Protein 4DVE (pdb70)

InterPro domains:
  IPR003784 BioY protein [PF02632] (33-179)
  IPR003784 BioY protein [PIRSF016661] (5-180)
  IPR003784 BioY protein [PTHR34295] (4-179)

Radius of gyration: 30.4 Å; Cα contacts (8 Å, |Δi|>4): 876; chains: 3; bounding box: 50×69×92 Å

Organism: Lactococcus lactis subsp. cremoris (strain MG1363) (NCBI:txid416870)

Nearest PDB structures (foldseek):
  4dve-assembly1_A  TM=9.968E-01  e=3.674E-23  Lactococcus cremoris subsp. cremoris MG1363
  4dve-assembly1_A  TM=9.980E-01  e=6.502E-23  Lactococcus cremoris subsp. cremoris MG1363
  4dve-assembly1_A  TM=9.988E-01  e=1.400E-25  Lactococcus cremoris subsp. cremoris MG1363

GO terms:
  GO:0005886 plasma membrane (C, IDA)

Secondary structure (P-SEA, 3-state):
ccaaaaaaaaaaaaccaaaaaaacbbbbbbcccccccccccccccccccaaaaaaaaaaaaaaaaaccccccccccccccccccaaaaaaaaaaaaaaaaaaaaaaccccccaaaaaaaaaaacccaaaaaaaaaaaaaaacccaaaaaaaaccaaaaaaaaaaaaaaaaaaaacccccccccc/ccaaaaaaaaaaaaccaaaaaaacbbbbbccccccccccccccccccccaaaaaaaaaaaaaaaaaccccccccccccccccccaaaaaaaaaaaaaaaaaaaaaaccccccaaaaaaaaaaacccaaaaaaaaaaaaaaacccaaaaaaaaccaaaaaaaaaaaaaaaaaaaacccccccccc/caaaaaaaaaaaaccaaaaaaacbbbbbbcccccccccccccccccccaaaaaaaaaaaaaaaaaccccccccccccccccccaaaaaaaaaaaaaaaaaaaaaaccccccaaaaaaaaaaacccaaaaaaaaaaaaacccccaaaaaaaaccaaaaaaaaaaaaaaaaaaaacccccccccc

Solvent-accessible surface area: 26251 Å² total

CATH classification: 1.10.1760.20

Structure (mmCIF, N/CA/C/O backbone):
data_4DVE
#
_entry.id   4DVE
#
_cell.length_a   89.825
_cell.length_b   57.384
_cell.length_c   166.865
_cell.angle_alpha   90.00
_cell.angle_beta   91.07
_cell.angle_gamma   90.00
#
_symmetry.space_group_name_H-M   'C 1 2 1'
#
loop_
_entity.id
_entity.type
_entity.pdbx_description
1 polymer 'Biotin transporter BioY'
2 non-polymer BIOTIN
3 non-polymer 'nonyl beta-D-glucopyranoside'
4 water water
#
loop_
_atom_site.group_PDB
_atom_site.id
_atom_site.type_symbol
_atom_site.label_atom_id
_atom_site.label_alt_id
_atom_site.label_comp_id
_atom_site.label_asym_id
_atom_site.label_entity_id
_atom_site.label_seq_id
_atom_site.pdbx_PDB_ins_code
_atom_site.Cartn_x
_atom_site.Cartn_y
_atom_site.Cartn_z
_atom_site.occupancy
_atom_site.B_iso_or_equiv
_atom_site.auth_seq_id
_atom_site.auth_comp_id
_atom_site.auth_asym_id
_atom_site.auth_atom_id
_atom_site.pdbx_PDB_model_num
ATOM 1 N N . ALA A 1 10 ? 9.284 -40.227 64.277 1.00 76.61 0 ALA A N 1
ATOM 2 C CA . ALA A 1 10 ? 9.461 -39.931 62.826 1.00 71.29 0 ALA A CA 1
ATOM 3 C C . ALA A 1 10 ? 9.862 -38.463 62.646 1.00 66.72 0 ALA A C 1
ATOM 4 O O . ALA A 1 10 ? 9.083 -37.551 62.916 1.00 63.47 0 ALA A O 1
ATOM 14 N N . THR A 1 12 ? 10.923 -34.720 61.557 1.00 49.67 2 THR A N 1
ATOM 15 C CA . THR A 1 12 ? 10.585 -33.704 60.587 1.00 49.94 2 THR A CA 1
ATOM 16 C C . THR A 1 12 ? 11.783 -33.490 59.649 1.00 49.99 2 THR A C 1
ATOM 17 O O . THR A 1 12 ? 12.911 -33.916 59.937 1.00 45.76 2 THR A O 1
ATOM 21 N N . ASN A 1 13 ? 11.528 -32.782 58.556 1.00 50.75 3 ASN A N 1
ATOM 22 C CA . ASN A 1 13 ? 12.566 -32.311 57.657 1.00 52.41 3 ASN A CA 1
ATOM 23 C C . ASN A 1 13 ? 13.643 -31.498 58.348 1.00 49.80 3 ASN A C 1
ATOM 24 O O . ASN A 1 13 ? 14.834 -31.670 58.051 1.00 46.85 3 ASN A O 1
ATOM 29 N N . ASN A 1 14 ? 13.234 -30.617 59.263 1.00 48.37 4 ASN A N 1
ATOM 30 C CA . ASN A 1 14 ? 14.191 -29.812 59.996 1.00 48.78 4 ASN A CA 1
ATOM 31 C C . ASN A 1 14 ? 15.103 -30.723 60.848 1.00 46.53 4 ASN A C 1
ATOM 32 O O . ASN A 1 14 ? 16.332 -30.521 60.903 1.00 44.94 4 ASN A O 1
ATOM 37 N N . GLN A 1 15 ? 14.508 -31.735 61.490 1.00 43.50 5 GLN A N 1
ATOM 38 C CA . GLN A 1 15 ? 15.288 -32.645 62.344 1.00 42.52 5 GLN A CA 1
ATOM 39 C C . GLN A 1 15 ? 16.248 -33.498 61.520 1.00 39.58 5 GLN A C 1
ATOM 40 O O . GLN A 1 15 ? 17.359 -33.813 61.946 1.00 37.60 5 GLN A O 1
ATOM 46 N N . LYS A 1 16 ? 15.818 -33.871 60.335 1.00 42.03 6 LYS A N 1
ATOM 47 C CA . LYS A 1 16 ? 16.662 -34.692 59.513 1.00 45.62 6 LYS A CA 1
ATOM 48 C C . LYS A 1 16 ? 17.830 -33.882 58.892 1.00 42.15 6 LYS A C 1
ATOM 49 O O . LYS A 1 16 ? 18.951 -34.375 58.832 1.00 40.77 6 LYS A O 1
ATOM 55 N N . VAL A 1 17 ? 17.605 -32.614 58.583 1.00 42.65 7 VAL A N 1
ATOM 56 C CA . VAL A 1 17 ? 18.678 -31.714 58.134 1.00 43.17 7 VAL A CA 1
ATOM 57 C C . VAL A 1 17 ? 19.677 -31.469 59.264 1.00 42.12 7 VAL A C 1
ATOM 58 O O . VAL A 1 17 ? 20.900 -31.476 59.042 1.00 39.62 7 VAL A O 1
ATOM 62 N N . LYS A 1 18 ? 19.160 -31.264 60.469 1.00 42.29 8 LYS A N 1
ATOM 63 C CA . LYS A 1 18 ? 20.010 -31.166 61.668 1.00 44.41 8 LYS A CA 1
ATOM 64 C C . LYS A 1 18 ? 20.862 -32.396 61.908 1.00 39.38 8 LYS A C 1
ATOM 65 O O . LYS A 1 18 ? 22.050 -32.286 62.203 1.00 38.40 8 LYS A O 1
ATOM 71 N N . THR A 1 19 ? 20.242 -33.561 61.779 1.00 37.25 9 THR A N 1
ATOM 72 C CA . THR A 1 19 ? 20.901 -34.837 61.991 1.00 35.95 9 THR A CA 1
ATOM 73 C C . THR A 1 19 ? 22.007 -35.069 60.935 1.00 36.73 9 THR A C 1
ATOM 74 O O . THR A 1 19 ? 23.106 -35.481 61.264 1.00 35.38 9 THR A O 1
ATOM 78 N N . LEU A 1 20 ? 21.717 -34.737 59.685 1.00 38.42 10 LEU A N 1
ATOM 79 C CA . LEU A 1 20 ? 22.715 -34.765 58.630 1.00 37.96 10 LEU A CA 1
ATOM 80 C C . LEU A 1 20 ? 23.899 -33.853 58.936 1.00 37.18 10 LEU A C 1
ATOM 81 O O . LEU A 1 20 ? 25.060 -34.282 58.859 1.00 34.73 10 LEU A O 1
ATOM 86 N N . THR A 1 21 ? 23.598 -32.612 59.310 1.00 36.52 11 THR A N 1
ATOM 87 C CA . THR A 1 21 ? 24.621 -31.620 59.665 1.00 37.58 11 THR A CA 1
ATOM 88 C C . THR A 1 21 ? 25.533 -32.085 60.798 1.00 37.34 11 THR A C 1
ATOM 89 O O . THR A 1 21 ? 26.760 -32.091 60.653 1.00 34.80 11 THR A O 1
ATOM 93 N N . TYR A 1 22 ? 24.923 -32.508 61.902 1.00 36.58 12 TYR A N 1
ATOM 94 C CA . TYR A 1 22 ? 25.658 -33.020 63.067 1.00 36.94 12 TYR A CA 1
ATOM 95 C C . TYR A 1 22 ? 26.457 -34.287 62.785 1.00 33.92 12 TYR A C 1
ATOM 96 O O . TYR A 1 22 ? 27.597 -34.442 63.248 1.00 32.30 12 TYR A O 1
ATOM 105 N N A SER A 1 23 ? 25.853 -35.207 62.045 0.50 33.22 13 SER A N 1
ATOM 106 N N B SER A 1 23 ? 25.857 -35.209 62.045 0.50 32.42 13 SER A N 1
ATOM 107 C CA A SER A 1 23 ? 26.527 -36.439 61.689 0.50 33.59 13 SER A CA 1
ATOM 108 C CA B SER A 1 23 ? 26.556 -36.427 61.699 0.50 32.22 13 SER A CA 1
ATOM 109 C C A SER A 1 23 ? 27.732 -36.164 60.783 0.50 33.43 13 SER A C 1
ATOM 110 C C B SER A 1 23 ? 27.757 -36.133 60.806 0.50 32.66 13 SER A C 1
ATOM 111 O O A SER A 1 23 ? 28.800 -36.734 60.985 0.50 31.34 13 SER A O 1
ATOM 112 O O B SER A 1 23 ? 28.838 -36.672 61.027 0.50 30.67 13 SER A O 1
ATOM 117 N N . ALA A 1 24 ? 27.556 -35.270 59.802 1.00 33.83 14 ALA A N 1
ATOM 118 C CA . ALA A 1 24 ? 28.650 -34.863 58.920 1.00 33.25 14 ALA A CA 1
ATOM 119 C C . ALA A 1 24 ? 29.733 -34.164 59.722 1.00 33.18 14 ALA A C 1
ATOM 120 O O . ALA A 1 24 ? 30.906 -34.466 59.546 1.00 31.33 14 ALA A O 1
ATOM 122 N N . PHE A 1 25 ? 29.345 -33.270 60.637 1.00 34.88 15 PHE A N 1
ATOM 123 C CA . PHE A 1 25 ? 30.331 -32.618 61.508 1.00 37.00 15 PHE A CA 1
ATOM 124 C C . PHE A 1 25 ? 31.172 -33.598 62.355 1.00 34.86 15 PHE A C 1
ATOM 125 O O . PHE A 1 25 ? 32.383 -33.415 62.522 1.00 34.55 15 PHE A O 1
ATOM 141 N N . THR A 1 27 ? 31.803 -36.841 61.771 1.00 32.09 17 THR A N 1
ATOM 142 C CA . THR A 1 27 ? 32.712 -37.515 60.842 1.00 31.70 17 THR A CA 1
ATOM 143 C C . THR A 1 27 ? 33.916 -36.622 60.486 1.00 32.62 17 THR A C 1
ATOM 144 O O . THR A 1 27 ? 35.064 -37.048 60.582 1.00 31.74 17 THR A O 1
ATOM 148 N N . ALA A 1 28 ? 33.644 -35.372 60.149 1.00 33.39 18 ALA A N 1
ATOM 149 C CA . ALA A 1 28 ? 34.704 -34.409 59.837 1.00 35.48 18 ALA A CA 1
ATOM 150 C C . ALA A 1 28 ? 35.625 -34.166 61.044 1.00 36.30 18 ALA A C 1
ATOM 151 O O . ALA A 1 28 ? 36.853 -34.061 60.875 1.00 37.60 18 ALA A O 1
ATOM 153 N N . PHE A 1 29 ? 35.033 -34.091 62.245 1.00 35.95 19 PHE A N 1
ATOM 154 C CA . PHE A 1 29 ? 35.792 -33.852 63.479 1.00 36.66 19 PHE A CA 1
ATOM 155 C C . PHE A 1 29 ? 36.777 -34.985 63.781 1.00 35.35 19 PHE A C 1
ATOM 156 O O . PHE A 1 29 ? 37.947 -34.759 64.134 1.00 33.73 19 PHE A O 1
ATOM 164 N N . ILE A 1 30 ? 36.309 -36.208 63.604 1.00 34.16 20 ILE A N 1
ATOM 165 C CA . ILE A 1 30 ? 37.146 -37.373 63.781 1.00 31.51 20 ILE A CA 1
ATOM 166 C C . ILE A 1 30 ? 38.335 -37.342 62.807 1.00 32.77 20 ILE A C 1
ATOM 167 O O . ILE A 1 30 ? 39.508 -37.649 63.179 1.00 33.81 20 ILE A O 1
ATOM 172 N N . ILE A 1 31 ? 38.044 -36.964 61.563 1.00 34.64 21 ILE A N 1
ATOM 173 C CA . ILE A 1 31 ? 39.073 -36.801 60.522 1.00 34.29 21 ILE A CA 1
ATOM 174 C C . ILE A 1 31 ? 40.083 -35.712 60.903 1.00 35.83 21 ILE A C 1
ATOM 175 O O . ILE A 1 31 ? 41.291 -35.937 60.820 1.00 37.25 21 ILE A O 1
ATOM 180 N N . ILE A 1 32 ? 39.599 -34.554 61.346 1.00 36.69 22 ILE A N 1
ATOM 181 C CA . ILE A 1 32 ? 40.481 -33.442 61.769 1.00 39.72 22 ILE A CA 1
ATOM 182 C C . ILE A 1 32 ? 41.440 -33.864 62.914 1.00 39.25 22 ILE A C 1
ATOM 183 O O . ILE A 1 32 ? 42.611 -33.523 62.891 1.00 40.40 22 ILE A O 1
ATOM 188 N N . LEU A 1 33 ? 40.947 -34.627 63.888 1.00 38.10 23 LEU A N 1
ATOM 189 C CA . LEU A 1 33 ? 41.800 -35.149 64.963 1.00 38.53 23 LEU A CA 1
ATOM 190 C C . LEU A 1 33 ? 42.957 -36.010 64.446 1.00 37.82 23 LEU A C 1
ATOM 191 O O . LEU A 1 33 ? 44.036 -36.031 65.026 1.00 39.85 23 LEU A O 1
ATOM 196 N N . GLY A 1 34 ? 42.728 -36.703 63.346 1.00 38.08 24 GLY A N 1
ATOM 197 C CA . GLY A 1 34 ? 43.765 -37.460 62.672 1.00 41.15 24 GLY A CA 1
ATOM 198 C C . GLY A 1 34 ? 44.870 -36.645 62.010 1.00 43.93 24 GLY A C 1
ATOM 199 O O . GLY A 1 34 ? 45.868 -37.228 61.591 1.00 46.18 24 GLY A O 1
ATOM 200 N N . PHE A 1 35 ? 44.719 -35.318 61.926 1.00 45.61 25 PHE A N 1
ATOM 201 C CA . PHE A 1 35 ? 45.763 -34.449 61.340 1.00 49.47 25 PHE A CA 1
ATOM 202 C C . PHE A 1 35 ? 46.937 -34.248 62.304 1.00 51.66 25 PHE A C 1
ATOM 203 O O . PHE A 1 35 ? 48.007 -33.805 61.887 1.00 51.18 25 PHE A O 1
ATOM 211 N N . LEU A 1 36 ? 46.724 -34.526 63.589 1.00 50.80 26 LEU A N 1
ATOM 212 C CA . LEU A 1 36 ? 47.829 -34.628 64.547 1.00 53.68 26 LEU A CA 1
ATOM 213 C C . LEU A 1 36 ? 48.634 -35.897 64.307 1.00 49.61 26 LEU A C 1
ATOM 214 O O . LEU A 1 36 ? 48.077 -36.979 64.283 1.00 48.17 26 LEU A O 1
ATOM 219 N N . PRO A 1 37 ? 49.958 -35.782 64.178 1.00 52.73 27 PRO A N 1
ATOM 220 C CA . PRO A 1 37 ? 50.741 -37.020 64.053 1.00 50.82 27 PRO A CA 1
ATOM 221 C C . PRO A 1 37 ? 50.662 -37.866 65.336 1.00 46.00 27 PRO A C 1
ATOM 222 O O . PRO A 1 37 ? 50.444 -37.326 66.423 1.00 47.50 27 PRO A O 1
ATOM 226 N N . GLY A 1 38 ? 50.810 -39.174 65.181 1.00 43.66 28 GLY A N 1
ATOM 227 C CA . GLY A 1 38 ? 50.859 -40.106 66.282 1.00 43.41 28 GLY A CA 1
ATOM 228 C C . GLY A 1 38 ? 52.224 -40.044 66.962 1.00 45.71 28 GLY A C 1
ATOM 229 O O . GLY A 1 38 ? 53.194 -39.614 66.349 1.00 45.81 28 GLY A O 1
ATOM 230 N N . ILE A 1 39 ? 52.284 -40.452 68.228 1.00 44.20 29 ILE A N 1
ATOM 231 C CA . ILE A 1 39 ? 53.535 -40.535 68.967 1.00 44.43 29 ILE A CA 1
ATOM 232 C C . ILE A 1 39 ? 53.952 -41.994 69.097 1.00 43.53 29 ILE A C 1
ATOM 233 O O . ILE A 1 39 ? 53.308 -42.762 69.806 1.00 38.63 29 ILE A O 1
ATOM 238 N N . PRO A 1 40 ? 55.039 -42.387 68.410 1.00 45.68 30 PRO A N 1
ATOM 239 C CA . PRO A 1 40 ? 55.424 -43.778 68.542 1.00 47.31 30 PRO A CA 1
ATOM 240 C C . PRO A 1 40 ? 55.952 -44.064 69.948 1.00 47.32 30 PRO A C 1
ATOM 241 O O . PRO A 1 40 ? 56.557 -43.201 70.578 1.00 48.44 30 PRO A O 1
ATOM 245 N N . ILE A 1 41 ? 55.673 -45.253 70.439 1.00 47.62 31 ILE A N 1
ATOM 246 C CA . ILE A 1 41 ? 56.223 -45.705 71.693 1.00 54.47 31 ILE A CA 1
ATOM 247 C C . ILE A 1 41 ? 57.208 -46.823 71.302 1.00 58.85 31 ILE A C 1
ATOM 248 O O . ILE A 1 41 ? 57.314 -47.222 70.130 1.00 59.91 31 ILE A O 1
ATOM 253 N N . GLY A 1 42 ? 57.954 -47.329 72.248 1.00 62.70 32 GLY A N 1
ATOM 254 C CA . GLY A 1 42 ? 59.051 -48.220 71.852 1.00 69.03 32 GLY A CA 1
ATOM 255 C C . GLY A 1 42 ? 58.551 -49.597 71.457 1.00 66.18 32 GLY A C 1
ATOM 256 O O . GLY A 1 42 ? 58.776 -50.075 70.336 1.00 59.89 32 GLY A O 1
ATOM 257 N N . PHE A 1 43 ? 57.802 -50.174 72.384 1.00 65.91 33 PHE A N 1
ATOM 258 C CA . PHE A 1 43 ? 57.699 -51.614 72.531 1.00 70.85 33 PHE A CA 1
ATOM 259 C C . PHE A 1 43 ? 56.632 -52.304 71.695 1.00 62.87 33 PHE A C 1
ATOM 260 O O . PHE A 1 43 ? 56.683 -53.528 71.551 1.00 61.24 33 PHE A O 1
ATOM 268 N N . ILE A 1 44 ? 55.669 -51.544 71.170 1.00 54.85 34 ILE A N 1
ATOM 269 C CA . ILE A 1 44 ? 54.712 -52.106 70.211 1.00 47.91 34 ILE A CA 1
ATOM 270 C C . ILE A 1 44 ? 54.561 -51.158 69.030 1.00 44.50 34 ILE A C 1
ATOM 271 O O . ILE A 1 44 ? 54.861 -49.973 69.117 1.00 43.03 34 ILE A O 1
ATOM 276 N N . PRO A 1 45 ? 54.140 -51.683 67.887 1.00 43.03 35 PRO A N 1
ATOM 277 C CA . PRO A 1 45 ? 54.038 -50.817 66.731 1.00 41.21 35 PRO A CA 1
ATOM 278 C C . PRO A 1 45 ? 52.669 -50.101 66.631 1.00 40.33 35 PRO A C 1
ATOM 279 O O . PRO A 1 45 ? 52.068 -50.105 65.567 1.00 40.73 35 PRO A O 1
ATOM 283 N N . VAL A 1 46 ? 52.196 -49.524 67.741 1.00 37.10 36 VAL A N 1
ATOM 284 C CA . VAL A 1 46 ? 50.932 -48.785 67.811 1.00 37.37 36 VAL A CA 1
ATOM 285 C C . VAL A 1 46 ? 51.247 -47.456 68.504 1.00 35.06 36 VAL A C 1
ATOM 286 O O . VAL A 1 46 ? 51.778 -47.451 69.612 1.00 35.48 36 VAL A O 1
ATOM 290 N N . PRO A 1 47 ? 50.931 -46.334 67.849 1.00 35.20 37 PRO A N 1
ATOM 291 C CA . PRO A 1 47 ? 51.200 -45.023 68.424 1.00 36.65 37 PRO A CA 1
ATOM 292 C C . PRO A 1 47 ? 50.131 -44.501 69.398 1.00 34.02 37 PRO A C 1
ATOM 293 O O . PRO A 1 47 ? 48.955 -44.923 69.377 1.00 32.15 37 PRO A O 1
ATOM 297 N N . ILE A 1 48 ? 50.531 -43.545 70.220 1.00 33.95 38 ILE A N 1
ATOM 298 C CA . ILE A 1 48 ? 49.563 -42.738 70.942 1.00 33.81 38 ILE A CA 1
ATOM 299 C C . ILE A 1 48 ? 48.986 -41.740 69.916 1.00 35.12 38 ILE A C 1
ATOM 300 O O . ILE A 1 48 ? 49.734 -41.140 69.107 1.00 34.12 38 ILE A O 1
ATOM 305 N N . ILE A 1 49 ? 47.669 -41.577 69.957 1.00 33.59 39 ILE A N 1
ATOM 306 C CA . ILE A 1 49 ? 46.954 -40.726 69.015 1.00 33.82 39 ILE A CA 1
ATOM 307 C C . ILE A 1 49 ? 45.929 -39.879 69.763 1.00 35.67 39 ILE A C 1
ATOM 308 O O . ILE A 1 49 ? 45.698 -40.052 70.976 1.00 34.46 39 ILE A O 1
ATOM 313 N N . LEU A 1 50 ? 45.286 -38.987 69.029 1.00 36.30 40 LEU A N 1
ATOM 314 C CA . LEU A 1 50 ? 44.157 -38.240 69.556 1.00 36.33 40 LEU A CA 1
ATOM 315 C C . LEU A 1 50 ? 42.822 -38.693 68.955 1.00 35.96 40 LEU A C 1
ATOM 316 O O . LEU A 1 50 ? 41.776 -38.464 69.560 1.00 34.90 40 LEU A O 1
ATOM 321 N N . GLN A 1 51 ? 42.850 -39.357 67.799 1.00 32.93 41 GLN A N 1
ATOM 322 C CA . GLN A 1 51 ? 41.632 -39.566 67.004 1.00 34.42 41 GLN A CA 1
ATOM 323 C C . GLN A 1 51 ? 40.547 -40.428 67.687 1.00 33.23 41 GLN A C 1
ATOM 324 O O . GLN A 1 51 ? 39.344 -40.243 67.441 1.00 31.34 41 GLN A O 1
ATOM 330 N N . ASN A 1 52 ? 40.961 -41.373 68.546 1.00 32.73 42 ASN A N 1
ATOM 331 C CA . ASN A 1 52 ? 40.001 -42.169 69.274 1.00 31.43 42 ASN A CA 1
ATOM 332 C C . ASN A 1 52 ? 39.075 -41.348 70.189 1.00 31.03 42 ASN A C 1
ATOM 333 O O . ASN A 1 52 ? 37.986 -41.798 70.522 1.00 30.12 42 ASN A O 1
ATOM 346 N N . GLY A 1 54 ? 37.377 -38.711 69.276 1.00 31.65 44 GLY A N 1
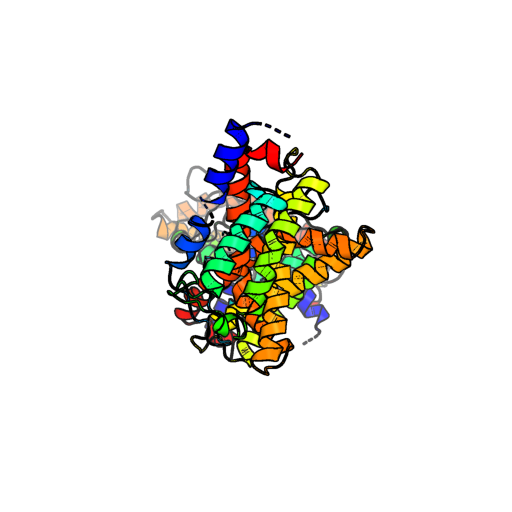ATOM 347 C CA . GLY A 1 54 ? 36.197 -38.398 68.467 1.00 32.72 44 GLY A CA 1
ATOM 348 C C . GLY A 1 54 ? 35.234 -39.584 68.398 1.00 31.77 44 GLY A C 1
ATOM 349 O O . GLY A 1 54 ? 34.012 -39.405 68.321 1.00 31.60 44 GLY A O 1
ATOM 350 N N . ILE A 1 55 ? 35.807 -40.784 68.376 1.00 30.06 45 ILE A N 1
ATOM 351 C CA . ILE A 1 55 ? 35.053 -42.010 68.398 1.00 31.36 45 ILE A CA 1
ATOM 352 C C . ILE A 1 55 ? 34.248 -42.092 69.693 1.00 30.98 45 ILE A C 1
ATOM 353 O O . ILE A 1 55 ? 33.102 -42.508 69.679 1.00 31.33 45 ILE A O 1
ATOM 374 N N . ALA A 1 58 ? 31.049 -39.530 69.720 1.00 32.90 48 ALA A N 1
ATOM 375 C CA . ALA A 1 58 ? 29.986 -39.714 68.720 1.00 32.95 48 ALA A CA 1
ATOM 376 C C . ALA A 1 58 ? 28.680 -40.268 69.300 1.00 34.32 48 ALA A C 1
ATOM 377 O O . ALA A 1 58 ? 27.592 -39.741 69.014 1.00 30.85 48 ALA A O 1
ATOM 379 N N . GLY A 1 59 ? 28.785 -41.347 70.074 1.00 31.77 49 GLY A N 1
ATOM 380 C CA . GLY A 1 59 ? 27.609 -41.968 70.724 1.00 32.11 49 GLY A CA 1
ATOM 381 C C . GLY A 1 59 ? 26.948 -41.129 71.810 1.00 33.12 49 GLY A C 1
ATOM 382 O O . GLY A 1 59 ? 25.733 -41.205 72.013 1.00 32.65 49 GLY A O 1
ATOM 383 N N . GLY A 1 60 ? 27.733 -40.314 72.516 1.00 35.68 50 GLY A N 1
ATOM 384 C CA . GLY A 1 60 ? 27.196 -39.445 73.551 1.00 35.05 50 GLY A CA 1
ATOM 385 C C . GLY A 1 60 ? 26.493 -38.217 73.001 1.00 35.43 50 GLY A C 1
ATOM 386 O O . GLY A 1 60 ? 25.713 -37.570 73.718 1.00 34.20 50 GLY A O 1
ATOM 387 N N . LEU A 1 61 ? 26.790 -37.874 71.750 1.00 35.03 51 LEU A N 1
ATOM 388 C CA . LEU A 1 61 ? 26.118 -36.752 71.082 1.00 37.03 51 LEU A CA 1
ATOM 389 C C . LEU A 1 61 ? 24.949 -37.191 70.230 1.00 35.99 51 LEU A C 1
ATOM 390 O O . LEU A 1 61 ? 23.879 -36.606 70.303 1.00 37.95 51 LEU A O 1
ATOM 395 N N . LEU A 1 62 ? 25.153 -38.226 69.424 1.00 33.66 52 LEU A N 1
ATOM 396 C CA . LEU A 1 62 ? 24.211 -38.573 68.390 1.00 32.73 52 LEU A CA 1
ATOM 397 C C . LEU A 1 62 ? 23.496 -39.865 68.668 1.00 33.67 52 LEU A C 1
ATOM 398 O O . LEU A 1 62 ? 22.702 -40.324 67.846 1.00 32.12 52 LEU A O 1
ATOM 403 N N . GLY A 1 63 ? 23.819 -40.497 69.806 1.00 33.53 53 GLY A N 1
ATOM 404 C CA . GLY A 1 63 ? 23.137 -41.724 70.212 1.00 32.90 53 GLY A CA 1
ATOM 405 C C . GLY A 1 63 ? 23.606 -42.941 69.458 1.00 32.98 53 GLY A C 1
ATOM 406 O O . GLY A 1 63 ? 24.547 -42.859 68.646 1.00 30.81 53 GLY A O 1
ATOM 407 N N . PRO A 1 64 ? 22.981 -44.100 69.750 1.00 33.93 54 PRO A N 1
ATOM 408 C CA . PRO A 1 64 ? 23.550 -45.357 69.269 1.00 34.71 54 PRO A CA 1
ATOM 409 C C . PRO A 1 64 ? 23.390 -45.590 67.770 1.00 35.96 54 PRO A C 1
ATOM 410 O O . PRO A 1 64 ? 24.144 -46.380 67.202 1.00 37.45 54 PRO A O 1
ATOM 414 N N . LYS A 1 65 ? 22.443 -44.915 67.129 1.00 36.62 55 LYS A N 1
ATOM 415 C CA . LYS A 1 65 ? 22.242 -45.076 65.674 1.00 38.61 55 LYS A CA 1
ATOM 416 C C . LYS A 1 65 ? 23.140 -44.129 64.869 1.00 34.85 55 LYS A C 1
ATOM 417 O O . LYS A 1 65 ? 24.055 -44.571 64.152 1.00 34.70 55 LYS A O 1
ATOM 423 N N . TYR A 1 66 ? 22.894 -42.837 65.026 1.00 35.53 56 TYR A N 1
ATOM 424 C CA . TYR A 1 66 ? 23.599 -41.807 64.258 1.00 34.20 56 TYR A CA 1
ATOM 425 C C . TYR A 1 66 ? 25.055 -41.643 64.664 1.00 32.53 56 TYR A C 1
ATOM 426 O O . TYR A 1 66 ? 25.895 -41.323 63.823 1.00 31.38 56 TYR A O 1
ATOM 435 N N . GLY A 1 67 ? 25.377 -41.909 65.930 1.00 32.08 57 GLY A N 1
ATOM 436 C CA . GLY A 1 67 ? 26.782 -41.976 66.334 1.00 31.80 57 GLY A CA 1
ATOM 437 C C . GLY A 1 67 ? 27.528 -43.063 65.591 1.00 29.58 57 GLY A C 1
ATOM 438 O O . GLY A 1 67 ? 28.646 -42.858 65.100 1.00 30.31 57 GLY A O 1
ATOM 439 N N . THR A 1 68 ? 26.893 -44.224 65.453 1.00 31.11 58 THR A N 1
ATOM 440 C CA . THR A 1 68 ? 27.486 -45.322 64.711 1.00 31.15 58 THR A CA 1
ATOM 441 C C . THR A 1 68 ? 27.628 -45.030 63.216 1.00 31.91 58 THR A C 1
ATOM 442 O O . THR A 1 68 ? 28.635 -45.385 62.581 1.00 31.90 58 THR A O 1
ATOM 446 N N . ILE A 1 69 ? 26.626 -44.365 62.653 1.00 33.65 59 ILE A N 1
ATOM 447 C CA . ILE A 1 69 ? 26.671 -43.993 61.252 1.00 34.01 59 ILE A CA 1
ATOM 448 C C . ILE A 1 69 ? 27.834 -43.028 61.016 1.00 34.28 59 ILE A C 1
ATOM 449 O O . ILE A 1 69 ? 28.562 -43.189 60.047 1.00 33.43 59 ILE A O 1
ATOM 454 N N . SER A 1 70 ? 27.988 -42.024 61.877 1.00 33.15 60 SER A N 1
ATOM 455 C CA . SER A 1 70 ? 29.083 -41.061 61.733 1.00 34.23 60 SER A CA 1
ATOM 456 C C . SER A 1 70 ? 30.469 -41.706 61.725 1.00 31.25 60 SER A C 1
ATOM 457 O O . SER A 1 70 ? 31.338 -41.302 60.933 1.00 32.36 60 SER A O 1
ATOM 460 N N . VAL A 1 71 ? 30.693 -42.619 62.673 1.00 30.02 61 VAL A N 1
ATOM 461 C CA . VAL A 1 71 ? 31.965 -43.376 62.786 1.00 29.01 61 VAL A CA 1
ATOM 462 C C . VAL A 1 71 ? 32.118 -44.321 61.603 1.00 30.79 61 VAL A C 1
ATOM 463 O O . VAL A 1 71 ? 33.201 -44.462 61.022 1.00 31.59 61 VAL A O 1
ATOM 467 N N . GLY A 1 72 ? 31.017 -44.947 61.225 1.00 33.11 62 GLY A N 1
ATOM 468 C CA . GLY A 1 72 ? 30.987 -45.837 60.082 1.00 33.46 62 GLY A CA 1
ATOM 469 C C . GLY A 1 72 ? 31.421 -45.142 58.822 1.00 34.70 62 GLY A C 1
ATOM 470 O O . GLY A 1 72 ? 32.190 -45.698 58.035 1.00 33.39 62 GLY A O 1
ATOM 471 N N . ALA A 1 73 ? 30.952 -43.913 58.643 1.00 33.96 63 ALA A N 1
ATOM 472 C CA . ALA A 1 73 ? 31.273 -43.166 57.454 1.00 34.66 63 ALA A CA 1
ATOM 473 C C . ALA A 1 73 ? 32.765 -42.851 57.417 1.00 33.69 63 ALA A C 1
ATOM 474 O O . ALA A 1 73 ? 33.392 -42.903 56.359 1.00 34.02 63 ALA A O 1
ATOM 476 N N . PHE A 1 74 ? 33.310 -42.475 58.572 1.00 32.74 64 PHE A N 1
ATOM 477 C CA . PHE A 1 74 ? 34.736 -42.210 58.721 1.00 33.01 64 PHE A CA 1
ATOM 478 C C . PHE A 1 74 ? 35.548 -43.470 58.341 1.00 34.27 64 PHE A C 1
ATOM 479 O O . PHE A 1 74 ? 36.496 -43.417 57.558 1.00 34.14 64 PHE A O 1
ATOM 487 N N . LEU A 1 75 ? 35.161 -44.602 58.912 1.00 32.16 65 LEU A N 1
ATOM 488 C CA . LEU A 1 75 ? 35.867 -45.854 58.676 1.00 33.67 65 LEU A CA 1
ATOM 489 C C . LEU A 1 75 ? 35.759 -46.284 57.208 1.00 35.57 65 LEU A C 1
ATOM 490 O O . LEU A 1 75 ? 36.745 -46.757 56.621 1.00 36.96 65 LEU A O 1
ATOM 495 N N . ALA A 1 76 ? 34.569 -46.114 56.628 1.00 35.00 66 ALA A N 1
ATOM 496 C CA . ALA A 1 76 ? 34.346 -46.410 55.218 1.00 37.58 66 ALA A CA 1
ATOM 497 C C . ALA A 1 76 ? 35.296 -45.585 54.322 1.00 39.80 66 ALA A C 1
ATOM 498 O O . ALA A 1 76 ? 35.880 -46.103 53.355 1.00 39.60 66 ALA A O 1
ATOM 500 N N . LEU A 1 77 ? 35.469 -44.309 54.659 1.00 38.65 67 LEU A N 1
ATOM 501 C CA . LEU A 1 77 ? 36.403 -43.459 53.930 1.00 38.28 67 LEU A CA 1
ATOM 502 C C . LEU A 1 77 ? 37.825 -44.019 53.997 1.00 39.54 67 LEU A C 1
ATOM 503 O O . LEU A 1 77 ? 38.546 -44.033 52.998 1.00 40.87 67 LEU A O 1
ATOM 508 N N . ALA A 1 78 ? 38.223 -44.497 55.171 1.00 37.57 68 ALA A N 1
ATOM 509 C CA . ALA A 1 78 ? 39.541 -45.113 55.329 1.00 39.72 68 ALA A CA 1
ATOM 510 C C . ALA A 1 78 ? 39.626 -46.399 54.506 1.00 40.73 68 ALA A C 1
ATOM 511 O O . ALA A 1 78 ? 40.623 -46.630 53.806 1.00 43.88 68 ALA A O 1
ATOM 513 N N . LEU A 1 79 ? 38.562 -47.198 54.539 1.00 41.43 69 LEU A N 1
ATOM 514 C CA . LEU A 1 79 ? 38.565 -48.489 53.847 1.00 43.87 69 LEU A CA 1
ATOM 515 C C . LEU A 1 79 ? 38.698 -48.364 52.334 1.00 47.36 69 LEU A C 1
ATOM 516 O O . LEU A 1 79 ? 39.310 -49.207 51.688 1.00 46.76 69 LEU A O 1
ATOM 521 N N . ILE A 1 80 ? 38.108 -47.321 51.758 1.00 48.26 70 ILE A N 1
ATOM 522 C CA . ILE A 1 80 ? 38.193 -47.155 50.320 1.00 49.74 70 ILE A CA 1
ATOM 523 C C . ILE A 1 80 ? 39.465 -46.428 49.908 1.00 48.83 70 ILE A C 1
ATOM 524 O O . ILE A 1 80 ? 39.739 -46.327 48.731 1.00 50.59 70 ILE A O 1
ATOM 529 N N . GLY A 1 81 ? 40.232 -45.899 50.861 1.00 46.69 71 GLY A N 1
ATOM 530 C CA . GLY A 1 81 ? 41.561 -45.394 50.532 1.00 47.07 71 GLY A CA 1
ATOM 531 C C . GLY A 1 81 ? 41.877 -43.950 50.842 1.00 46.10 71 GLY A C 1
ATOM 532 O O . GLY A 1 81 ? 42.974 -43.508 50.553 1.00 47.49 71 GLY A O 1
ATOM 533 N N . LEU A 1 82 ? 40.941 -43.185 51.402 1.00 46.10 72 LEU A N 1
ATOM 534 C CA . LEU A 1 82 ? 41.278 -41.801 51.751 1.00 45.77 72 LEU A CA 1
ATOM 535 C C . LEU A 1 82 ? 42.161 -41.803 52.990 1.00 44.21 72 LEU A C 1
ATOM 536 O O . LEU A 1 82 ? 41.956 -42.609 53.911 1.00 43.53 72 LEU A O 1
ATOM 541 N N . PRO A 1 83 ? 43.155 -40.910 53.021 1.00 45.54 73 PRO A N 1
ATOM 542 C CA . PRO A 1 83 ? 44.136 -40.941 54.108 1.00 45.25 73 PRO A CA 1
ATOM 543 C C . PRO A 1 83 ? 43.632 -40.199 55.355 1.00 41.99 73 PRO A C 1
ATOM 544 O O . PRO A 1 83 ? 44.182 -39.176 55.764 1.00 44.10 73 PRO A O 1
ATOM 548 N N . VAL A 1 84 ? 42.583 -40.733 55.945 1.00 38.32 74 VAL A N 1
ATOM 549 C CA . VAL A 1 84 ? 41.880 -40.070 57.046 1.00 38.20 74 VAL A CA 1
ATOM 550 C C . VAL A 1 84 ? 42.268 -40.595 58.432 1.00 35.97 74 VAL A C 1
ATOM 551 O O . VAL A 1 84 ? 41.838 -40.052 59.452 1.00 36.40 74 VAL A O 1
ATOM 555 N N . LEU A 1 85 ? 43.074 -41.644 58.485 1.00 35.84 75 LEU A N 1
ATOM 556 C CA . LEU A 1 85 ? 43.580 -42.140 59.768 1.00 37.48 75 LEU A CA 1
ATOM 557 C C . LEU A 1 85 ? 44.789 -41.311 60.141 1.00 39.34 75 LEU A C 1
ATOM 558 O O . LEU A 1 85 ? 45.427 -40.706 59.271 1.00 41.62 75 LEU A O 1
ATOM 563 N N . THR A 1 86 ? 45.108 -41.296 61.431 1.00 38.56 76 THR A N 1
ATOM 564 C CA . THR A 1 86 ? 46.255 -40.562 61.976 1.00 39.37 76 THR A CA 1
ATOM 565 C C . THR A 1 86 ? 47.537 -40.611 61.120 1.00 42.46 76 THR A C 1
ATOM 566 O O . THR A 1 86 ? 47.998 -41.677 60.708 1.00 43.02 76 THR A O 1
ATOM 570 N N . GLY A 1 87 ? 48.098 -39.434 60.836 1.00 48.16 77 GLY A N 1
ATOM 571 C CA . GLY A 1 87 ? 49.287 -39.325 60.001 1.00 47.72 77 GLY A CA 1
ATOM 572 C C . GLY A 1 87 ? 49.067 -39.486 58.495 1.00 50.21 77 GLY A C 1
ATOM 573 O O . GLY A 1 87 ? 50.014 -39.707 57.775 1.00 50.32 77 GLY A O 1
ATOM 574 N N . GLY A 1 88 ? 47.842 -39.356 57.997 1.00 48.39 78 GLY A N 1
ATOM 575 C CA . GLY A 1 88 ? 47.599 -39.508 56.549 1.00 47.25 78 GLY A CA 1
ATOM 576 C C . GLY A 1 88 ? 47.657 -40.967 56.101 1.00 47.51 78 GLY A C 1
ATOM 577 O O . GLY A 1 88 ? 48.185 -41.283 55.045 1.00 47.49 78 GLY A O 1
ATOM 578 N N . ASN A 1 89 ? 47.070 -41.862 56.891 1.00 44.88 79 ASN A N 1
ATOM 579 C CA . ASN A 1 89 ? 47.025 -43.269 56.552 1.00 44.23 79 ASN A CA 1
ATOM 580 C C . ASN A 1 89 ? 45.620 -43.715 56.170 1.00 42.16 79 ASN A C 1
ATOM 581 O O . ASN A 1 89 ? 44.618 -43.079 56.517 1.00 41.41 79 ASN A O 1
ATOM 586 N N . GLY A 1 90 ? 45.560 -44.825 55.448 1.00 41.44 80 GLY A N 1
ATOM 587 C CA . GLY A 1 90 ? 44.307 -45.435 55.077 1.00 42.58 80 GLY A CA 1
ATOM 588 C C . GLY A 1 90 ? 44.526 -46.585 54.133 1.00 45.41 80 GLY A C 1
ATOM 589 O O . GLY A 1 90 ? 45.649 -47.055 53.971 1.00 46.83 80 GLY A O 1
ATOM 590 N N . GLY A 1 91 ? 43.444 -47.021 53.500 1.00 47.92 81 GLY A N 1
ATOM 591 C CA . GLY A 1 91 ? 43.462 -48.195 52.640 1.00 49.12 81 GLY A CA 1
ATOM 592 C C . GLY A 1 91 ? 43.046 -49.420 53.430 1.00 48.92 81 GLY A C 1
ATOM 593 O O . GLY A 1 91 ? 43.331 -49.539 54.640 1.00 45.20 81 GLY A O 1
ATOM 594 N N . ALA A 1 92 ? 42.391 -50.336 52.730 1.00 49.69 82 ALA A N 1
ATOM 595 C CA . ALA A 1 92 ? 41.770 -51.493 53.327 1.00 52.71 82 ALA A CA 1
ATOM 596 C C . ALA A 1 92 ? 42.828 -52.412 53.921 1.00 54.82 82 ALA A C 1
ATOM 597 O O . ALA A 1 92 ? 42.640 -52.959 55.007 1.00 55.64 82 ALA A O 1
ATOM 599 N N . ALA A 1 93 ? 43.972 -52.528 53.254 1.00 57.81 83 ALA A N 1
ATOM 600 C CA . ALA A 1 93 ? 45.050 -53.403 53.746 1.00 60.79 83 ALA A CA 1
ATOM 601 C C . ALA A 1 93 ? 45.560 -52.967 55.123 1.00 58.97 83 ALA A C 1
ATOM 602 O O . ALA A 1 93 ? 45.850 -53.811 55.960 1.00 57.25 83 ALA A O 1
ATOM 604 N N . SER A 1 94 ? 45.631 -51.661 55.385 1.00 58.11 84 SER A N 1
ATOM 605 C CA . SER A 1 94 ? 46.069 -51.186 56.713 1.00 59.41 84 SER A CA 1
ATOM 606 C C . SER A 1 94 ? 45.186 -51.693 57.880 1.00 54.01 84 SER A C 1
ATOM 607 O O . SER A 1 94 ? 45.623 -51.682 59.017 1.00 55.79 84 SER A O 1
ATOM 610 N N . PHE A 1 95 ? 43.953 -52.113 57.596 1.00 50.02 85 PHE A N 1
ATOM 611 C CA . PHE A 1 95 ? 43.059 -52.647 58.622 1.00 47.44 85 PHE A CA 1
ATOM 612 C C . PHE A 1 95 ? 43.426 -54.052 59.076 1.00 48.33 85 PHE A C 1
ATOM 613 O O . PHE A 1 95 ? 42.912 -54.520 60.092 1.00 49.68 85 PHE A O 1
ATOM 621 N N . LEU A 1 96 ? 44.268 -54.741 58.317 1.00 49.97 86 LEU A N 1
ATOM 622 C CA . LEU A 1 96 ? 44.794 -56.030 58.749 1.00 53.39 86 LEU A CA 1
ATOM 623 C C . LEU A 1 96 ? 46.103 -55.867 59.507 1.00 50.84 86 LEU A C 1
ATOM 624 O O . LEU A 1 96 ? 46.704 -56.860 59.899 1.00 50.92 86 LEU A O 1
ATOM 629 N N . GLY A 1 97 ? 46.563 -54.629 59.681 1.00 46.95 87 GLY A N 1
ATOM 630 C CA . GLY A 1 97 ? 47.840 -54.381 60.334 1.00 44.37 87 GLY A CA 1
ATOM 631 C C . GLY A 1 97 ? 47.727 -54.384 61.863 1.00 39.79 87 GLY A C 1
ATOM 632 O O . GLY A 1 97 ? 46.692 -54.757 62.433 1.00 35.08 87 GLY A O 1
ATOM 633 N N . PRO A 1 98 ? 48.787 -53.915 62.529 1.00 38.97 88 PRO A N 1
ATOM 634 C CA . PRO A 1 98 ? 48.887 -54.019 64.005 1.00 38.33 88 PRO A CA 1
ATOM 635 C C . PRO A 1 98 ? 47.782 -53.288 64.773 1.00 36.62 88 PRO A C 1
ATOM 636 O O . PRO A 1 98 ? 47.396 -53.746 65.843 1.00 34.67 88 PRO A O 1
ATOM 640 N N . SER A 1 99 ? 47.265 -52.183 64.217 1.00 35.90 89 SER A N 1
ATOM 641 C CA . SER A 1 99 ? 46.265 -51.383 64.882 1.00 36.42 89 SER A CA 1
ATOM 642 C C . SER A 1 99 ? 44.826 -51.700 64.408 1.00 38.61 89 SER A C 1
ATOM 643 O O . SER A 1 99 ? 43.879 -51.006 64.789 1.00 37.30 89 SER A O 1
ATOM 646 N N . GLY A 1 100 ? 44.662 -52.772 63.628 1.00 36.82 90 GLY A N 1
ATOM 647 C CA . GLY A 1 100 ? 43.347 -53.142 63.075 1.00 37.75 90 GLY A CA 1
ATOM 648 C C . GLY A 1 100 ? 42.257 -53.376 64.112 1.00 36.63 90 GLY A C 1
ATOM 649 O O . GLY A 1 100 ? 41.101 -52.973 63.930 1.00 34.79 90 GLY A O 1
ATOM 650 N N . GLY A 1 101 ? 42.630 -54.021 65.208 1.00 34.98 91 GLY A N 1
ATOM 651 C CA . GLY A 1 101 ? 41.705 -54.352 66.276 1.00 33.28 91 GLY A CA 1
ATOM 652 C C . GLY A 1 101 ? 41.069 -53.135 66.921 1.00 32.57 91 GLY A C 1
ATOM 653 O O . GLY A 1 101 ? 39.861 -53.136 67.185 1.00 29.65 91 GLY A O 1
ATOM 654 N N . TYR A 1 102 ? 41.874 -52.101 67.176 1.00 31.07 92 TYR A N 1
ATOM 655 C CA . TYR A 1 102 ? 41.362 -50.887 67.772 1.00 30.79 92 TYR A CA 1
ATOM 656 C C . TYR A 1 102 ? 40.299 -50.271 66.846 1.00 31.83 92 TYR A C 1
ATOM 657 O O . TYR A 1 102 ? 39.225 -49.854 67.288 1.00 30.14 92 TYR A O 1
ATOM 666 N N . ARG A 1 103 ? 40.609 -50.260 65.560 1.00 32.72 93 ARG A N 1
ATOM 667 C CA . ARG A 1 103 ? 39.740 -49.679 64.517 1.00 35.02 93 ARG A CA 1
ATOM 668 C C . ARG A 1 103 ? 38.399 -50.382 64.348 1.00 35.88 93 ARG A C 1
ATOM 669 O O . ARG A 1 103 ? 37.365 -49.726 64.195 1.00 34.30 93 ARG A O 1
ATOM 677 N N . ILE A 1 104 ? 38.412 -51.702 64.407 1.00 35.32 94 ILE A N 1
ATOM 678 C CA . ILE A 1 104 ? 37.197 -52.476 64.341 1.00 36.86 94 ILE A CA 1
ATOM 679 C C . ILE A 1 104 ? 36.374 -52.240 65.597 1.00 35.41 94 ILE A C 1
ATOM 680 O O . ILE A 1 104 ? 35.165 -52.081 65.509 1.00 37.04 94 ILE A O 1
ATOM 685 N N . ALA A 1 105 ? 37.030 -52.182 66.761 1.00 33.62 95 ALA A N 1
ATOM 686 C CA . ALA A 1 105 ? 36.341 -51.883 68.006 1.00 31.02 95 ALA A CA 1
ATOM 687 C C . ALA A 1 105 ? 35.669 -50.498 67.934 1.00 28.59 95 ALA A C 1
ATOM 688 O O . ALA A 1 105 ? 34.573 -50.308 68.495 1.00 27.29 95 ALA A O 1
ATOM 690 N N . TRP A 1 106 ? 36.298 -49.550 67.238 1.00 29.56 96 TRP A N 1
ATOM 691 C CA . TRP A 1 106 ? 35.730 -48.193 67.093 1.00 29.61 96 TRP A CA 1
ATOM 692 C C . TRP A 1 106 ? 34.353 -48.182 66.465 1.00 30.53 96 TRP A C 1
ATOM 693 O O . TRP A 1 106 ? 33.527 -47.390 66.848 1.00 32.52 96 TRP A O 1
ATOM 704 N N . LEU A 1 107 ? 34.104 -49.058 65.492 1.00 32.91 97 LEU A N 1
ATOM 705 C CA . LEU A 1 107 ? 32.791 -49.187 64.905 1.00 34.21 97 LEU A CA 1
ATOM 706 C C . LEU A 1 107 ? 31.688 -49.496 65.921 1.00 37.11 97 LEU A C 1
ATOM 707 O O . LEU A 1 107 ? 30.575 -49.036 65.748 1.00 38.57 97 LEU A O 1
ATOM 712 N N . PHE A 1 108 ? 31.990 -50.239 66.989 1.00 34.96 98 PHE A N 1
ATOM 713 C CA . PHE A 1 108 ? 30.983 -50.629 67.975 1.00 35.64 98 PHE A CA 1
ATOM 714 C C . PHE A 1 108 ? 30.868 -49.690 69.164 1.00 34.37 98 PHE A C 1
ATOM 715 O O . PHE A 1 108 ? 29.869 -49.709 69.866 1.00 34.23 98 PHE A O 1
ATOM 723 N N . THR A 1 109 ? 31.902 -48.896 69.396 1.00 32.76 99 THR A N 1
ATOM 724 C CA . THR A 1 109 ? 31.977 -47.995 70.544 1.00 32.31 99 THR A CA 1
ATOM 725 C C . THR A 1 109 ? 30.790 -47.025 70.642 1.00 30.63 99 THR A C 1
ATOM 726 O O . THR A 1 109 ? 30.202 -46.925 71.717 1.00 31.41 99 THR A O 1
ATOM 730 N N . PRO A 1 110 ? 30.431 -46.333 69.544 1.00 29.72 100 PRO A N 1
ATOM 731 C CA . PRO A 1 110 ? 29.308 -45.372 69.686 1.00 31.21 100 PRO A CA 1
ATOM 732 C C . PRO A 1 110 ? 27.994 -46.052 69.930 1.00 31.64 100 PRO A C 1
ATOM 733 O O . PRO A 1 110 ? 27.169 -45.504 70.624 1.00 32.10 100 PRO A O 1
ATOM 737 N N . PHE A 1 111 ? 27.823 -47.269 69.412 1.00 32.69 101 PHE A N 1
ATOM 738 C CA . PHE A 1 111 ? 26.613 -48.019 69.684 1.00 34.23 101 PHE A CA 1
ATOM 739 C C . PHE A 1 111 ? 26.529 -48.388 71.174 1.00 34.99 101 PHE A C 1
ATOM 740 O O . PHE A 1 111 ? 25.524 -48.179 71.836 1.00 35.75 101 PHE A O 1
ATOM 748 N N . LEU A 1 112 ? 27.613 -48.936 71.700 1.00 34.07 102 LEU A N 1
ATOM 749 C CA . LEU A 1 112 ? 27.656 -49.301 73.098 1.00 33.38 102 LEU A CA 1
ATOM 750 C C . LEU A 1 112 ? 27.468 -48.114 74.006 1.00 32.42 102 LEU A C 1
ATOM 751 O O . LEU A 1 112 ? 26.665 -48.176 74.930 1.00 35.82 102 LEU A O 1
ATOM 756 N N . ILE A 1 113 ? 28.227 -47.048 73.788 1.00 32.27 103 ILE A N 1
ATOM 757 C CA . ILE A 1 113 ? 28.114 -45.849 74.629 1.00 32.82 103 ILE A CA 1
ATOM 758 C C . ILE A 1 113 ? 26.682 -45.266 74.544 1.00 34.20 103 ILE A C 1
ATOM 759 O O . ILE A 1 113 ? 26.033 -45.014 75.567 1.00 35.99 103 ILE A O 1
ATOM 764 N N . GLY A 1 114 ? 26.189 -45.097 73.323 1.00 34.78 104 GLY A N 1
ATOM 765 C CA . GLY A 1 114 ? 24.853 -44.526 73.089 1.00 35.07 104 GLY A CA 1
ATOM 766 C C . GLY A 1 114 ? 23.742 -45.380 73.691 1.00 35.84 104 GLY A C 1
ATOM 767 O O . GLY A 1 114 ? 22.786 -44.859 74.300 1.00 35.06 104 GLY A O 1
ATOM 768 N N . PHE A 1 115 ? 23.860 -46.689 73.508 1.00 35.79 105 PHE A N 1
ATOM 769 C CA . PHE A 1 115 ? 22.896 -47.635 74.049 1.00 40.05 105 PHE A CA 1
ATOM 770 C C . PHE A 1 115 ? 22.771 -47.575 75.585 1.00 42.53 105 PHE A C 1
ATOM 771 O O . PHE A 1 115 ? 21.661 -47.584 76.127 1.00 39.97 105 PHE A O 1
ATOM 779 N N . PHE A 1 116 ? 23.904 -47.550 76.287 1.00 39.04 106 PHE A N 1
ATOM 780 C CA . PHE A 1 116 ? 23.857 -47.516 77.740 1.00 40.31 106 PHE A CA 1
ATOM 781 C C . PHE A 1 116 ? 23.526 -46.137 78.315 1.00 40.43 106 PHE A C 1
ATOM 782 O O . PHE A 1 116 ? 22.888 -46.053 79.392 1.00 39.49 106 PHE A O 1
ATOM 790 N N . LEU A 1 117 ? 23.926 -45.067 77.621 1.00 36.82 107 LEU A N 1
ATOM 791 C CA . LEU A 1 117 ? 23.542 -43.716 78.039 1.00 40.91 107 LEU A CA 1
ATOM 792 C C . LEU A 1 117 ? 22.016 -43.571 78.015 1.00 45.13 107 LEU A C 1
ATOM 793 O O . LEU A 1 117 ? 21.422 -43.009 78.937 1.00 47.64 107 LEU A O 1
ATOM 798 N N . LYS A 1 118 ? 21.421 -44.099 76.948 1.00 45.59 108 LYS A N 1
ATOM 799 C CA . LYS A 1 118 ? 19.974 -44.071 76.707 1.00 49.53 108 LYS A CA 1
ATOM 800 C C . LYS A 1 118 ? 19.262 -44.970 77.710 1.00 54.80 108 LYS A C 1
ATOM 801 O O . LYS A 1 118 ? 18.373 -44.513 78.428 1.00 56.13 108 LYS A O 1
ATOM 807 N N . LYS A 1 119 ? 19.717 -46.220 77.837 1.00 56.51 109 LYS A N 1
ATOM 808 C CA . LYS A 1 119 ? 19.093 -47.209 78.733 1.00 58.65 109 LYS A CA 1
ATOM 809 C C . LYS A 1 119 ? 19.167 -46.872 80.235 1.00 61.09 109 LYS A C 1
ATOM 810 O O . LYS A 1 119 ? 18.245 -47.189 80.996 1.00 61.68 109 LYS A O 1
ATOM 816 N N . LEU A 1 120 ? 20.266 -46.274 80.675 1.00 55.85 110 LEU A N 1
ATOM 817 C CA . LEU A 1 120 ? 20.404 -45.865 82.069 1.00 54.13 110 LEU A CA 1
ATOM 818 C C . LEU A 1 120 ? 19.991 -44.411 82.296 1.00 53.62 110 LEU A C 1
ATOM 819 O O . LEU A 1 120 ? 20.239 -43.879 83.380 1.00 53.86 110 LEU A O 1
ATOM 824 N N . LYS A 1 121 ? 19.404 -43.767 81.275 1.00 52.05 111 LYS A N 1
ATOM 825 C CA . LYS A 1 121 ? 18.855 -42.406 81.383 1.00 53.35 111 LYS A CA 1
ATOM 826 C C . LYS A 1 121 ? 19.869 -41.346 81.845 1.00 51.08 111 LYS A C 1
ATOM 827 O O . LYS A 1 121 ? 19.499 -40.362 82.524 1.00 52.05 111 LYS A O 1
ATOM 833 N N . ILE A 1 122 ? 21.130 -41.522 81.446 1.00 45.73 112 ILE A N 1
ATOM 834 C CA . ILE A 1 122 ? 22.247 -40.684 81.905 1.00 46.26 112 ILE A CA 1
ATOM 835 C C . ILE A 1 122 ? 22.136 -39.260 81.367 1.00 45.82 112 ILE A C 1
ATOM 836 O O . ILE A 1 122 ? 22.520 -38.278 81.988 1.00 44.83 112 ILE A O 1
ATOM 841 N N . THR A 1 123 ? 21.594 -39.189 80.177 1.00 46.20 113 THR A N 1
ATOM 842 C CA . THR A 1 123 ? 21.519 -37.989 79.378 1.00 48.19 113 THR A CA 1
ATOM 843 C C . THR A 1 123 ? 20.468 -37.008 79.957 1.00 49.85 113 THR A C 1
ATOM 844 O O . THR A 1 123 ? 20.508 -35.804 79.721 1.00 50.19 113 THR A O 1
ATOM 848 N N . THR A 1 124 ? 19.549 -37.543 80.740 1.00 51.67 114 THR A N 1
ATOM 849 C CA . THR A 1 124 ? 18.509 -36.765 81.405 1.00 57.67 114 THR A CA 1
ATOM 850 C C . THR A 1 124 ? 18.809 -36.486 82.889 1.00 59.59 114 THR A C 1
ATOM 851 O O . THR A 1 124 ? 17.980 -35.924 83.596 1.00 60.89 114 THR A O 1
ATOM 855 N N . SER A 1 125 ? 20.000 -36.872 83.352 1.00 56.42 115 SER A N 1
ATOM 856 C CA . SER A 1 125 ? 20.382 -36.730 84.766 1.00 57.04 115 SER A CA 1
ATOM 857 C C . SER A 1 125 ? 21.600 -35.821 84.899 1.00 56.34 115 SER A C 1
ATOM 858 O O . SER A 1 125 ? 22.193 -35.407 83.899 1.00 55.91 115 SER A O 1
ATOM 861 N N . GLN A 1 126 ? 22.000 -35.567 86.138 1.00 57.21 116 GLN A N 1
ATOM 862 C CA . GLN A 1 126 ? 23.257 -34.884 86.436 1.00 60.32 116 GLN A CA 1
ATOM 863 C C . GLN A 1 126 ? 24.402 -35.896 86.712 1.00 58.56 116 GLN A C 1
ATOM 864 O O . GLN A 1 126 ? 25.434 -35.538 87.289 1.00 58.00 116 GLN A O 1
ATOM 870 N N . ASN A 1 127 ? 24.214 -37.148 86.303 1.00 54.39 117 ASN A N 1
ATOM 871 C CA . ASN A 1 127 ? 25.162 -38.207 86.605 1.00 53.34 117 ASN A CA 1
ATOM 872 C C . ASN A 1 127 ? 26.335 -38.248 85.595 1.00 49.00 117 ASN A C 1
ATOM 873 O O . ASN A 1 127 ? 26.441 -39.152 84.776 1.00 45.55 117 ASN A O 1
ATOM 878 N N . TRP A 1 128 ? 27.202 -37.243 85.671 1.00 48.08 118 TRP A N 1
ATOM 879 C CA . TRP A 1 128 ? 28.329 -37.121 84.759 1.00 46.47 118 TRP A CA 1
ATOM 880 C C . TRP A 1 128 ? 29.376 -38.181 85.074 1.00 44.98 118 TRP A C 1
ATOM 881 O O . TRP A 1 128 ? 30.122 -38.589 84.180 1.00 41.89 118 TRP A O 1
ATOM 892 N N . PHE A 1 129 ? 29.418 -38.664 86.320 1.00 45.49 119 PHE A N 1
ATOM 893 C CA . PHE A 1 129 ? 30.357 -39.734 86.670 1.00 46.71 119 PHE A CA 1
ATOM 894 C C . PHE A 1 129 ? 29.932 -41.077 86.063 1.00 45.95 119 PHE A C 1
ATOM 895 O O . PHE A 1 129 ? 30.784 -41.798 85.546 1.00 42.28 119 PHE A O 1
ATOM 903 N N . GLY A 1 130 ? 28.636 -41.400 86.137 1.00 45.64 120 GLY A N 1
ATOM 904 C CA . GLY A 1 130 ? 28.061 -42.518 85.375 1.00 44.86 120 GLY A CA 1
ATOM 905 C C . GLY A 1 130 ? 28.410 -42.461 83.879 1.00 42.27 120 GLY A C 1
ATOM 906 O O . GLY A 1 130 ? 28.842 -43.451 83.287 1.00 40.41 120 GLY A O 1
ATOM 907 N N . GLU A 1 131 ? 28.261 -41.296 83.273 1.00 40.16 121 GLU A N 1
ATOM 908 C CA . GLU A 1 131 ? 28.595 -41.142 81.869 1.00 38.73 121 GLU A CA 1
ATOM 909 C C . GLU A 1 131 ? 30.082 -41.445 81.621 1.00 38.31 121 GLU A C 1
ATOM 910 O O . GLU A 1 131 ? 30.424 -42.140 80.646 1.00 37.95 121 GLU A O 1
ATOM 916 N N . LEU A 1 132 ? 30.945 -40.930 82.497 1.00 38.15 122 LEU A N 1
ATOM 917 C CA . LEU A 1 132 ? 32.390 -41.128 82.382 1.00 38.63 122 LEU A CA 1
ATOM 918 C C . LEU A 1 132 ? 32.745 -42.622 82.471 1.00 38.26 122 LEU A C 1
ATOM 919 O O . LEU A 1 132 ? 33.581 -43.111 81.724 1.00 35.59 122 LEU A O 1
ATOM 924 N N . ILE A 1 133 ? 32.082 -43.337 83.368 1.00 40.42 123 ILE A N 1
ATOM 925 C CA . ILE A 1 133 ? 32.342 -44.754 83.506 1.00 41.05 123 ILE A CA 1
ATOM 926 C C . ILE A 1 133 ? 31.912 -45.527 82.250 1.00 37.94 123 ILE A C 1
ATOM 927 O O . ILE A 1 133 ? 32.626 -46.421 81.811 1.00 35.25 123 ILE A O 1
ATOM 932 N N . ILE A 1 134 ? 30.759 -45.184 81.678 1.00 37.47 124 ILE A N 1
ATOM 933 C CA . ILE A 1 134 ? 30.312 -45.790 80.406 1.00 36.50 124 ILE A CA 1
ATOM 934 C C . ILE A 1 134 ? 31.311 -45.503 79.279 1.00 34.16 124 ILE A C 1
ATOM 935 O O . ILE A 1 134 ? 31.687 -46.409 78.493 1.00 34.90 124 ILE A O 1
ATOM 940 N N . VAL A 1 135 ? 31.785 -44.265 79.210 1.00 32.80 125 VAL A N 1
ATOM 941 C CA . VAL A 1 135 ? 32.755 -43.905 78.188 1.00 32.30 125 VAL A CA 1
ATOM 942 C C . VAL A 1 135 ? 34.070 -44.672 78.401 1.00 32.99 125 VAL A C 1
ATOM 943 O O . VAL A 1 135 ? 34.643 -45.199 77.457 1.00 32.13 125 VAL A O 1
ATOM 947 N N . LEU A 1 136 ? 34.519 -44.767 79.647 1.00 34.25 126 LEU A N 1
ATOM 948 C CA . LEU A 1 136 ? 35.730 -45.529 79.988 1.00 36.76 126 LEU A CA 1
ATOM 949 C C . LEU A 1 136 ? 35.571 -46.999 79.577 1.00 35.81 126 LEU A C 1
ATOM 950 O O . LEU A 1 136 ? 36.452 -47.598 78.918 1.00 33.46 126 LEU A O 1
ATOM 955 N N . LEU A 1 137 ? 34.438 -47.585 79.958 1.00 35.48 127 LEU A N 1
ATOM 956 C CA . LEU A 1 137 ? 34.230 -49.007 79.700 1.00 37.66 127 LEU A CA 1
ATOM 957 C C . LEU A 1 137 ? 34.280 -49.326 78.205 1.00 34.04 127 LEU A C 1
ATOM 958 O O . LEU A 1 137 ? 34.983 -50.273 77.777 1.00 33.08 127 LEU A O 1
ATOM 963 N N . PHE A 1 138 ? 33.572 -48.537 77.414 1.00 32.51 128 PHE A N 1
ATOM 964 C CA . PHE A 1 138 ? 33.417 -48.868 75.999 1.00 34.03 128 PHE A CA 1
ATOM 965 C C . PHE A 1 138 ? 34.318 -48.134 75.035 1.00 35.39 128 PHE A C 1
ATOM 966 O O . PHE A 1 138 ? 34.662 -48.686 73.990 1.00 40.77 128 PHE A O 1
ATOM 974 N N . GLY A 1 139 ? 34.711 -46.912 75.374 1.00 31.71 129 GLY A N 1
ATOM 975 C CA . GLY A 1 139 ? 35.625 -46.154 74.547 1.00 31.53 129 GLY A CA 1
ATOM 976 C C . GLY A 1 139 ? 37.092 -46.410 74.858 1.00 31.24 129 GLY A C 1
ATOM 977 O O . GLY A 1 139 ? 37.934 -46.143 74.035 1.00 30.04 129 GLY A O 1
ATOM 978 N N . VAL A 1 140 ? 37.396 -46.899 76.060 1.00 32.87 130 VAL A N 1
ATOM 979 C CA . VAL A 1 140 ? 38.778 -47.106 76.472 1.00 32.61 130 VAL A CA 1
ATOM 980 C C . VAL A 1 140 ? 39.081 -48.597 76.700 1.00 33.20 130 VAL A C 1
ATOM 981 O O . VAL A 1 140 ? 39.870 -49.163 75.952 1.00 34.03 130 VAL A O 1
ATOM 985 N N . ILE A 1 141 ? 38.416 -49.236 77.667 1.00 34.80 131 ILE A N 1
ATOM 986 C CA . ILE A 1 141 ? 38.725 -50.617 78.032 1.00 35.50 131 ILE A CA 1
ATOM 987 C C . ILE A 1 141 ? 38.401 -51.634 76.914 1.00 34.68 131 ILE A C 1
ATOM 988 O O . ILE A 1 141 ? 39.272 -52.446 76.536 1.00 31.24 131 ILE A O 1
ATOM 993 N N . PHE A 1 142 ? 37.167 -51.574 76.397 1.00 34.48 132 PHE A N 1
ATOM 994 C CA . PHE A 1 142 ? 36.724 -52.406 75.258 1.00 35.06 132 PHE A CA 1
ATOM 995 C C . PHE A 1 142 ? 37.660 -52.227 74.053 1.00 32.59 132 PHE A C 1
ATOM 996 O O . PHE A 1 142 ? 38.209 -53.196 73.538 1.00 33.53 132 PHE A O 1
ATOM 1004 N N . VAL A 1 143 ? 37.865 -50.987 73.630 1.00 31.02 133 VAL A N 1
ATOM 1005 C CA . VAL A 1 143 ? 38.752 -50.683 72.502 1.00 29.13 133 VAL A CA 1
ATOM 1006 C C . VAL A 1 143 ? 40.193 -51.206 72.670 1.00 31.95 133 VAL A C 1
ATOM 1007 O O . VAL A 1 143 ? 40.709 -51.915 71.774 1.00 32.21 133 VAL A O 1
ATOM 1011 N N . ASP A 1 144 ? 40.809 -50.914 73.819 1.00 32.51 134 ASP A N 1
ATOM 1012 C CA . ASP A 1 144 ? 42.202 -51.257 74.064 1.00 34.00 134 ASP A CA 1
ATOM 1013 C C . ASP A 1 144 ? 42.388 -52.782 74.244 1.00 34.77 134 ASP A C 1
ATOM 1014 O O . ASP A 1 144 ? 43.369 -53.346 73.782 1.00 34.23 134 ASP A O 1
ATOM 1019 N N . PHE A 1 145 ? 41.404 -53.445 74.822 1.00 35.03 135 PHE A N 1
ATOM 1020 C CA . PHE A 1 145 ? 41.397 -54.898 74.934 1.00 37.07 135 PHE A CA 1
ATOM 1021 C C . PHE A 1 145 ? 41.296 -55.610 73.585 1.00 36.28 135 PHE A C 1
ATOM 1022 O O . PHE A 1 145 ? 42.127 -56.480 73.271 1.00 35.50 135 PHE A O 1
ATOM 1030 N N . VAL A 1 146 ? 40.306 -55.248 72.769 1.00 34.04 136 VAL A N 1
ATOM 1031 C CA . VAL A 1 146 ? 40.227 -55.824 71.415 1.00 34.78 136 VAL A CA 1
ATOM 1032 C C . VAL A 1 146 ? 41.501 -55.515 70.594 1.00 33.15 136 VAL A C 1
ATOM 1033 O O . VAL A 1 146 ? 42.018 -56.381 69.881 1.00 32.63 136 VAL A O 1
ATOM 1037 N N . GLY A 1 147 ? 41.963 -54.276 70.669 1.00 31.77 137 GLY A N 1
ATOM 1038 C CA . GLY A 1 147 ? 43.194 -53.854 70.018 1.00 30.04 137 GLY A CA 1
ATOM 1039 C C . GLY A 1 147 ? 44.407 -54.694 70.423 1.00 30.31 137 GLY A C 1
ATOM 1040 O O . GLY A 1 147 ? 45.188 -55.105 69.552 1.00 28.57 137 GLY A O 1
ATOM 1041 N N . ALA A 1 148 ? 44.541 -54.937 71.730 1.00 30.78 138 ALA A N 1
ATOM 1042 C CA . ALA A 1 148 ? 45.635 -55.714 72.306 1.00 32.46 138 ALA A CA 1
ATOM 1043 C C . ALA A 1 148 ? 45.598 -57.179 71.856 1.00 33.78 138 ALA A C 1
ATOM 1044 O O . ALA A 1 148 ? 46.647 -57.788 71.544 1.00 33.52 138 ALA A O 1
ATOM 1046 N N . ILE A 1 149 ? 44.395 -57.742 71.765 1.00 35.08 139 ILE A N 1
ATOM 1047 C CA . ILE A 1 149 ? 44.250 -59.125 71.308 1.00 36.86 139 ILE A CA 1
ATOM 1048 C C . ILE A 1 149 ? 44.612 -59.263 69.840 1.00 37.13 139 ILE A C 1
ATOM 1049 O O . ILE A 1 149 ? 45.363 -60.180 69.426 1.00 36.60 139 ILE A O 1
ATOM 1054 N N . TRP A 1 150 ? 44.095 -58.356 69.038 1.00 34.59 140 TRP A N 1
ATOM 1055 C CA . TRP A 1 150 ? 44.397 -58.351 67.620 1.00 36.88 140 TRP A CA 1
ATOM 1056 C C . TRP A 1 150 ? 45.877 -58.188 67.366 1.00 35.69 140 TRP A C 1
ATOM 1057 O O . TRP A 1 150 ? 46.466 -58.934 66.585 1.00 34.57 140 TRP A O 1
ATOM 1068 N N . LEU A 1 151 ? 46.481 -57.224 68.050 1.00 33.47 141 LEU A N 1
ATOM 1069 C CA . LEU A 1 151 ? 47.910 -57.008 67.978 1.00 35.01 141 LEU A CA 1
ATOM 1070 C C . LEU A 1 151 ? 48.729 -58.272 68.262 1.00 35.24 141 LEU A C 1
ATOM 1071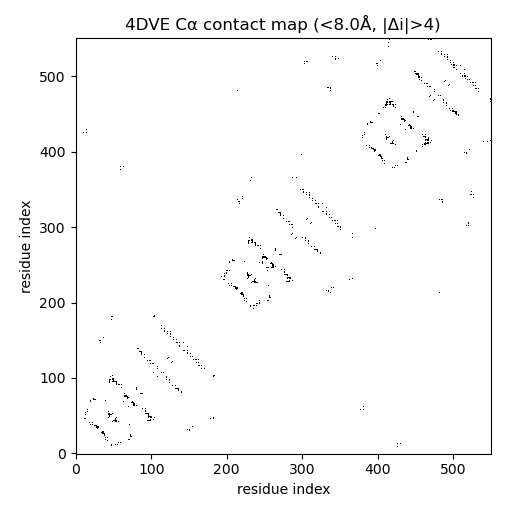 O O . LEU A 1 151 ? 49.648 -58.593 67.519 1.00 35.94 141 LEU A O 1
ATOM 1076 N N . SER A 1 152 ? 48.391 -58.958 69.346 1.00 35.42 142 SER A N 1
ATOM 1077 C CA . SER A 1 152 ? 49.033 -60.207 69.729 1.00 38.87 142 SER A CA 1
ATOM 1078 C C . SER A 1 152 ? 49.027 -61.203 68.564 1.00 39.45 142 SER A C 1
ATOM 1079 O O . SER A 1 152 ? 50.058 -61.776 68.200 1.00 41.00 142 SER A O 1
ATOM 1082 N N . PHE A 1 153 ? 47.860 -61.376 67.961 1.00 41.27 143 PHE A N 1
ATOM 1083 C CA . PHE A 1 153 ? 47.726 -62.294 66.835 1.00 46.57 143 PHE A CA 1
ATOM 1084 C C . PHE A 1 153 ? 48.436 -61.779 65.602 1.00 43.73 143 PHE A C 1
ATOM 1085 O O . PHE A 1 153 ? 49.169 -62.506 64.990 1.00 43.75 143 PHE A O 1
ATOM 1093 N N . GLN A 1 154 ? 48.252 -60.530 65.211 1.00 42.55 144 GLN A N 1
ATOM 1094 C CA . GLN A 1 154 ? 48.827 -60.152 63.904 1.00 44.38 144 GLN A CA 1
ATOM 1095 C C . GLN A 1 154 ? 50.326 -59.868 63.929 1.00 41.99 144 GLN A C 1
ATOM 1096 O O . GLN A 1 154 ? 50.971 -60.006 62.918 1.00 41.95 144 GLN A O 1
ATOM 1102 N N . SER A 1 155 ? 50.879 -59.467 65.067 1.00 39.35 145 SER A N 1
ATOM 1103 C CA . SER A 1 155 ? 52.302 -59.219 65.150 1.00 41.03 145 SER A CA 1
ATOM 1104 C C . SER A 1 155 ? 53.044 -60.388 65.800 1.00 40.08 145 SER A C 1
ATOM 1105 O O . SER A 1 155 ? 54.233 -60.317 65.992 1.00 42.11 145 SER A O 1
ATOM 1108 N N . ASN A 1 156 ? 52.316 -61.443 66.132 1.00 40.45 146 ASN A N 1
ATOM 1109 C CA . ASN A 1 156 ? 52.870 -62.646 66.738 1.00 41.01 146 ASN A CA 1
ATOM 1110 C C . ASN A 1 156 ? 53.688 -62.277 67.964 1.00 40.98 146 ASN A C 1
ATOM 1111 O O . ASN A 1 156 ? 54.884 -62.575 68.053 1.00 40.46 146 ASN A O 1
ATOM 1116 N N . ILE A 1 157 ? 53.050 -61.585 68.891 1.00 40.32 147 ILE A N 1
ATOM 1117 C CA . ILE A 1 157 ? 53.672 -61.340 70.174 1.00 43.42 147 ILE A CA 1
ATOM 1118 C C . ILE A 1 157 ? 52.801 -61.894 71.293 1.00 41.95 147 ILE A C 1
ATOM 1119 O O . ILE A 1 157 ? 51.581 -61.966 71.142 1.00 40.13 147 ILE A O 1
ATOM 1124 N N . PRO A 1 158 ? 53.424 -62.292 72.414 1.00 43.28 148 PRO A N 1
ATOM 1125 C CA . PRO A 1 158 ? 52.629 -62.891 73.491 1.00 44.34 148 PRO A CA 1
ATOM 1126 C C . PRO A 1 158 ? 51.514 -61.963 73.972 1.00 43.76 148 PRO A C 1
ATOM 1127 O O . PRO A 1 158 ? 51.690 -60.742 74.059 1.00 40.11 148 PRO A O 1
ATOM 1131 N N . LEU A 1 159 ? 50.359 -62.561 74.234 1.00 45.98 149 LEU A N 1
ATOM 1132 C CA . LEU A 1 159 ? 49.193 -61.851 74.661 1.00 48.13 149 LEU A CA 1
ATOM 1133 C C . LEU A 1 159 ? 49.463 -61.026 75.918 1.00 47.70 149 LEU A C 1
ATOM 1134 O O . LEU A 1 159 ? 48.986 -59.900 76.023 1.00 43.54 149 LEU A O 1
ATOM 1139 N N . LEU A 1 160 ? 50.213 -61.593 76.867 1.00 47.92 150 LEU A N 1
ATOM 1140 C CA . LEU A 1 160 ? 50.539 -60.897 78.108 1.00 49.11 150 LEU A CA 1
ATOM 1141 C C . LEU A 1 160 ? 51.359 -59.650 77.843 1.00 46.17 150 LEU A C 1
ATOM 1142 O O . LEU A 1 160 ? 51.150 -58.609 78.460 1.00 44.85 150 LEU A O 1
ATOM 1147 N N . THR A 1 161 ? 52.291 -59.760 76.914 1.00 43.77 151 THR A N 1
ATOM 1148 C CA . THR A 1 161 ? 53.112 -58.628 76.514 1.00 42.96 151 THR A CA 1
ATOM 1149 C C . THR A 1 161 ? 52.301 -57.522 75.858 1.00 40.53 151 THR A C 1
ATOM 1150 O O . THR A 1 161 ? 52.526 -56.346 76.107 1.00 40.18 151 THR A O 1
ATOM 1154 N N . SER A 1 162 ? 51.380 -57.912 75.000 1.00 39.30 152 SER A N 1
ATOM 1155 C CA . SER A 1 162 ? 50.514 -56.953 74.332 1.00 39.38 152 SER A CA 1
ATOM 1156 C C . SER A 1 162 ? 49.605 -56.242 75.346 1.00 38.24 152 SER A C 1
ATOM 1157 O O . SER A 1 162 ? 49.486 -55.010 75.325 1.00 37.16 152 SER A O 1
ATOM 1160 N N . LEU A 1 163 ? 48.991 -57.015 76.244 1.00 37.35 153 LEU A N 1
ATOM 1161 C CA . LEU A 1 163 ? 48.081 -56.447 77.224 1.00 39.49 153 LEU A CA 1
ATOM 1162 C C . LEU A 1 163 ? 48.785 -55.456 78.158 1.00 39.95 153 LEU A C 1
ATOM 1163 O O . LEU A 1 163 ? 48.277 -54.354 78.413 1.00 40.89 153 LEU A O 1
ATOM 1168 N N . ILE A 1 164 ? 49.952 -55.840 78.646 1.00 41.57 154 ILE A N 1
ATOM 1169 C CA . ILE A 1 164 ? 50.747 -54.969 79.514 1.00 44.26 154 ILE A CA 1
ATOM 1170 C C . ILE A 1 164 ? 51.259 -53.706 78.800 1.00 41.33 154 ILE A C 1
ATOM 1171 O O . ILE A 1 164 ? 51.215 -52.600 79.370 1.00 40.69 154 ILE A O 1
ATOM 1176 N N . SER A 1 165 ? 51.712 -53.869 77.561 1.00 38.67 155 SER A N 1
ATOM 1177 C CA . SER A 1 165 ? 52.190 -52.750 76.744 1.00 38.48 155 SER A CA 1
ATOM 1178 C C . SER A 1 165 ? 51.076 -51.718 76.499 1.00 37.29 155 SER A C 1
ATOM 1179 O O . SER A 1 165 ? 51.339 -50.508 76.406 1.00 35.85 155 SER A O 1
ATOM 1182 N N . ASN A 1 166 ? 49.844 -52.197 76.427 1.00 34.98 156 ASN A N 1
ATOM 1183 C CA . ASN A 1 166 ? 48.705 -51.316 76.231 1.00 37.28 156 ASN A CA 1
ATOM 1184 C C . ASN A 1 166 ? 48.373 -50.405 77.407 1.00 36.60 156 ASN A C 1
ATOM 1185 O O . ASN A 1 166 ? 47.626 -49.455 77.249 1.00 35.92 156 ASN A O 1
ATOM 1190 N N . LEU A 1 167 ? 48.961 -50.670 78.570 1.00 36.17 157 LEU A N 1
ATOM 1191 C CA . LEU A 1 167 ? 48.834 -49.775 79.709 1.00 38.27 157 LEU A CA 1
ATOM 1192 C C . LEU A 1 167 ? 49.386 -48.379 79.406 1.00 37.85 157 LEU A C 1
ATOM 1193 O O . LEU A 1 167 ? 48.885 -47.383 79.948 1.00 39.54 157 LEU A O 1
ATOM 1198 N N . VAL A 1 168 ? 50.369 -48.304 78.512 1.00 36.79 158 VAL A N 1
ATOM 1199 C CA . VAL A 1 168 ? 50.890 -47.034 78.002 1.00 38.64 158 VAL A CA 1
ATOM 1200 C C . VAL A 1 168 ? 49.801 -46.096 77.456 1.00 38.35 158 VAL A C 1
ATOM 1201 O O . VAL A 1 168 ? 49.992 -44.884 77.502 1.00 37.57 158 VAL A O 1
ATOM 1205 N N . PHE A 1 169 ? 48.696 -46.658 76.942 1.00 34.19 159 PHE A N 1
ATOM 1206 C CA . PHE A 1 169 ? 47.598 -45.860 76.376 1.00 33.68 159 PHE A CA 1
ATOM 1207 C C . PHE A 1 169 ? 46.617 -45.320 77.402 1.00 34.65 159 PHE A C 1
ATOM 1208 O O . PHE A 1 169 ? 45.855 -44.399 77.079 1.00 34.21 159 PHE A O 1
ATOM 1216 N N . ILE A 1 170 ? 46.647 -45.862 78.621 1.00 33.77 160 ILE A N 1
ATOM 1217 C CA . ILE A 1 170 ? 45.610 -45.594 79.609 1.00 37.36 160 ILE A CA 1
ATOM 1218 C C . ILE A 1 170 ? 45.546 -44.123 80.085 1.00 38.65 160 ILE A C 1
ATOM 1219 O O . ILE A 1 170 ? 44.468 -43.547 80.139 1.00 39.45 160 ILE A O 1
ATOM 1224 N N . PRO A 1 171 ? 46.693 -43.518 80.421 1.00 39.29 161 PRO A N 1
ATOM 1225 C CA . PRO A 1 171 ? 46.653 -42.124 80.887 1.00 41.25 161 PRO A CA 1
ATOM 1226 C C . PRO A 1 171 ? 46.068 -41.149 79.863 1.00 39.47 161 PRO A C 1
ATOM 1227 O O . PRO A 1 171 ? 45.210 -40.299 80.213 1.00 38.68 161 PRO A O 1
ATOM 1231 N N . GLY A 1 172 ? 46.535 -41.273 78.624 1.00 36.78 162 GLY A N 1
ATOM 1232 C CA . GLY A 1 172 ? 46.033 -40.460 77.513 1.00 36.59 162 GLY A CA 1
ATOM 1233 C C . GLY A 1 172 ? 44.566 -40.789 77.215 1.00 35.78 162 GLY A C 1
ATOM 1234 O O . GLY A 1 172 ? 43.763 -39.889 76.972 1.00 35.47 162 GLY A O 1
ATOM 1235 N N . ASP A 1 173 ? 44.202 -42.068 77.271 1.00 33.72 163 ASP A N 1
ATOM 1236 C CA . ASP A 1 173 ? 42.809 -42.466 77.009 1.00 34.60 163 ASP A CA 1
ATOM 1237 C C . ASP A 1 173 ? 41.829 -41.984 78.100 1.00 35.99 163 ASP A C 1
ATOM 1238 O O . ASP A 1 173 ? 40.683 -41.605 77.772 1.00 32.35 163 ASP A O 1
ATOM 1243 N N . CYS A 1 174 ? 42.289 -41.952 79.356 1.00 36.67 164 CYS A N 1
ATOM 1244 C CA . CYS A 1 174 ? 41.483 -41.421 80.457 1.00 39.17 164 CYS A CA 1
ATOM 1245 C C . CYS A 1 174 ? 41.254 -39.924 80.342 1.00 38.96 164 CYS A C 1
ATOM 1246 O O . CYS A 1 174 ? 40.120 -39.453 80.571 1.00 37.96 164 CYS A O 1
ATOM 1249 N N . ILE A 1 175 ? 42.309 -39.187 79.986 1.00 37.04 165 ILE A N 1
ATOM 1250 C CA . ILE A 1 175 ? 42.179 -37.760 79.683 1.00 39.01 165 ILE A CA 1
ATOM 1251 C C . ILE A 1 175 ? 41.156 -37.535 78.552 1.00 37.46 165 ILE A C 1
ATOM 1252 O O . ILE A 1 175 ? 40.307 -36.638 78.664 1.00 37.43 165 ILE A O 1
ATOM 1257 N N . LYS A 1 176 ? 41.240 -38.333 77.492 1.00 34.86 166 LYS A N 1
ATOM 1258 C CA . LYS A 1 176 ? 40.295 -38.229 76.361 1.00 35.67 166 LYS A CA 1
ATOM 1259 C C . LYS A 1 176 ? 38.875 -38.501 76.801 1.00 34.83 166 LYS A C 1
ATOM 1260 O O . LYS A 1 176 ? 37.970 -37.829 76.349 1.00 33.67 166 LYS A O 1
ATOM 1266 N N . ALA A 1 177 ? 38.679 -39.513 77.642 1.00 34.36 167 ALA A N 1
ATOM 1267 C CA . ALA A 1 177 ? 37.342 -39.866 78.125 1.00 34.20 167 ALA A CA 1
ATOM 1268 C C . ALA A 1 177 ? 36.756 -38.741 79.007 1.00 36.54 167 ALA A C 1
ATOM 1269 O O . ALA A 1 177 ? 35.548 -38.450 78.920 1.00 34.65 167 ALA A O 1
ATOM 1271 N N . ILE A 1 178 ? 37.607 -38.126 79.847 1.00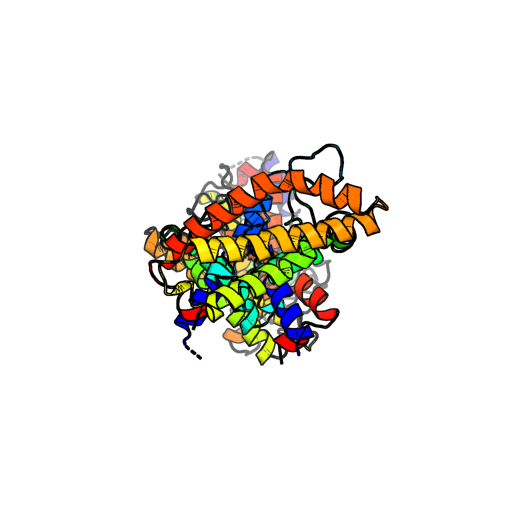 38.66 168 ILE A N 1
ATOM 1272 C CA . ILE A 1 178 ? 37.190 -37.036 80.725 1.00 42.59 168 ILE A CA 1
ATOM 1273 C C . ILE A 1 178 ? 36.792 -35.831 79.880 1.00 42.23 168 ILE A C 1
ATOM 1274 O O . ILE A 1 178 ? 35.756 -35.189 80.140 1.00 41.74 168 ILE A O 1
ATOM 1279 N N . LEU A 1 179 ? 37.632 -35.489 78.907 1.00 41.44 169 LEU A N 1
ATOM 1280 C CA . LEU A 1 179 ? 37.333 -34.350 78.027 1.00 43.84 169 LEU A CA 1
ATOM 1281 C C . LEU A 1 179 ? 36.074 -34.629 77.210 1.00 42.63 169 LEU A C 1
ATOM 1282 O O . LEU A 1 179 ? 35.293 -33.706 76.927 1.00 40.14 169 LEU A O 1
ATOM 1287 N N . THR A 1 180 ? 35.903 -35.894 76.806 1.00 39.42 170 THR A N 1
ATOM 1288 C CA . THR A 1 180 ? 34.678 -36.324 76.114 1.00 39.02 170 THR A CA 1
ATOM 1289 C C . THR A 1 180 ? 33.424 -35.997 76.934 1.00 38.02 170 THR A C 1
ATOM 1290 O O . THR A 1 180 ? 32.494 -35.363 76.433 1.00 37.57 170 THR A O 1
ATOM 1294 N N . VAL A 1 181 ? 33.409 -36.398 78.197 1.00 39.33 171 VAL A N 1
ATOM 1295 C CA . V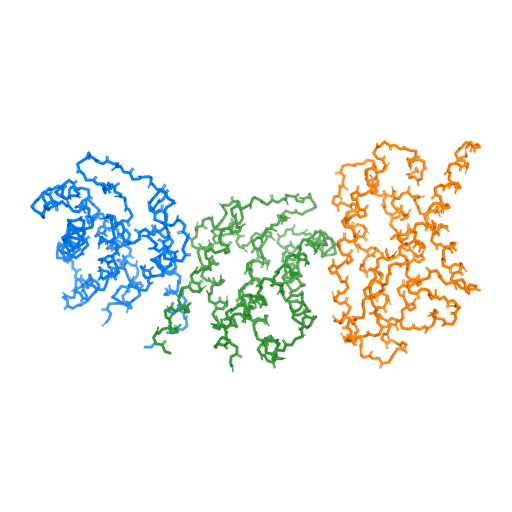AL A 1 181 ? 32.239 -36.155 79.041 1.00 41.72 171 VAL A CA 1
ATOM 1296 C C . VAL A 1 181 ? 32.000 -34.648 79.216 1.00 45.58 171 VAL A C 1
ATOM 1297 O O . VAL A 1 181 ? 30.867 -34.167 79.018 1.00 43.58 171 VAL A O 1
ATOM 1301 N N . VAL A 1 182 ? 33.065 -33.899 79.525 1.00 45.60 172 VAL A N 1
ATOM 1302 C CA . VAL A 1 182 ? 32.955 -32.439 79.682 1.00 47.64 172 VAL A CA 1
ATOM 1303 C C . VAL A 1 182 ? 32.398 -31.776 78.408 1.00 46.95 172 VAL A C 1
ATOM 1304 O O . VAL A 1 182 ? 31.418 -31.018 78.462 1.00 44.52 172 VAL A O 1
ATOM 1308 N N . ILE A 1 183 ? 33.018 -32.069 77.266 1.00 45.95 173 ILE A N 1
ATOM 1309 C CA . ILE A 1 183 ? 32.603 -31.487 75.987 1.00 45.62 173 ILE A CA 1
ATOM 1310 C C . ILE A 1 183 ? 31.164 -31.873 75.594 1.00 44.63 173 ILE A C 1
ATOM 1311 O O . ILE A 1 183 ? 30.336 -30.982 75.289 1.00 43.98 173 ILE A O 1
ATOM 1316 N N . VAL A 1 184 ? 30.840 -33.167 75.642 1.00 41.93 174 VAL A N 1
ATOM 1317 C CA . VAL A 1 184 ? 29.514 -33.583 75.211 1.00 42.83 174 VAL A CA 1
ATOM 1318 C C . VAL A 1 184 ? 28.400 -33.096 76.144 1.00 44.89 174 VAL A C 1
ATOM 1319 O O . VAL A 1 184 ? 27.341 -32.697 75.641 1.00 42.98 174 VAL A O 1
ATOM 1323 N N . ARG A 1 185 ? 28.622 -33.101 77.462 1.00 46.97 175 ARG A N 1
ATOM 1324 C CA . ARG A 1 185 ? 27.583 -32.630 78.404 1.00 50.66 175 ARG A CA 1
ATOM 1325 C C . ARG A 1 185 ? 27.303 -31.136 78.172 1.00 53.39 175 ARG A C 1
ATOM 1326 O O . ARG A 1 185 ? 26.146 -30.714 78.193 1.00 56.48 175 ARG A O 1
ATOM 1334 N N . ARG A 1 186 ? 28.355 -30.342 77.956 1.00 53.42 176 ARG A N 1
ATOM 1335 C CA . ARG A 1 186 ? 28.189 -28.942 77.538 1.00 56.12 176 ARG A CA 1
ATOM 1336 C C . ARG A 1 186 ? 27.402 -28.780 76.237 1.00 52.71 176 ARG A C 1
ATOM 1337 O O . ARG A 1 186 ? 26.462 -27.978 76.171 1.00 52.55 176 ARG A O 1
ATOM 1345 N N . LEU A 1 187 ? 27.805 -29.492 75.195 1.00 48.52 177 LEU A N 1
ATOM 1346 C CA . LEU A 1 187 ? 27.079 -29.438 73.927 1.00 48.95 177 LEU A CA 1
ATOM 1347 C C . LEU A 1 187 ? 25.603 -29.817 74.069 1.00 50.62 177 LEU A C 1
ATOM 1348 O O . LEU A 1 187 ? 24.764 -29.241 73.389 1.00 50.06 177 LEU A O 1
ATOM 1353 N N . ARG A 1 188 ? 25.301 -30.762 74.962 1.00 49.42 178 ARG A N 1
ATOM 1354 C CA . ARG A 1 188 ? 23.943 -31.207 75.168 1.00 51.62 178 ARG A CA 1
ATOM 1355 C C . ARG A 1 188 ? 23.080 -30.300 76.044 1.00 58.18 178 ARG A C 1
ATOM 1356 O O . ARG A 1 188 ? 21.870 -30.363 75.936 1.00 54.66 178 ARG A O 1
ATOM 1364 N N . LYS A 1 189 ? 23.695 -29.545 76.955 1.00 62.45 179 LYS A N 1
ATOM 1365 C CA . LYS A 1 189 ? 22.968 -28.903 78.046 1.00 72.04 179 LYS A CA 1
ATOM 1366 C C . LYS A 1 189 ? 21.922 -27.950 77.467 1.00 78.59 179 LYS A C 1
ATOM 1367 O O . LYS A 1 189 ? 20.832 -27.805 78.014 1.00 78.09 179 LYS A O 1
ATOM 1373 N N . GLN A 1 190 ? 22.273 -27.316 76.355 1.00 84.02 180 GLN A N 1
ATOM 1374 C CA . GLN A 1 190 ? 21.287 -26.870 75.382 1.00 95.41 180 GLN A CA 1
ATOM 1375 C C . GLN A 1 190 ? 21.841 -27.281 74.001 1.00 96.96 180 GLN A C 1
ATOM 1376 O O . GLN A 1 190 ? 23.023 -27.062 73.736 1.00 98.97 180 GLN A O 1
ATOM 1382 N N . GLY A 1 191 ? 21.023 -27.865 73.119 1.00 91.05 181 GLY A N 1
ATOM 1383 C CA . GLY A 1 191 ? 19.567 -27.932 73.269 1.00 88.18 181 GLY A CA 1
ATOM 1384 C C . GLY A 1 191 ? 18.998 -29.301 73.608 1.00 78.59 181 GLY A C 1
ATOM 1385 O O . GLY A 1 191 ? 18.800 -29.615 74.803 1.00 76.40 181 GLY A O 1
ATOM 1386 N N . GLY A 1 192 ? 18.750 -30.135 72.593 1.00 63.67 182 GLY A N 1
ATOM 1387 C CA . GLY A 1 192 ? 19.297 -29.994 71.221 1.00 61.44 182 GLY A CA 1
ATOM 1388 C C . GLY A 1 192 ? 19.769 -31.363 70.669 1.00 55.93 182 GLY A C 1
ATOM 1389 O O . GLY A 1 192 ? 19.744 -31.613 69.471 1.00 56.34 182 GLY A O 1
ATOM 1390 N N . PHE A 1 193 ? 20.186 -32.247 71.564 1.00 46.93 183 PHE A N 1
ATOM 1391 C CA . PHE A 1 193 ? 20.597 -33.609 71.196 1.00 45.01 183 PHE A CA 1
ATOM 1392 C C . PHE A 1 193 ? 19.673 -34.639 71.802 1.00 43.42 183 PHE A C 1
ATOM 1393 O O . PHE A 1 193 ? 19.876 -35.843 71.662 1.00 41.29 183 PHE A O 1
ATOM 1401 N N . GLU A 1 194 ? 18.626 -34.123 72.436 1.00 42.33 184 GLU A N 1
ATOM 1402 C CA . GLU A 1 194 ? 17.628 -34.892 73.152 1.00 46.22 184 GLU A CA 1
ATOM 1403 C C . GLU A 1 194 ? 16.908 -35.896 72.239 1.00 45.41 184 GLU A C 1
ATOM 1404 O O . GLU A 1 194 ? 16.561 -37.003 72.676 1.00 43.01 184 GLU A O 1
ATOM 1410 N N . LEU A 1 195 ? 16.720 -35.521 70.971 1.00 42.71 185 LEU A N 1
ATOM 1411 C CA . LEU A 1 195 ? 16.081 -36.377 69.969 1.00 43.69 185 LEU A CA 1
ATOM 1412 C C . LEU A 1 195 ? 16.762 -37.759 69.920 1.00 42.75 185 LEU A C 1
ATOM 1413 O O . LEU A 1 195 ? 16.081 -38.778 69.775 1.00 41.70 185 LEU A O 1
ATOM 1418 N N . TYR A 1 196 ? 18.093 -37.783 70.039 1.00 39.67 186 TYR A N 1
ATOM 1419 C CA . TYR A 1 196 ? 18.857 -39.025 69.832 1.00 38.77 186 TYR A CA 1
ATOM 1420 C C . TYR A 1 196 ? 18.809 -39.994 71.012 1.00 39.19 186 TYR A C 1
ATOM 1421 O O . TYR A 1 196 ? 19.278 -41.127 70.889 1.00 41.55 186 TYR A O 1
ATOM 1430 N N . PHE A 1 197 ? 18.289 -39.544 72.154 1.00 40.44 187 PHE A N 1
ATOM 1431 C CA . PHE A 1 197 ? 18.243 -40.363 73.370 1.00 43.58 187 PHE A CA 1
ATOM 1432 C C . PHE A 1 197 ? 16.827 -40.636 73.854 1.00 46.87 187 PHE A C 1
ATOM 1433 O O . PHE A 1 197 ? 16.633 -41.122 74.961 1.00 49.43 187 PHE A O 1
ATOM 1441 N N . ARG A 1 198 ? 15.834 -40.348 73.022 1.00 48.76 188 ARG A N 1
ATOM 1442 C CA . ARG A 1 198 ? 14.473 -40.810 73.305 1.00 54.00 188 ARG A CA 1
ATOM 1443 C C . ARG A 1 198 ? 14.410 -42.330 73.174 1.00 53.46 188 ARG A C 1
ATOM 1444 O O . ARG A 1 198 ? 13.589 -42.948 73.856 1.00 65.88 188 ARG A O 1
ATOM 1452 N N . ALA B 1 10 ? 50.203 5.715 8.091 1.00 67.95 0 ALA B N 1
ATOM 1453 C CA . ALA B 1 10 ? 50.812 5.761 6.717 1.00 66.71 0 ALA B CA 1
ATOM 1454 C C . ALA B 1 10 ? 51.927 4.696 6.563 1.00 62.24 0 ALA B C 1
ATOM 1455 O O . ALA B 1 10 ? 53.096 4.934 6.892 1.00 60.15 0 ALA B O 1
ATOM 1465 N N . THR B 1 12 ? 54.712 1.994 5.658 1.00 45.98 2 THR B N 1
ATOM 1466 C CA . THR B 1 12 ? 55.951 1.800 4.923 1.00 45.90 2 THR B CA 1
ATOM 1467 C C . THR B 1 12 ? 55.749 0.633 3.904 1.00 44.38 2 THR B C 1
ATOM 1468 O O . THR B 1 12 ? 54.864 -0.210 4.091 1.00 39.23 2 THR B O 1
ATOM 1472 N N . ASN B 1 13 ? 56.557 0.580 2.848 1.00 43.43 3 ASN B N 1
ATOM 1473 C CA . ASN B 1 13 ? 56.544 -0.578 1.937 1.00 45.96 3 ASN B CA 1
ATOM 1474 C C . ASN B 1 13 ? 56.810 -1.900 2.643 1.00 44.63 3 ASN B C 1
ATOM 1475 O O . ASN B 1 13 ? 56.146 -2.924 2.344 1.00 41.85 3 ASN B O 1
ATOM 1480 N N . ASN B 1 14 ? 57.770 -1.895 3.565 1.00 42.07 4 ASN B N 1
ATOM 1481 C CA . ASN B 1 14 ? 58.048 -3.099 4.347 1.00 42.74 4 ASN B CA 1
ATOM 1482 C C . ASN B 1 14 ? 56.820 -3.571 5.150 1.00 39.18 4 ASN B C 1
ATOM 1483 O O . ASN B 1 14 ? 56.516 -4.779 5.206 1.00 38.19 4 ASN B O 1
ATOM 1488 N N . GLN B 1 15 ? 56.115 -2.616 5.750 1.00 36.76 5 GLN B N 1
ATOM 1489 C CA . GLN B 1 15 ? 54.927 -2.890 6.543 1.00 35.44 5 GLN B CA 1
ATOM 1490 C C . GLN B 1 15 ? 53.761 -3.384 5.659 1.00 34.31 5 GLN B C 1
ATOM 1491 O O . GLN B 1 15 ? 53.018 -4.259 6.061 1.00 32.45 5 GLN B O 1
ATOM 1497 N N . LYS B 1 16 ? 53.632 -2.828 4.472 1.00 35.40 6 LYS B N 1
ATOM 1498 C CA . LYS B 1 16 ? 52.661 -3.312 3.508 1.00 38.88 6 LYS B CA 1
ATOM 1499 C C . LYS B 1 16 ? 52.890 -4.768 3.114 1.00 35.54 6 LYS B C 1
ATOM 1500 O O . LYS B 1 16 ? 51.959 -5.544 3.101 1.00 35.08 6 LYS B O 1
ATOM 1506 N N . VAL B 1 17 ? 54.140 -5.120 2.839 1.00 36.08 7 VAL B N 1
ATOM 1507 C CA . VAL B 1 17 ? 54.511 -6.460 2.470 1.00 37.11 7 VAL B CA 1
ATOM 1508 C C . VAL B 1 17 ? 54.270 -7.430 3.612 1.00 36.17 7 VAL B C 1
ATOM 1509 O O . VAL B 1 17 ? 53.687 -8.484 3.400 1.00 35.38 7 VAL B O 1
ATOM 1513 N N . LYS B 1 18 ? 54.662 -7.059 4.822 1.00 36.82 8 LYS B N 1
ATOM 1514 C CA . LYS B 1 18 ? 54.377 -7.872 6.017 1.00 38.43 8 LYS B CA 1
ATOM 1515 C C . LYS B 1 18 ? 52.875 -8.076 6.247 1.00 34.37 8 LYS B C 1
ATOM 1516 O O . LYS B 1 18 ? 52.429 -9.171 6.616 1.00 32.65 8 LYS B O 1
ATOM 1522 N N . THR B 1 19 ? 52.117 -7.006 6.062 1.00 31.83 9 THR B N 1
ATOM 1523 C CA . THR B 1 19 ? 50.660 -7.056 6.236 1.00 31.71 9 THR B CA 1
ATOM 1524 C C . THR B 1 19 ? 50.008 -7.990 5.213 1.00 31.04 9 THR B C 1
ATOM 1525 O O . THR B 1 19 ? 49.158 -8.798 5.564 1.00 29.60 9 THR B O 1
ATOM 1529 N N . LEU B 1 20 ? 50.461 -7.912 3.957 1.00 32.14 10 LEU B N 1
ATOM 1530 C CA . LEU B 1 20 ? 50.011 -8.822 2.920 1.00 32.97 10 LEU B CA 1
ATOM 1531 C C . LEU B 1 20 ? 50.349 -10.263 3.318 1.00 33.21 10 LEU B C 1
ATOM 1532 O O . LEU B 1 20 ? 49.490 -11.131 3.252 1.00 33.22 10 LEU B O 1
ATOM 1537 N N . THR B 1 21 ? 51.585 -10.489 3.768 1.00 32.90 11 THR B N 1
ATOM 1538 C CA . THR B 1 21 ? 52.032 -11.831 4.156 1.00 33.39 11 THR B CA 1
ATOM 1539 C C . THR B 1 21 ? 51.169 -12.410 5.279 1.00 32.71 11 THR B C 1
ATOM 1540 O O . THR B 1 21 ? 50.658 -13.519 5.183 1.00 32.31 11 THR B O 1
ATOM 1544 N N . TYR B 1 22 ? 50.999 -11.645 6.343 1.00 33.33 12 TYR B N 1
ATOM 1545 C CA . TYR B 1 22 ? 50.241 -12.111 7.510 1.00 33.97 12 TYR B CA 1
ATOM 1546 C C . TYR B 1 22 ? 48.764 -12.343 7.194 1.00 31.73 12 TYR B C 1
ATOM 1547 O O . TYR B 1 22 ? 48.152 -13.295 7.683 1.00 29.56 12 TYR B O 1
ATOM 1556 N N . SER B 1 23 ? 48.192 -11.449 6.407 1.00 28.90 13 SER B N 1
ATOM 1557 C CA . SER B 1 23 ? 46.805 -11.558 6.033 1.00 30.03 13 SER B CA 1
ATOM 1558 C C . SER B 1 23 ? 46.589 -12.782 5.142 1.00 30.01 13 SER B C 1
ATOM 1559 O O . SER B 1 23 ? 45.652 -13.568 5.361 1.00 28.44 13 SER B O 1
ATOM 1562 N N . ALA B 1 24 ? 47.476 -12.972 4.171 1.00 30.50 14 ALA B N 1
ATOM 1563 C CA . ALA B 1 24 ? 47.402 -14.172 3.333 1.00 31.11 14 ALA B CA 1
ATOM 1564 C C . ALA B 1 24 ? 47.565 -15.419 4.200 1.00 30.46 14 ALA B C 1
ATOM 1565 O O . ALA B 1 24 ? 46.838 -16.403 4.017 1.00 30.21 14 ALA B O 1
ATOM 1567 N N . PHE B 1 25 ? 48.524 -15.377 5.124 1.00 31.67 15 PHE B N 1
ATOM 1568 C CA . PHE B 1 25 ? 48.707 -16.482 6.059 1.00 33.57 15 PHE B CA 1
ATOM 1569 C C . PHE B 1 25 ? 47.445 -16.820 6.866 1.00 31.29 15 PHE B C 1
ATOM 1570 O O . PHE B 1 25 ? 47.104 -17.992 7.024 1.00 29.73 15 PHE B O 1
ATOM 1586 N N . THR B 1 27 ? 44.336 -16.138 6.181 1.00 29.48 17 THR B N 1
ATOM 1587 C CA . THR B 1 27 ? 43.386 -16.724 5.258 1.00 28.87 17 THR B CA 1
ATOM 1588 C C . THR B 1 27 ? 43.709 -18.203 5.000 1.00 30.18 17 THR B C 1
ATOM 1589 O O . THR B 1 27 ? 42.821 -19.059 5.085 1.00 29.09 17 THR B O 1
ATOM 1593 N N . ALA B 1 28 ? 44.976 -18.494 4.724 1.00 31.84 18 ALA B N 1
ATOM 1594 C CA . ALA B 1 28 ? 45.413 -19.850 4.455 1.00 32.34 18 ALA B CA 1
ATOM 1595 C C . ALA B 1 28 ? 45.176 -20.743 5.661 1.00 32.32 18 ALA B C 1
ATOM 1596 O O . ALA B 1 28 ? 44.740 -21.885 5.505 1.00 32.97 18 ALA B O 1
ATOM 1598 N N . PHE B 1 29 ? 45.491 -20.228 6.851 1.00 32.69 19 PHE B N 1
ATOM 1599 C CA . PHE B 1 29 ? 45.361 -20.966 8.102 1.00 35.02 19 PHE B CA 1
ATOM 1600 C C . PHE B 1 29 ? 43.912 -21.367 8.381 1.00 33.79 19 PHE B C 1
ATOM 1601 O O . PHE B 1 29 ? 43.620 -22.517 8.783 1.00 36.09 19 PHE B O 1
ATOM 1609 N N . ILE B 1 30 ? 43.002 -20.423 8.166 1.00 31.66 20 ILE B N 1
ATOM 1610 C CA . ILE B 1 30 ? 41.593 -20.688 8.338 1.00 31.61 20 ILE B CA 1
ATOM 1611 C C . ILE B 1 30 ? 41.167 -21.813 7.384 1.00 32.73 20 ILE B C 1
ATOM 1612 O O . ILE B 1 30 ? 40.460 -22.737 7.789 1.00 33.80 20 ILE B O 1
ATOM 1617 N N . ILE B 1 31 ? 41.618 -21.750 6.136 1.00 33.35 21 ILE B N 1
ATOM 1618 C CA . ILE B 1 31 ? 41.321 -22.811 5.166 1.00 36.40 21 ILE B CA 1
ATOM 1619 C C . ILE B 1 31 ? 41.891 -24.165 5.619 1.00 37.26 21 ILE B C 1
ATOM 1620 O O . ILE B 1 31 ? 41.207 -25.201 5.560 1.00 40.89 21 ILE B O 1
ATOM 1625 N N . ILE B 1 32 ? 43.125 -24.162 6.125 1.00 37.98 22 ILE B N 1
ATOM 1626 C CA . ILE B 1 32 ? 43.787 -25.409 6.568 1.00 39.05 22 ILE B CA 1
ATOM 1627 C C . ILE B 1 32 ? 43.017 -26.114 7.699 1.00 39.36 22 ILE B C 1
ATOM 1628 O O . ILE B 1 32 ? 42.908 -27.353 7.726 1.00 40.26 22 ILE B O 1
ATOM 1633 N N . LEU B 1 33 ? 42.473 -25.316 8.623 1.00 37.99 23 LEU B N 1
ATOM 1634 C CA . LEU B 1 33 ? 41.657 -25.828 9.719 1.00 38.13 23 LEU B CA 1
ATOM 1635 C C . LEU B 1 33 ? 40.399 -26.519 9.218 1.00 38.69 23 LEU B C 1
ATOM 1636 O O . LEU B 1 33 ? 39.920 -27.447 9.840 1.00 40.60 23 LEU B O 1
ATOM 1641 N N . GLY B 1 34 ? 39.876 -26.069 8.090 1.00 38.93 24 GLY B N 1
ATOM 1642 C CA . GLY B 1 34 ? 38.794 -26.769 7.423 1.00 40.01 24 GLY B CA 1
ATOM 1643 C C . GLY B 1 34 ? 39.150 -28.122 6.809 1.00 44.19 24 GLY B C 1
ATOM 1644 O O . GLY B 1 34 ? 38.257 -28.836 6.373 1.00 45.58 24 GLY B O 1
ATOM 1645 N N . PHE B 1 35 ? 40.427 -28.498 6.764 1.00 45.58 25 PHE B N 1
ATOM 1646 C CA . PHE B 1 35 ? 40.789 -29.826 6.249 1.00 49.16 25 PHE B CA 1
ATOM 1647 C C . PHE B 1 35 ? 40.477 -30.918 7.277 1.00 52.91 25 PHE B C 1
ATOM 1648 O O . PHE B 1 35 ? 40.431 -32.081 6.922 1.00 55.69 25 PHE B O 1
ATOM 1656 N N . LEU B 1 36 ? 40.305 -30.549 8.543 1.00 52.91 26 LEU B N 1
ATOM 1657 C CA . LEU B 1 36 ? 39.913 -31.500 9.564 1.00 55.48 26 LEU B CA 1
ATOM 1658 C C . LEU B 1 36 ? 38.416 -31.780 9.421 1.00 53.21 26 LEU B C 1
ATOM 1659 O O . LEU B 1 36 ? 37.632 -30.852 9.296 1.00 50.64 26 LEU B O 1
ATOM 1664 N N . PRO B 1 37 ? 38.003 -33.063 9.433 1.00 57.41 27 PRO B N 1
ATOM 1665 C CA . PRO B 1 37 ? 36.569 -33.307 9.241 1.00 55.20 27 PRO B CA 1
ATOM 1666 C C . PRO B 1 37 ? 35.745 -32.847 10.440 1.00 52.58 27 PRO B C 1
ATOM 1667 O O . PRO B 1 37 ? 36.261 -32.823 11.570 1.00 52.91 27 PRO B O 1
ATOM 1671 N N . GLY B 1 38 ? 34.498 -32.447 10.183 1.00 48.25 28 GLY B N 1
ATOM 1672 C CA . GLY B 1 38 ? 33.553 -32.143 11.235 1.00 47.19 28 GLY B CA 1
ATOM 1673 C C . GLY B 1 38 ? 33.015 -33.383 11.958 1.00 48.94 28 GLY B C 1
ATOM 1674 O O . GLY B 1 38 ? 33.095 -34.499 11.457 1.00 54.17 28 GLY B O 1
ATOM 1675 N N . ILE B 1 39 ? 32.455 -33.156 13.140 1.00 48.67 29 ILE B N 1
ATOM 1676 C CA . ILE B 1 39 ? 31.816 -34.165 13.955 1.00 50.19 29 ILE B CA 1
ATOM 1677 C C . ILE B 1 39 ? 30.293 -33.876 14.078 1.00 50.49 29 ILE B C 1
ATOM 1678 O O . ILE B 1 39 ? 29.894 -32.927 14.757 1.00 47.05 29 ILE B O 1
ATOM 1683 N N . PRO B 1 40 ? 29.438 -34.691 13.417 1.00 54.80 30 PRO B N 1
ATOM 1684 C CA . PRO B 1 40 ? 27.961 -34.652 13.617 1.00 55.83 30 PRO B CA 1
ATOM 1685 C C . PRO B 1 40 ? 27.559 -34.800 15.092 1.00 57.48 30 PRO B C 1
ATOM 1686 O O . PRO B 1 40 ? 28.147 -35.622 15.793 1.00 60.91 30 PRO B O 1
ATOM 1690 N N . ILE B 1 41 ? 26.598 -34.002 15.559 1.00 54.95 31 ILE B N 1
ATOM 1691 C CA . ILE B 1 41 ? 26.113 -34.089 16.937 1.00 56.60 31 ILE B CA 1
ATOM 1692 C C . ILE B 1 41 ? 24.675 -34.644 17.079 1.00 61.66 31 ILE B C 1
ATOM 1693 O O . ILE B 1 41 ? 24.134 -34.699 18.207 1.00 62.30 31 ILE B O 1
ATOM 1698 N N . GLY B 1 42 ? 24.057 -35.054 15.967 1.00 59.85 32 GLY B N 1
ATOM 1699 C CA . GLY B 1 42 ? 22.735 -35.693 16.021 1.00 63.21 32 GLY B CA 1
ATOM 1700 C C . GLY B 1 42 ? 21.537 -34.761 16.126 1.00 61.21 32 GLY B C 1
ATOM 1701 O O . GLY B 1 42 ? 20.701 -34.745 15.246 1.00 62.42 32 GLY B O 1
ATOM 1702 N N . PHE B 1 43 ? 21.450 -33.999 17.215 1.00 66.75 33 PHE B N 1
ATOM 1703 C CA . PHE B 1 43 ? 20.302 -33.118 17.476 1.00 65.50 33 PHE B CA 1
ATOM 1704 C C . PHE B 1 43 ? 19.993 -32.163 16.322 1.00 59.92 33 PHE B C 1
ATOM 1705 O O . PHE B 1 43 ? 18.835 -31.859 16.069 1.00 57.23 33 PHE B O 1
ATOM 1713 N N . ILE B 1 44 ? 21.040 -31.633 15.685 1.00 53.38 34 ILE B N 1
ATOM 1714 C CA . ILE B 1 44 ? 20.879 -30.599 14.655 1.00 47.52 34 ILE B CA 1
ATOM 1715 C C . ILE B 1 44 ? 21.866 -30.823 13.524 1.00 44.01 34 ILE B C 1
ATOM 1716 O O . ILE B 1 44 ? 22.912 -31.439 13.718 1.00 44.74 34 ILE B O 1
ATOM 1721 N N . PRO B 1 45 ? 21.534 -30.347 12.324 1.00 41.44 35 PRO B N 1
ATOM 1722 C CA . PRO B 1 45 ? 22.414 -30.568 11.196 1.00 40.77 35 PRO B CA 1
ATOM 1723 C C . PRO B 1 45 ? 23.562 -29.530 11.130 1.00 41.82 35 PRO B C 1
ATOM 1724 O O . PRO B 1 45 ? 23.770 -28.938 10.082 1.00 41.56 35 PRO B O 1
ATOM 1728 N N . VAL B 1 46 ? 24.247 -29.284 12.256 1.00 39.27 36 VAL B N 1
ATOM 1729 C CA . VAL B 1 46 ? 25.439 -28.450 12.307 1.00 37.76 36 VAL B CA 1
ATOM 1730 C C . VAL B 1 46 ? 26.501 -29.266 13.057 1.00 37.78 36 VAL B C 1
ATOM 1731 O O . VAL B 1 46 ? 26.235 -29.737 14.169 1.00 39.39 36 VAL B O 1
ATOM 1735 N N . PRO B 1 47 ? 27.700 -29.434 12.474 1.00 37.27 37 PRO B N 1
ATOM 1736 C CA . PRO B 1 47 ? 28.751 -30.213 13.113 1.00 38.44 37 PRO B CA 1
ATOM 1737 C C . PRO B 1 47 ? 29.662 -29.401 14.055 1.00 38.07 37 PRO B C 1
ATOM 1738 O O . PRO B 1 47 ? 29.710 -28.154 13.968 1.00 37.66 37 PRO B O 1
ATOM 1742 N N . ILE B 1 48 ? 30.345 -30.112 14.958 1.00 38.93 38 ILE B N 1
ATOM 1743 C CA . ILE B 1 48 ? 31.468 -29.563 15.727 1.00 39.50 38 ILE B CA 1
ATOM 1744 C C . ILE B 1 48 ? 32.625 -29.477 14.736 1.00 38.41 38 ILE B C 1
ATOM 1745 O O . ILE B 1 48 ? 32.839 -30.406 13.971 1.00 37.12 38 ILE B O 1
ATOM 1750 N N . ILE B 1 49 ? 33.309 -28.334 14.720 1.00 36.61 39 ILE B N 1
ATOM 1751 C CA . ILE B 1 49 ? 34.363 -28.052 13.757 1.00 36.87 39 ILE B CA 1
ATOM 1752 C C . ILE B 1 49 ? 35.544 -27.407 14.494 1.00 37.53 39 ILE B C 1
ATOM 1753 O O . ILE B 1 49 ? 35.446 -27.113 15.688 1.00 38.81 39 ILE B O 1
ATOM 1758 N N . LEU B 1 50 ? 36.638 -27.168 13.775 1.00 39.11 40 LEU B N 1
ATOM 1759 C CA . LEU B 1 50 ? 37.789 -26.413 14.297 1.00 39.16 40 LEU B CA 1
ATOM 1760 C C . LEU B 1 50 ? 37.966 -25.043 13.645 1.00 36.78 40 LEU B C 1
ATOM 1761 O O . LEU B 1 50 ? 38.533 -24.133 14.240 1.00 35.12 40 LEU B O 1
ATOM 1766 N N . GLN B 1 51 ? 37.440 -24.891 12.432 1.00 36.89 41 GLN B N 1
ATOM 1767 C CA . GLN B 1 51 ? 37.700 -23.734 11.579 1.00 35.58 41 GLN B CA 1
ATOM 1768 C C . GLN B 1 51 ? 37.325 -22.371 12.215 1.00 35.16 41 GLN B C 1
ATOM 1769 O O . GLN B 1 51 ? 38.025 -21.366 11.990 1.00 31.91 41 GLN B O 1
ATOM 1775 N N . ASN B 1 52 ? 36.270 -22.342 13.043 1.00 33.42 42 ASN B N 1
ATOM 1776 C CA . ASN B 1 52 ? 35.889 -21.099 13.707 1.00 32.85 42 ASN B CA 1
ATOM 1777 C C . ASN B 1 52 ? 36.979 -20.549 14.656 1.00 32.45 42 ASN B C 1
ATOM 1778 O O . ASN B 1 52 ? 36.952 -19.356 14.972 1.00 32.27 42 ASN B O 1
ATOM 1791 N N . GLY B 1 54 ? 40.119 -20.172 13.776 1.00 34.09 44 GLY B N 1
ATOM 1792 C CA . GLY B 1 54 ? 40.913 -19.286 12.944 1.00 35.11 44 GLY B CA 1
ATOM 1793 C C . GLY B 1 54 ? 40.258 -17.924 12.820 1.00 32.77 44 GLY B C 1
ATOM 1794 O O . GLY B 1 54 ? 40.946 -16.900 12.780 1.00 32.90 44 GLY B O 1
ATOM 1795 N N . ILE B 1 55 ? 38.931 -17.933 12.756 1.00 31.25 45 ILE B N 1
ATOM 1796 C CA . ILE B 1 55 ? 38.122 -16.715 12.728 1.00 30.17 45 ILE B CA 1
ATOM 1797 C C . ILE B 1 55 ? 38.327 -15.851 13.968 1.00 30.66 45 ILE B C 1
ATOM 1798 O O . ILE B 1 55 ? 38.399 -14.613 13.862 1.00 30.39 45 ILE B O 1
ATOM 1819 N N . ALA B 1 58 ? 41.923 -14.010 13.994 1.00 31.76 48 ALA B N 1
ATOM 1820 C CA . ALA B 1 58 ? 42.292 -13.019 12.967 1.00 30.88 48 ALA B CA 1
ATOM 1821 C C . ALA B 1 58 ? 42.307 -11.580 13.486 1.00 32.34 48 ALA B C 1
ATOM 1822 O O . ALA B 1 58 ? 43.240 -10.828 13.204 1.00 31.93 48 ALA B O 1
ATOM 1824 N N . GLY B 1 59 ? 41.286 -11.203 14.247 1.00 30.64 49 GLY B N 1
ATOM 1825 C CA . GLY B 1 59 ? 41.159 -9.839 14.799 1.00 31.08 49 GLY B CA 1
ATOM 1826 C C . GLY B 1 59 ? 42.140 -9.534 15.919 1.00 32.32 49 GLY B C 1
ATOM 1827 O O . GLY B 1 59 ? 42.615 -8.405 16.050 1.00 33.54 49 GLY B O 1
ATOM 1828 N N . GLY B 1 60 ? 42.479 -10.549 16.716 1.00 33.00 50 GLY B N 1
ATOM 1829 C CA . GLY B 1 60 ? 43.480 -10.394 17.772 1.00 33.79 50 GLY B CA 1
ATOM 1830 C C . GLY B 1 60 ? 44.901 -10.248 17.242 1.00 33.96 50 GLY B C 1
ATOM 1831 O O . GLY B 1 60 ? 45.760 -9.731 17.928 1.00 35.53 50 GLY B O 1
ATOM 1832 N N . LEU B 1 61 ? 45.166 -10.773 16.056 1.00 33.59 51 LEU B N 1
ATOM 1833 C CA . LEU B 1 61 ? 46.484 -10.634 15.423 1.00 35.76 51 LEU B CA 1
ATOM 1834 C C . LEU B 1 61 ? 46.589 -9.420 14.510 1.00 33.80 51 LEU B C 1
ATOM 1835 O O . LEU B 1 61 ? 47.581 -8.686 14.576 1.00 33.75 51 LEU B O 1
ATOM 1840 N N . LEU B 1 62 ? 45.582 -9.244 13.653 1.00 30.01 52 LEU B N 1
ATOM 1841 C CA . LEU B 1 62 ? 45.632 -8.276 12.562 1.00 30.79 52 LEU B CA 1
ATOM 1842 C C . LEU B 1 62 ? 44.751 -7.054 12.741 1.00 29.71 52 LEU B C 1
ATOM 1843 O O . LEU B 1 62 ? 44.725 -6.148 11.875 1.00 30.77 52 LEU B O 1
ATOM 1848 N N . GLY B 1 63 ? 44.063 -6.984 13.869 1.00 28.59 53 GLY B N 1
ATOM 1849 C CA . GLY B 1 63 ? 43.220 -5.823 14.143 1.00 31.21 53 GLY B CA 1
ATOM 1850 C C . GLY B 1 63 ? 41.918 -5.856 13.372 1.00 30.21 53 GLY B C 1
ATOM 1851 O O . GLY B 1 63 ? 41.633 -6.803 12.640 1.00 28.83 53 GLY B O 1
ATOM 1852 N N . PRO B 1 64 ? 41.105 -4.818 13.546 1.00 32.18 54 PRO B N 1
ATOM 1853 C CA . PRO B 1 64 ? 39.752 -4.871 12.994 1.00 33.02 54 PRO B CA 1
ATOM 1854 C C . PRO B 1 64 ? 39.673 -4.691 11.478 1.00 32.47 54 PRO B C 1
ATOM 1855 O O . PRO B 1 64 ? 38.660 -5.042 10.907 1.00 32.85 54 PRO B O 1
ATOM 1859 N N . LYS B 1 65 ? 40.698 -4.134 10.838 1.00 32.43 55 LYS B N 1
ATOM 1860 C CA . LYS B 1 65 ? 40.657 -3.926 9.388 1.00 33.59 55 LYS B CA 1
ATOM 1861 C C . LYS B 1 65 ? 41.233 -5.150 8.682 1.00 30.68 55 LYS B C 1
ATOM 1862 O O . LYS B 1 65 ? 40.521 -5.849 7.930 1.00 29.47 55 LYS B O 1
ATOM 1868 N N . TYR B 1 66 ? 42.491 -5.459 8.963 1.00 29.40 56 TYR B N 1
ATOM 1869 C CA . TYR B 1 66 ? 43.168 -6.567 8.269 1.00 30.00 56 TYR B CA 1
ATOM 1870 C C . TYR B 1 66 ? 42.667 -7.919 8.723 1.00 30.93 56 TYR B C 1
ATOM 1871 O O . TYR B 1 66 ? 42.611 -8.850 7.917 1.00 29.20 56 TYR B O 1
ATOM 1880 N N . GLY B 1 67 ? 42.254 -8.044 9.990 1.00 29.73 57 GLY B N 1
ATOM 1881 C CA . GLY B 1 67 ? 41.588 -9.286 10.408 1.00 28.94 57 GLY B CA 1
ATOM 1882 C C . GLY B 1 67 ? 40.307 -9.545 9.638 1.00 27.84 57 GLY B C 1
ATOM 1883 O O . GLY B 1 67 ? 40.027 -10.678 9.205 1.00 27.46 57 GLY B O 1
ATOM 1884 N N . THR B 1 68 ? 39.505 -8.504 9.441 1.00 28.52 58 THR B N 1
ATOM 1885 C CA . THR B 1 68 ? 38.275 -8.638 8.676 1.00 27.75 58 THR B CA 1
ATOM 1886 C C . THR B 1 68 ? 38.519 -8.937 7.185 1.00 28.82 58 THR B C 1
ATOM 1887 O O . THR B 1 68 ? 37.804 -9.735 6.558 1.00 27.39 58 THR B O 1
ATOM 1891 N N . ILE B 1 69 ? 39.528 -8.300 6.624 1.00 27.62 59 ILE B N 1
ATOM 1892 C CA . ILE B 1 69 ? 39.923 -8.573 5.255 1.00 29.43 59 ILE B CA 1
ATOM 1893 C C . ILE B 1 69 ? 40.342 -10.031 5.091 1.00 29.30 59 ILE B C 1
ATOM 1894 O O . ILE B 1 69 ? 39.956 -10.653 4.125 1.00 30.06 59 ILE B O 1
ATOM 1899 N N . SER B 1 70 ? 41.122 -10.572 6.025 1.00 29.39 60 SER B N 1
ATOM 1900 C CA . SER B 1 70 ? 41.561 -11.957 5.909 1.00 31.67 60 SER B CA 1
ATOM 1901 C C . SER B 1 70 ? 40.390 -12.934 5.949 1.00 28.88 60 SER B C 1
ATOM 1902 O O . SER B 1 70 ? 40.363 -13.911 5.203 1.00 29.57 60 SER B O 1
ATOM 1905 N N . VAL B 1 71 ? 39.465 -12.710 6.873 1.00 28.62 61 VAL B N 1
ATOM 1906 C CA . VAL B 1 71 ? 38.248 -13.554 6.964 1.00 28.75 61 VAL B CA 1
ATOM 1907 C C . VAL B 1 71 ? 37.378 -13.374 5.767 1.00 28.05 61 VAL B C 1
ATOM 1908 O O . VAL B 1 71 ? 36.830 -14.325 5.257 1.00 28.03 61 VAL B O 1
ATOM 1912 N N . GLY B 1 72 ? 37.233 -12.139 5.317 1.00 28.54 62 GLY B N 1
ATOM 1913 C CA . GLY B 1 72 ? 36.409 -11.871 4.157 1.00 29.08 62 GLY B CA 1
ATOM 1914 C C . GLY B 1 72 ? 36.932 -12.544 2.901 1.00 29.85 62 GLY B C 1
ATOM 1915 O O . GLY B 1 72 ? 36.145 -13.030 2.101 1.00 32.25 62 GLY B O 1
ATOM 1916 N N . ALA B 1 73 ? 38.252 -12.575 2.727 1.00 29.71 63 ALA B N 1
ATOM 1917 C CA . ALA B 1 73 ? 38.850 -13.260 1.581 1.00 30.36 63 ALA B CA 1
ATOM 1918 C C . ALA B 1 73 ? 38.519 -14.759 1.625 1.00 30.18 63 ALA B C 1
ATOM 1919 O O . ALA B 1 73 ? 38.222 -15.362 0.591 1.00 30.79 63 ALA B O 1
ATOM 1921 N N . PHE B 1 74 ? 38.613 -15.345 2.824 1.00 30.32 64 PHE B N 1
ATOM 1922 C CA . PHE B 1 74 ? 38.238 -16.736 3.046 1.00 31.09 64 PHE B CA 1
ATOM 1923 C C . PHE B 1 74 ? 36.758 -17.005 2.673 1.00 32.30 64 PHE B C 1
ATOM 1924 O O . PHE B 1 74 ? 36.454 -17.954 1.927 1.00 32.13 64 PHE B O 1
ATOM 1932 N N . LEU B 1 75 ? 35.860 -16.179 3.194 1.00 30.99 65 LEU B N 1
ATOM 1933 C CA . LEU B 1 75 ? 34.428 -16.329 2.927 1.00 32.43 65 LEU B CA 1
ATOM 1934 C C . LEU B 1 75 ? 34.103 -16.110 1.431 1.00 33.20 65 LEU B C 1
ATOM 1935 O O . LEU B 1 75 ? 33.278 -16.824 0.879 1.00 32.80 65 LEU B O 1
ATOM 1940 N N . ALA B 1 76 ? 34.753 -15.118 0.802 1.00 32.86 66 ALA B N 1
ATOM 1941 C CA . ALA B 1 76 ? 34.649 -14.884 -0.641 1.00 34.67 66 ALA B CA 1
ATOM 1942 C C . ALA B 1 76 ? 35.060 -16.096 -1.478 1.00 35.53 66 ALA B C 1
ATOM 1943 O O . ALA B 1 76 ? 34.399 -16.415 -2.457 1.00 36.51 66 ALA B O 1
ATOM 1945 N N . LEU B 1 77 ? 36.138 -16.770 -1.099 1.00 35.40 67 LEU B N 1
ATOM 1946 C CA . LEU B 1 77 ? 36.535 -17.989 -1.788 1.00 35.16 67 LEU B CA 1
ATOM 1947 C C . LEU B 1 77 ? 35.459 -19.083 -1.701 1.00 36.67 67 LEU B C 1
ATOM 1948 O O . LEU B 1 77 ? 35.192 -19.763 -2.705 1.00 38.22 67 LEU B O 1
ATOM 1953 N N . ALA B 1 78 ? 34.848 -19.240 -0.524 1.00 34.84 68 ALA B N 1
ATOM 1954 C CA . ALA B 1 78 ? 33.711 -20.141 -0.341 1.00 38.45 68 ALA B CA 1
ATOM 1955 C C . ALA B 1 78 ? 32.499 -19.718 -1.182 1.00 39.60 68 ALA B C 1
ATOM 1956 O O . ALA B 1 78 ? 31.849 -20.559 -1.802 1.00 43.24 68 ALA B O 1
ATOM 1958 N N . LEU B 1 79 ? 32.179 -18.428 -1.156 1.00 39.80 69 LEU B N 1
ATOM 1959 C CA . LEU B 1 79 ? 31.048 -17.904 -1.912 1.00 42.64 69 LEU B CA 1
ATOM 1960 C C . LEU B 1 79 ? 31.152 -18.136 -3.424 1.00 45.09 69 LEU B C 1
ATOM 1961 O O . LEU B 1 79 ? 30.130 -18.324 -4.091 1.00 43.21 69 LEU B O 1
ATOM 1966 N N . ILE B 1 80 ? 32.364 -18.087 -3.980 1.00 44.59 70 ILE B N 1
ATOM 1967 C CA . ILE B 1 80 ? 32.497 -18.320 -5.422 1.00 47.33 70 ILE B CA 1
ATOM 1968 C C . ILE B 1 80 ? 32.631 -19.793 -5.779 1.00 46.39 70 ILE B C 1
ATOM 1969 O O . ILE B 1 80 ? 32.681 -20.127 -6.954 1.00 49.15 70 ILE B O 1
ATOM 1974 N N . GLY B 1 81 ? 32.724 -20.666 -4.777 1.00 44.49 71 GLY B N 1
ATOM 1975 C CA . GLY B 1 81 ? 32.585 -22.106 -5.017 1.00 46.68 71 GLY B CA 1
ATOM 1976 C C . GLY B 1 81 ? 33.799 -22.949 -4.685 1.00 45.86 71 GLY B C 1
ATOM 1977 O O . GLY B 1 81 ? 33.808 -24.146 -4.970 1.00 47.67 71 GLY B O 1
ATOM 1978 N N . LEU B 1 82 ? 34.840 -22.350 -4.110 1.00 44.31 72 LEU B N 1
ATOM 1979 C CA . LEU B 1 82 ? 36.014 -23.141 -3.702 1.00 44.47 72 LEU B CA 1
ATOM 1980 C C . LEU B 1 82 ? 35.679 -23.963 -2.438 1.00 42.79 72 LEU B C 1
ATOM 1981 O O . LEU B 1 82 ? 35.047 -23.459 -1.517 1.00 43.02 72 LEU B O 1
ATOM 1986 N N . PRO B 1 83 ? 36.104 -25.222 -2.382 1.00 43.84 73 PRO B N 1
ATOM 1987 C CA . PRO B 1 83 ? 35.700 -26.073 -1.241 1.00 44.11 73 PRO B CA 1
ATOM 1988 C C . PRO B 1 83 ? 36.553 -25.837 0.019 1.00 41.71 73 PRO B C 1
ATOM 1989 O O . PRO B 1 83 ? 37.297 -26.705 0.440 1.00 44.20 73 PRO B O 1
ATOM 1993 N N . VAL B 1 84 ? 36.429 -24.652 0.612 1.00 40.18 74 VAL B N 1
ATOM 1994 C CA . VAL B 1 84 ? 37.309 -24.220 1.700 1.00 38.25 74 VAL B CA 1
ATOM 1995 C C . VAL B 1 84 ? 36.661 -24.298 3.075 1.00 37.42 74 VAL B C 1
ATOM 1996 O O . VAL B 1 84 ? 37.315 -24.081 4.091 1.00 37.64 74 VAL B O 1
ATOM 2000 N N . LEU B 1 85 ? 35.382 -24.624 3.119 1.00 38.39 75 LEU B N 1
ATOM 2001 C CA . LEU B 1 85 ? 34.720 -24.858 4.402 1.00 37.64 75 LEU B CA 1
ATOM 2002 C C . LEU B 1 85 ? 34.959 -26.305 4.842 1.00 41.27 75 LEU B C 1
ATOM 2003 O O . LEU B 1 85 ? 35.268 -27.165 4.019 1.00 42.21 75 LEU B O 1
ATOM 2008 N N . THR B 1 86 ? 34.805 -26.549 6.138 1.00 40.70 76 THR B N 1
ATOM 2009 C CA . THR B 1 86 ? 34.979 -27.867 6.731 1.00 43.29 76 THR B CA 1
ATOM 2010 C C . THR B 1 86 ? 34.335 -28.990 5.900 1.00 47.27 76 THR B C 1
ATOM 2011 O O . THR B 1 86 ? 33.170 -28.889 5.507 1.00 46.63 76 THR B O 1
ATOM 2015 N N . GLY B 1 87 ? 35.110 -30.046 5.639 1.00 49.95 77 GLY B N 1
ATOM 2016 C CA . GLY B 1 87 ? 34.632 -31.187 4.847 1.00 54.44 77 GLY B CA 1
ATOM 2017 C C . GLY B 1 87 ? 34.604 -30.939 3.336 1.00 56.46 77 GLY B C 1
ATOM 2018 O O . GLY B 1 87 ? 33.860 -31.590 2.628 1.00 61.09 77 GLY B O 1
ATOM 2019 N N . GLY B 1 88 ? 35.385 -29.983 2.837 1.00 54.05 78 GLY B N 1
ATOM 2020 C CA . GLY B 1 88 ? 35.424 -29.723 1.392 1.00 54.35 78 GLY B CA 1
ATOM 2021 C C . GLY B 1 88 ? 34.142 -29.112 0.849 1.00 52.49 78 GLY B C 1
ATOM 2022 O O . GLY B 1 88 ? 33.734 -29.392 -0.266 1.00 51.79 78 GLY B O 1
ATOM 2023 N N . ASN B 1 89 ? 33.501 -28.259 1.629 1.00 49.30 79 ASN B N 1
ATOM 2024 C CA . ASN B 1 89 ? 32.256 -27.647 1.199 1.00 48.13 79 ASN B CA 1
ATOM 2025 C C . ASN B 1 89 ? 32.455 -26.207 0.782 1.00 44.71 79 ASN B C 1
ATOM 2026 O O . ASN B 1 89 ? 33.463 -25.598 1.118 1.00 40.56 79 ASN B O 1
ATOM 2031 N N . GLY B 1 90 ? 31.487 -25.680 0.039 1.00 43.97 80 GLY B N 1
ATOM 2032 C CA . GLY B 1 90 ? 31.538 -24.298 -0.422 1.00 44.19 80 GLY B CA 1
ATOM 2033 C C . GLY B 1 90 ? 30.402 -24.035 -1.377 1.00 44.51 80 GLY B C 1
ATOM 2034 O O . GLY B 1 90 ? 29.528 -24.866 -1.532 1.00 45.00 80 GLY B O 1
ATOM 2035 N N . GLY B 1 91 ? 30.426 -22.887 -2.043 1.00 44.85 81 GLY B N 1
ATOM 2036 C CA . GLY B 1 91 ? 29.306 -22.481 -2.900 1.00 45.57 81 GLY B CA 1
ATOM 2037 C C . GLY B 1 91 ? 28.350 -21.546 -2.175 1.00 43.46 81 GLY B C 1
ATOM 2038 O O . GLY B 1 91 ? 28.116 -21.658 -0.975 1.00 41.63 81 GLY B O 1
ATOM 2039 N N . ALA B 1 92 ? 27.803 -20.617 -2.935 1.00 45.40 82 ALA B N 1
ATOM 2040 C CA . ALA B 1 92 ? 26.968 -19.552 -2.424 1.00 47.10 82 ALA B CA 1
ATOM 2041 C C . ALA B 1 92 ? 25.704 -20.128 -1.844 1.00 49.20 82 ALA B C 1
ATOM 2042 O O . ALA B 1 92 ? 25.246 -19.675 -0.793 1.00 49.22 82 ALA B O 1
ATOM 2044 N N . ALA B 1 93 ? 25.165 -21.159 -2.504 1.00 50.35 83 ALA B N 1
ATOM 2045 C CA . ALA B 1 93 ? 23.915 -21.784 -2.078 1.00 54.89 83 ALA B CA 1
ATOM 2046 C C . ALA B 1 93 ? 24.003 -22.250 -0.625 1.00 53.77 83 ALA B C 1
ATOM 2047 O O . ALA B 1 93 ? 23.056 -22.098 0.139 1.00 53.34 83 ALA B O 1
ATOM 2049 N N . SER B 1 94 ? 25.157 -22.778 -0.237 1.00 54.11 84 SER B N 1
ATOM 2050 C CA . SER B 1 94 ? 25.330 -23.345 1.098 1.00 54.63 84 SER B CA 1
ATOM 2051 C C . SER B 1 94 ? 25.230 -22.280 2.204 1.00 51.29 84 SER B C 1
ATOM 2052 O O . SER B 1 94 ? 25.021 -22.621 3.350 1.00 52.60 84 SER B O 1
ATOM 2055 N N . PHE B 1 95 ? 25.392 -21.000 1.852 1.00 47.56 85 PHE B N 1
ATOM 2056 C CA . PHE B 1 95 ? 25.247 -19.912 2.808 1.00 46.51 85 PHE B CA 1
ATOM 2057 C C . PHE B 1 95 ? 23.789 -19.632 3.214 1.00 46.99 85 PHE B C 1
ATOM 2058 O O . PHE B 1 95 ? 23.553 -18.901 4.166 1.00 44.92 85 PHE B O 1
ATOM 2066 N N . LEU B 1 96 ? 22.828 -20.203 2.497 1.00 50.29 86 LEU B N 1
ATOM 2067 C CA . LEU B 1 96 ? 21.438 -20.178 2.927 1.00 51.65 86 LEU B CA 1
ATOM 2068 C C . LEU B 1 96 ? 21.078 -21.462 3.667 1.00 49.07 86 LEU B C 1
ATOM 2069 O O . LEU B 1 96 ? 19.924 -21.676 3.965 1.00 47.89 86 LEU B O 1
ATOM 2074 N N . GLY B 1 97 ? 22.048 -22.339 3.931 1.00 45.96 87 GLY B N 1
ATOM 2075 C CA . GLY B 1 97 ? 21.752 -23.592 4.626 1.00 42.84 87 GLY B CA 1
ATOM 2076 C C . GLY B 1 97 ? 21.719 -23.387 6.149 1.00 39.81 87 GLY B C 1
ATOM 2077 O O . GLY B 1 97 ? 21.818 -22.253 6.651 1.00 36.08 87 GLY B O 1
ATOM 2078 N N . PRO B 1 98 ? 21.659 -24.495 6.888 1.00 38.29 88 PRO B N 1
ATOM 2079 C CA . PRO B 1 98 ? 21.516 -24.502 8.346 1.00 37.22 88 PRO B CA 1
ATOM 2080 C C . PRO B 1 98 ? 22.649 -23.822 9.099 1.00 35.31 88 PRO B C 1
ATOM 2081 O O . PRO B 1 98 ? 22.407 -23.244 10.160 1.00 34.00 88 PRO B O 1
ATOM 2085 N N . SER B 1 99 ? 23.861 -23.862 8.551 1.00 35.95 89 SER B N 1
ATOM 2086 C CA . SER B 1 99 ? 25.021 -23.212 9.169 1.00 36.87 89 SER B CA 1
ATOM 2087 C C . SER B 1 99 ? 25.345 -21.795 8.658 1.00 37.36 89 SER B C 1
ATOM 2088 O O . SER B 1 99 ? 26.359 -21.198 9.043 1.00 37.62 89 SER B O 1
ATOM 2091 N N . GLY B 1 100 ? 24.437 -21.215 7.880 1.00 38.25 90 GLY B N 1
ATOM 2092 C CA . GLY B 1 100 ? 24.631 -19.891 7.306 1.00 36.52 90 GLY B CA 1
ATOM 2093 C C . GLY B 1 100 ? 24.797 -18.732 8.276 1.00 35.69 90 GLY B C 1
ATOM 2094 O O . GLY B 1 100 ? 25.606 -17.790 8.045 1.00 33.93 90 GLY B O 1
ATOM 2095 N N . GLY B 1 101 ? 24.055 -18.775 9.367 1.00 31.16 91 GLY B N 1
ATOM 2096 C CA . GLY B 1 101 ? 24.175 -17.763 10.400 1.00 30.13 91 GLY B CA 1
ATOM 2097 C C . GLY B 1 101 ? 25.533 -17.680 11.062 1.00 29.11 91 GLY B C 1
ATOM 2098 O O . GLY B 1 101 ? 26.071 -16.585 11.284 1.00 30.96 91 GLY B O 1
ATOM 2099 N N . TYR B 1 102 ? 26.107 -18.822 11.388 1.00 29.14 92 TYR B N 1
ATOM 2100 C CA . TYR B 1 102 ? 27.444 -18.846 11.990 1.00 29.40 92 TYR B CA 1
ATOM 2101 C C . TYR B 1 102 ? 28.438 -18.148 11.016 1.00 30.95 92 TYR B C 1
ATOM 2102 O O . TYR B 1 102 ? 29.230 -17.285 11.413 1.00 29.66 92 TYR B O 1
ATOM 2111 N N . ARG B 1 103 ? 28.328 -18.503 9.751 1.00 31.87 93 ARG B N 1
ATOM 2112 C CA . ARG B 1 103 ? 29.247 -18.019 8.712 1.00 36.66 93 ARG B CA 1
ATOM 2113 C C . ARG B 1 103 ? 29.146 -16.536 8.438 1.00 34.31 93 ARG B C 1
ATOM 2114 O O . ARG B 1 103 ? 30.167 -15.851 8.277 1.00 32.42 93 ARG B O 1
ATOM 2122 N N . ILE B 1 104 ? 27.924 -16.025 8.430 1.00 34.99 94 ILE B N 1
ATOM 2123 C CA . ILE B 1 104 ? 27.716 -14.588 8.366 1.00 34.29 94 ILE B CA 1
ATOM 2124 C C . ILE B 1 104 ? 28.268 -13.869 9.604 1.00 33.14 94 ILE B C 1
ATOM 2125 O O . ILE B 1 104 ? 28.877 -12.778 9.493 1.00 32.98 94 ILE B O 1
ATOM 2130 N N . ALA B 1 105 ? 28.050 -14.447 10.781 1.00 29.20 95 ALA B N 1
ATOM 2131 C CA . ALA B 1 105 ? 28.581 -13.880 12.002 1.00 29.46 95 ALA B CA 1
ATOM 2132 C C . ALA B 1 105 ? 30.133 -13.809 11.966 1.00 28.70 95 ALA B C 1
ATOM 2133 O O . ALA B 1 105 ? 30.736 -12.821 12.464 1.00 28.23 95 ALA B O 1
ATOM 2135 N N . TRP B 1 106 ? 30.758 -14.803 11.351 1.00 29.35 96 TRP B N 1
ATOM 2136 C CA . TRP B 1 106 ? 32.240 -14.846 11.243 1.00 30.02 96 TRP B CA 1
ATOM 2137 C C . TRP B 1 106 ? 32.771 -13.624 10.563 1.00 29.16 96 TRP B C 1
ATOM 2138 O O . TRP B 1 106 ? 33.844 -13.146 10.907 1.00 30.86 96 TRP B O 1
ATOM 2149 N N . LEU B 1 107 ? 32.043 -13.100 9.585 1.00 30.85 97 LEU B N 1
ATOM 2150 C CA . LEU B 1 107 ? 32.477 -11.877 8.908 1.00 32.42 97 LEU B CA 1
ATOM 2151 C C . LEU B 1 107 ? 32.709 -10.686 9.894 1.00 35.12 97 LEU B C 1
ATOM 2152 O O . LEU B 1 107 ? 33.627 -9.890 9.704 1.00 37.21 97 LEU B O 1
ATOM 2157 N N . PHE B 1 108 ? 31.882 -10.589 10.936 1.00 32.03 98 PHE B N 1
ATOM 2158 C CA . PHE B 1 108 ? 31.900 -9.457 11.846 1.00 31.47 98 PHE B CA 1
ATOM 2159 C C . PHE B 1 108 ? 32.787 -9.699 13.039 1.00 29.30 98 PHE B C 1
ATOM 2160 O O . PHE B 1 108 ? 33.180 -8.744 13.707 1.00 30.83 98 PHE B O 1
ATOM 2168 N N . THR B 1 109 ? 33.140 -10.967 13.284 1.00 28.54 99 THR B N 1
ATOM 2169 C CA . THR B 1 109 ? 33.874 -11.357 14.492 1.00 30.00 99 THR B CA 1
ATOM 2170 C C . THR B 1 109 ? 35.245 -10.680 14.614 1.00 28.20 99 THR B C 1
ATOM 2171 O O . THR B 1 109 ? 35.548 -10.113 15.659 1.00 27.20 99 THR B O 1
ATOM 2175 N N . PRO B 1 110 ? 36.063 -10.703 13.550 1.00 29.26 100 PRO B N 1
ATOM 2176 C CA . PRO B 1 110 ? 37.371 -9.990 13.683 1.00 29.41 100 PRO B CA 1
ATOM 2177 C C . PRO B 1 110 ? 37.257 -8.503 13.846 1.00 29.13 100 PRO B C 1
ATOM 2178 O O . PRO B 1 110 ? 38.089 -7.885 14.547 1.00 30.77 100 PRO B O 1
ATOM 2182 N N . PHE B 1 111 ? 36.240 -7.909 13.230 1.00 30.18 101 PHE B N 1
ATOM 2183 C CA . PHE B 1 111 ? 36.006 -6.503 13.410 1.00 30.78 101 PHE B CA 1
ATOM 2184 C C . PHE B 1 111 ? 35.690 -6.243 14.887 1.00 32.12 101 PHE B C 1
ATOM 2185 O O . PHE B 1 111 ? 36.299 -5.374 15.487 1.00 31.64 101 PHE B O 1
ATOM 2193 N N . LEU B 1 112 ? 34.751 -7.005 15.460 1.00 30.96 102 LEU B N 1
ATOM 2194 C CA . LEU B 1 112 ? 34.363 -6.791 16.856 1.00 31.93 102 LEU B CA 1
ATOM 2195 C C . LEU B 1 112 ? 35.520 -7.060 17.805 1.00 32.65 102 LEU B C 1
ATOM 2196 O O . LEU B 1 112 ? 35.821 -6.225 18.656 1.00 32.63 102 LEU B O 1
ATOM 2201 N N . ILE B 1 113 ? 36.203 -8.203 17.648 1.00 32.20 103 ILE B N 1
ATOM 2202 C CA . ILE B 1 113 ? 37.317 -8.513 18.538 1.00 32.14 103 ILE B CA 1
ATOM 2203 C C . ILE B 1 113 ? 38.421 -7.439 18.405 1.00 33.81 103 ILE B C 1
ATOM 2204 O O . ILE B 1 113 ? 38.861 -6.847 19.403 1.00 35.15 103 ILE B O 1
ATOM 2209 N N . GLY B 1 114 ? 38.822 -7.152 17.164 1.00 33.27 104 GLY B N 1
ATOM 2210 C CA . GLY B 1 114 ? 39.850 -6.140 16.899 1.00 33.61 104 GLY B CA 1
ATOM 2211 C C . GLY B 1 114 ? 39.493 -4.766 17.451 1.00 35.89 104 GLY B C 1
ATOM 2212 O O . GLY B 1 114 ? 40.323 -4.102 18.123 1.00 35.09 104 GLY B O 1
ATOM 2213 N N . PHE B 1 115 ? 38.262 -4.326 17.187 1.00 34.70 105 PHE B N 1
ATOM 2214 C CA . PHE B 1 115 ? 37.820 -3.010 17.645 1.00 37.18 105 PHE B CA 1
ATOM 2215 C C . PHE B 1 115 ? 37.913 -2.871 19.162 1.00 38.95 105 PHE B C 1
ATOM 2216 O O . PHE B 1 115 ? 38.428 -1.869 19.696 1.00 39.30 105 PHE B O 1
ATOM 2224 N N . PHE B 1 116 ? 37.406 -3.868 19.880 1.00 37.43 106 PHE B N 1
ATOM 2225 C CA . PHE B 1 116 ? 37.427 -3.785 21.333 1.00 38.77 106 PHE B CA 1
ATOM 2226 C C . PHE B 1 116 ? 38.798 -3.985 21.953 1.00 38.63 106 PHE B C 1
ATOM 2227 O O . PHE B 1 116 ? 39.107 -3.328 22.943 1.00 40.46 106 PHE B O 1
ATOM 2235 N N . LEU B 1 117 ? 39.633 -4.841 21.376 1.00 37.43 107 LEU B N 1
ATOM 2236 C CA . LEU B 1 117 ? 41.001 -4.987 21.864 1.00 40.04 107 LEU B CA 1
ATOM 2237 C C . LEU B 1 117 ? 41.752 -3.651 21.721 1.00 44.57 107 LEU B C 1
ATOM 2238 O O . LEU B 1 117 ? 42.501 -3.224 22.614 1.00 42.71 107 LEU B O 1
ATOM 2243 N N . LYS B 1 118 ? 41.531 -3.001 20.588 1.00 46.94 108 LYS B N 1
ATOM 2244 C CA . LYS B 1 118 ? 42.169 -1.726 20.285 1.00 49.87 108 LYS B CA 1
ATOM 2245 C C . LYS B 1 118 ? 41.641 -0.633 21.209 1.00 52.17 108 LYS B C 1
ATOM 2246 O O . LYS B 1 118 ? 42.425 0.031 21.900 1.00 53.74 108 LYS B O 1
ATOM 2252 N N . LYS B 1 119 ? 40.315 -0.497 21.272 1.00 55.32 109 LYS B N 1
ATOM 2253 C CA . LYS B 1 119 ? 39.639 0.525 22.084 1.00 57.79 109 LYS B CA 1
ATOM 2254 C C . LYS B 1 119 ? 39.927 0.415 23.592 1.00 61.12 109 LYS B C 1
ATOM 2255 O O . LYS B 1 119 ? 40.168 1.421 24.251 1.00 63.20 109 LYS B O 1
ATOM 2261 N N . LEU B 1 120 ? 39.880 -0.800 24.135 1.00 58.59 110 LEU B N 1
ATOM 2262 C CA . LEU B 1 120 ? 40.125 -1.020 25.555 1.00 56.03 110 LEU B CA 1
ATOM 2263 C C . LEU B 1 120 ? 41.628 -1.227 25.870 1.00 57.17 110 LEU B C 1
ATOM 2264 O O . LEU B 1 120 ? 41.985 -1.650 26.967 1.00 56.13 110 LEU B O 1
ATOM 2269 N N . LYS B 1 121 ? 42.496 -0.938 24.898 1.00 57.47 111 LYS B N 1
ATOM 2270 C CA . LYS B 1 121 ? 43.956 -1.062 25.043 1.00 62.11 111 LYS B CA 1
ATOM 2271 C C . LYS B 1 121 ? 44.412 -2.399 25.663 1.00 58.62 111 LYS B C 1
ATOM 2272 O O . LYS B 1 121 ? 45.369 -2.456 26.445 1.00 56.94 111 LYS B O 1
ATOM 2278 N N . ILE B 1 122 ? 43.728 -3.474 25.294 1.00 54.19 112 ILE B N 1
ATOM 2279 C CA . ILE B 1 122 ? 43.990 -4.805 25.860 1.00 53.86 112 ILE B CA 1
ATOM 2280 C C . ILE B 1 122 ? 45.336 -5.325 25.382 1.00 54.38 112 ILE B C 1
ATOM 2281 O O . ILE B 1 122 ? 46.032 -6.055 26.081 1.00 55.08 112 ILE B O 1
ATOM 2286 N N . THR B 1 123 ? 45.705 -4.911 24.181 1.00 52.50 113 THR B N 1
ATOM 2287 C CA . THR B 1 123 ? 46.929 -5.341 23.555 1.00 56.86 113 THR B CA 1
ATOM 2288 C C . THR B 1 123 ? 48.197 -4.726 24.206 1.00 63.33 113 THR B C 1
ATOM 2289 O O . THR B 1 123 ? 49.308 -5.245 24.034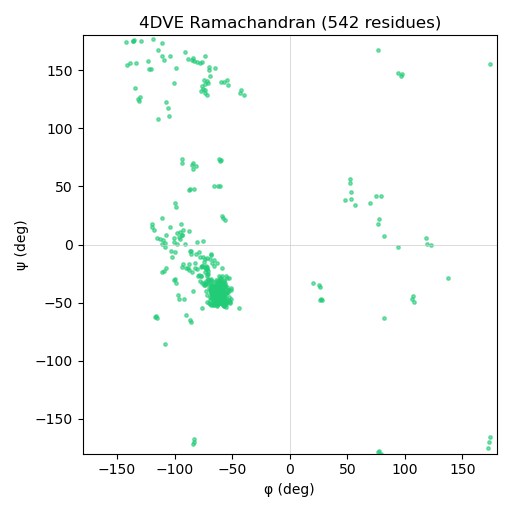 1.00 60.99 113 THR B O 1
ATOM 2293 N N . THR B 1 124 ? 48.009 -3.626 24.941 1.00 66.76 114 THR B N 1
ATOM 2294 C CA . THR B 1 124 ? 49.099 -2.859 25.548 1.00 72.32 114 THR B CA 1
ATOM 2295 C C . THR B 1 124 ? 49.081 -2.987 27.065 1.00 75.27 114 THR B C 1
ATOM 2299 N N . SER B 1 125 ? 48.463 -4.063 27.539 1.00 74.57 115 SER B N 1
ATOM 2300 C CA . SER B 1 125 ? 48.267 -4.277 28.961 1.00 77.73 115 SER B CA 1
ATOM 2301 C C . SER B 1 125 ? 48.446 -5.755 29.295 1.00 76.60 115 SER B C 1
ATOM 2302 O O . SER B 1 125 ? 48.585 -6.590 28.402 1.00 76.36 115 SER B O 1
ATOM 2305 N N . GLN B 1 126 ? 48.410 -6.063 30.587 1.00 76.23 116 GLN B N 1
ATOM 2306 C CA . GLN B 1 126 ? 48.559 -7.428 31.075 1.00 81.45 116 GLN B CA 1
ATOM 2307 C C . GLN B 1 126 ? 47.159 -7.991 31.362 1.00 78.67 116 GLN B C 1
ATOM 2308 O O . GLN B 1 126 ? 46.977 -8.817 32.254 1.00 74.80 116 GLN B O 1
ATOM 2314 N N . ASN B 1 127 ? 46.183 -7.545 30.567 1.00 76.07 117 ASN B N 1
ATOM 2315 C CA . ASN B 1 127 ? 44.774 -7.832 30.803 1.00 75.63 117 ASN B CA 1
ATOM 2316 C C . ASN B 1 127 ? 44.382 -9.079 30.003 1.00 66.17 117 ASN B C 1
ATOM 2317 O O . ASN B 1 127 ? 43.678 -9.016 28.984 1.00 64.41 117 ASN B O 1
ATOM 2322 N N . TRP B 1 128 ? 44.910 -10.204 30.459 1.00 59.27 118 TRP B N 1
ATOM 2323 C CA . TRP B 1 128 ? 44.743 -11.481 29.795 1.00 59.11 118 TRP B CA 1
ATOM 2324 C C . TRP B 1 128 ? 43.278 -11.925 29.870 1.00 54.77 118 TRP B C 1
ATOM 2325 O O . TRP B 1 128 ? 42.702 -12.392 28.888 1.00 49.98 118 TRP B O 1
ATOM 2336 N N . PHE B 1 129 ? 42.668 -11.762 31.038 1.00 52.61 119 PHE B N 1
ATOM 2337 C CA . PHE B 1 129 ? 41.267 -12.100 31.218 1.00 54.19 119 PHE B CA 1
ATOM 2338 C C . PHE B 1 129 ? 40.359 -11.209 30.378 1.00 51.46 119 PHE B C 1
ATOM 2339 O O . PHE B 1 129 ? 39.348 -11.683 29.870 1.00 46.11 119 PHE B O 1
ATOM 2347 N N . GLY B 1 130 ? 40.750 -9.944 30.219 1.00 49.35 120 GLY B N 1
ATOM 2348 C CA . GLY B 1 130 ? 40.028 -9.024 29.363 1.00 48.52 120 GLY B CA 1
ATOM 2349 C C . GLY B 1 130 ? 39.977 -9.485 27.910 1.00 44.46 120 GLY B C 1
ATOM 2350 O O . GLY B 1 130 ? 38.920 -9.432 27.271 1.00 41.39 120 GLY B O 1
ATOM 2351 N N . GLU B 1 131 ? 41.118 -9.931 27.392 1.00 43.88 121 GLU B N 1
ATOM 2352 C CA . GLU B 1 131 ? 41.195 -10.454 26.034 1.00 41.02 121 GLU B CA 1
ATOM 2353 C C . GLU B 1 131 ? 40.318 -11.700 25.898 1.00 38.94 121 GLU B C 1
ATOM 2354 O O . GLU B 1 131 ? 39.619 -11.879 24.902 1.00 36.60 121 GLU B O 1
ATOM 2360 N N . LEU B 1 132 ? 40.315 -12.539 26.923 1.00 40.85 122 LEU B N 1
ATOM 2361 C CA . LEU B 1 132 ? 39.472 -13.734 26.884 1.00 39.56 122 LEU B CA 1
ATOM 2362 C C . LEU B 1 132 ? 37.999 -13.349 26.829 1.00 37.78 122 LEU B C 1
ATOM 2363 O O . LEU B 1 132 ? 37.249 -13.906 26.043 1.00 35.54 122 LEU B O 1
ATOM 2368 N N . ILE B 1 133 ? 37.586 -12.418 27.675 1.00 38.29 123 ILE B N 1
ATOM 2369 C CA . ILE B 1 133 ? 36.194 -11.990 27.678 1.00 37.64 123 ILE B CA 1
ATOM 2370 C C . ILE B 1 133 ? 35.768 -11.502 26.279 1.00 35.40 123 ILE B C 1
ATOM 2371 O O . ILE B 1 133 ? 34.671 -11.809 25.818 1.00 35.49 123 ILE B O 1
ATOM 2376 N N . ILE B 1 134 ? 36.625 -10.727 25.616 1.00 35.30 124 ILE B N 1
ATOM 2377 C CA . ILE B 1 134 ? 36.305 -10.184 24.294 1.00 34.59 124 ILE B CA 1
ATOM 2378 C C . ILE B 1 134 ? 36.207 -11.282 23.261 1.00 31.89 124 ILE B C 1
ATOM 2379 O O . ILE B 1 134 ? 35.288 -11.296 22.453 1.00 30.90 124 ILE B O 1
ATOM 2384 N N . VAL B 1 135 ? 37.139 -12.224 23.287 1.00 31.97 125 VAL B N 1
ATOM 2385 C CA . VAL B 1 135 ? 37.091 -13.339 22.346 1.00 31.35 125 VAL B CA 1
ATOM 2386 C C . VAL B 1 135 ? 35.868 -14.204 22.613 1.00 31.96 125 VAL B C 1
ATOM 2387 O O . VAL B 1 135 ? 35.190 -14.606 21.675 1.00 33.11 125 VAL B O 1
ATOM 2391 N N . LEU B 1 136 ? 35.553 -14.460 23.873 1.00 33.48 126 LEU B N 1
ATOM 2392 C CA . LEU B 1 136 ? 34.369 -15.275 24.192 1.00 34.91 126 LEU B CA 1
ATOM 2393 C C . LEU B 1 136 ? 33.080 -14.567 23.757 1.00 34.08 126 LEU B C 1
ATOM 2394 O O . LEU B 1 136 ? 32.198 -15.173 23.174 1.00 35.60 126 LEU B O 1
ATOM 2399 N N . LEU B 1 137 ? 32.982 -13.276 24.035 1.00 34.49 127 LEU B N 1
ATOM 2400 C CA . LEU B 1 137 ? 31.783 -12.536 23.729 1.00 37.09 127 LEU B CA 1
ATOM 2401 C C . LEU B 1 137 ? 31.453 -12.499 22.207 1.00 35.23 127 LEU B C 1
ATOM 2402 O O . LEU B 1 137 ? 30.309 -12.744 21.791 1.00 33.60 127 LEU B O 1
ATOM 2407 N N . PHE B 1 138 ? 32.462 -12.229 21.394 1.00 32.71 128 PHE B N 1
ATOM 2408 C CA . PHE B 1 138 ? 32.246 -12.049 19.977 1.00 33.15 128 PHE B CA 1
ATOM 2409 C C . PHE B 1 138 ? 32.562 -13.274 19.156 1.00 32.84 128 PHE B C 1
ATOM 2410 O O . PHE B 1 138 ? 31.891 -13.543 18.168 1.00 41.69 128 PHE B O 1
ATOM 2418 N N . GLY B 1 139 ? 33.547 -14.032 19.581 1.00 32.31 129 GLY B N 1
ATOM 2419 C CA . GLY B 1 139 ? 33.966 -15.195 18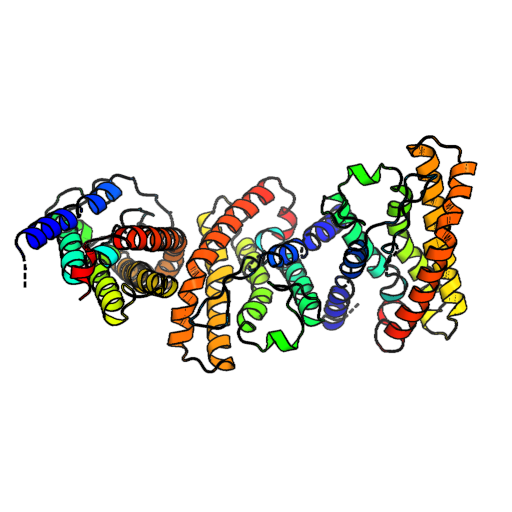.867 1.00 30.45 129 GLY B CA 1
ATOM 2420 C C . GLY B 1 139 ? 33.131 -16.422 19.214 1.00 33.15 129 GLY B C 1
ATOM 2421 O O . GLY B 1 139 ? 33.101 -17.369 18.417 1.00 29.97 129 GLY B O 1
ATOM 2422 N N . VAL B 1 140 ? 32.504 -16.445 20.399 1.00 31.50 130 VAL B N 1
ATOM 2423 C CA . VAL B 1 140 ? 31.692 -17.605 20.799 1.00 33.40 130 VAL B CA 1
ATOM 2424 C C . VAL B 1 140 ? 30.213 -17.237 20.970 1.00 33.69 130 VAL B C 1
ATOM 2425 O O . VAL B 1 140 ? 29.375 -17.755 20.258 1.00 35.69 130 VAL B O 1
ATOM 2429 N N . ILE B 1 141 ? 29.890 -16.327 21.888 1.00 34.45 131 ILE B N 1
ATOM 2430 C CA . ILE B 1 141 ? 28.492 -16.003 22.179 1.00 33.69 131 ILE B CA 1
ATOM 2431 C C . ILE B 1 141 ? 27.770 -15.380 20.955 1.00 32.57 131 ILE B C 1
ATOM 2432 O O . ILE B 1 141 ? 26.696 -15.840 20.560 1.00 32.17 131 ILE B O 1
ATOM 2437 N N . PHE B 1 142 ? 28.351 -14.327 20.379 1.00 30.60 132 PHE B N 1
ATOM 2438 C CA . PHE B 1 142 ? 27.803 -13.670 19.183 1.00 31.99 132 PHE B CA 1
ATOM 2439 C C . PHE B 1 142 ? 27.599 -14.670 18.039 1.00 30.19 132 PHE B C 1
ATOM 2440 O O . PHE B 1 142 ? 26.499 -14.774 17.498 1.00 31.39 132 PHE B O 1
ATOM 2448 N N . VAL B 1 143 ? 28.631 -15.446 17.737 1.00 30.14 133 VAL B N 1
ATOM 2449 C CA . VAL B 1 143 ? 28.604 -16.395 16.607 1.00 28.63 133 VAL B CA 1
ATOM 2450 C C . VAL B 1 143 ? 27.552 -17.493 16.822 1.00 30.69 133 VAL B C 1
ATOM 2451 O O . VAL B 1 143 ? 26.765 -17.785 15.934 1.00 29.75 133 VAL B O 1
ATOM 2455 N N . ASP B 1 144 ? 27.535 -18.074 18.019 1.00 31.12 134 ASP B N 1
ATOM 2456 C CA . ASP B 1 144 ? 26.666 -19.192 18.294 1.00 32.52 134 ASP B CA 1
ATOM 2457 C C . ASP B 1 144 ? 25.228 -18.762 18.450 1.00 32.81 134 ASP B C 1
ATOM 2458 O O . ASP B 1 144 ? 24.349 -19.452 17.991 1.00 32.68 134 ASP B O 1
ATOM 2463 N N . PHE B 1 145 ? 24.994 -17.586 19.022 1.00 34.08 135 PHE B N 1
ATOM 2464 C CA . PHE B 1 145 ? 23.665 -17.019 19.092 1.00 34.74 135 PHE B CA 1
ATOM 2465 C C . PHE B 1 145 ? 23.074 -16.694 17.703 1.00 33.53 135 PHE B C 1
ATOM 2466 O O . PHE B 1 145 ? 21.939 -17.090 17.398 1.00 32.62 135 PHE B O 1
ATOM 2474 N N . VAL B 1 146 ? 23.826 -15.993 16.863 1.00 33.26 136 VAL B N 1
ATOM 2475 C CA . VAL B 1 146 ? 23.375 -15.681 15.503 1.00 32.54 136 VAL B CA 1
ATOM 2476 C C . VAL B 1 146 ? 23.135 -16.980 14.721 1.00 32.68 136 VAL B C 1
ATOM 2477 O O . VAL B 1 146 ? 22.095 -17.129 14.066 1.00 30.09 136 VAL B O 1
ATOM 2481 N N . GLY B 1 147 ? 24.082 -17.918 14.820 1.00 30.03 137 GLY B N 1
ATOM 2482 C CA . GLY B 1 147 ? 23.942 -19.221 14.193 1.00 29.60 137 GLY B CA 1
ATOM 2483 C C . GLY B 1 147 ? 22.673 -19.966 14.624 1.00 31.29 137 GLY B C 1
ATOM 2484 O O . GLY B 1 147 ? 21.932 -20.492 13.771 1.00 31.12 137 GLY B O 1
ATOM 2485 N N . ALA B 1 148 ? 22.437 -20.002 15.941 1.00 31.65 138 ALA B N 1
ATOM 2486 C CA . ALA B 1 148 ? 21.277 -20.653 16.521 1.00 32.12 138 ALA B CA 1
ATOM 2487 C C . ALA B 1 148 ? 19.961 -20.035 16.041 1.00 33.05 138 ALA B C 1
ATOM 2488 O O . ALA B 1 148 ? 19.002 -20.750 15.714 1.00 32.87 138 ALA B O 1
ATOM 2490 N N . ILE B 1 149 ? 19.907 -18.707 15.959 1.00 34.01 139 ILE B N 1
ATOM 2491 C CA . ILE B 1 149 ? 18.700 -18.045 15.486 1.00 35.57 139 ILE B CA 1
ATOM 2492 C C . ILE B 1 149 ? 18.457 -18.339 14.000 1.00 35.80 139 ILE B C 1
ATOM 2493 O O . ILE B 1 149 ? 17.338 -18.664 13.578 1.00 35.68 139 ILE B O 1
ATOM 2498 N N . TRP B 1 150 ? 19.504 -18.221 13.191 1.00 33.76 140 TRP B N 1
ATOM 2499 C CA . TRP B 1 150 ? 19.386 -18.539 11.779 1.00 35.03 140 TRP B CA 1
ATOM 2500 C C . TRP B 1 150 ? 18.958 -19.977 11.563 1.00 35.58 140 TRP B C 1
ATOM 2501 O O . TRP B 1 150 ? 18.066 -20.235 10.766 1.00 32.71 140 TRP B O 1
ATOM 2512 N N . LEU B 1 151 ? 19.605 -20.914 12.259 1.00 33.06 141 LEU B N 1
ATOM 2513 C CA . LEU B 1 151 ? 19.209 -22.311 12.178 1.00 33.99 141 LEU B CA 1
ATOM 2514 C C . LEU B 1 151 ? 17.709 -22.501 12.462 1.00 35.52 141 LEU B C 1
ATOM 2515 O O . LEU B 1 151 ? 17.028 -23.231 11.730 1.00 35.95 141 LEU B O 1
ATOM 2520 N N . SER B 1 152 ? 17.210 -21.846 13.517 1.00 34.39 142 SER B N 1
ATOM 2521 C CA . SER B 1 152 ? 15.816 -21.967 13.897 1.00 37.90 142 SER B CA 1
ATOM 2522 C C . SER B 1 152 ? 14.873 -21.552 12.750 1.00 37.78 142 SER B C 1
ATOM 2523 O O . SER B 1 152 ? 13.881 -22.218 12.476 1.00 35.54 142 SER B O 1
ATOM 2526 N N . PHE B 1 153 ? 15.210 -20.453 12.080 1.00 39.49 143 PHE B N 1
ATOM 2527 C CA . PHE B 1 153 ? 14.460 -19.976 10.928 1.00 41.57 143 PHE B CA 1
ATOM 2528 C C . PHE B 1 153 ? 14.653 -20.840 9.707 1.00 41.39 143 PHE B C 1
ATOM 2529 O O . PHE B 1 153 ? 13.676 -21.208 9.081 1.00 40.33 143 PHE B O 1
ATOM 2537 N N . GLN B 1 154 ? 15.878 -21.169 9.322 1.00 39.75 144 GLN B N 1
ATOM 2538 C CA . GLN B 1 154 ? 16.004 -21.861 8.049 1.00 42.82 144 GLN B CA 1
ATOM 2539 C C . GLN B 1 154 ? 15.616 -23.352 8.110 1.00 41.00 144 GLN B C 1
ATOM 2540 O O . GLN B 1 154 ? 15.204 -23.887 7.121 1.00 38.97 144 GLN B O 1
ATOM 2546 N N . SER B 1 155 ? 15.749 -24.002 9.262 1.00 39.09 145 SER B N 1
ATOM 2547 C CA . SER B 1 155 ? 15.309 -25.386 9.421 1.00 39.49 145 SER B CA 1
ATOM 2548 C C . SER B 1 155 ? 13.911 -25.510 10.065 1.00 38.22 145 SER B C 1
ATOM 2549 O O . SER B 1 155 ? 13.436 -26.608 10.251 1.00 38.92 145 SER B O 1
ATOM 2552 N N . ASN B 1 156 ? 13.262 -24.393 10.387 1.00 38.48 146 ASN B N 1
ATOM 2553 C CA . ASN B 1 156 ? 11.921 -24.391 10.967 1.00 39.06 146 ASN B CA 1
ATOM 2554 C C . ASN B 1 156 ? 11.848 -25.303 12.201 1.00 38.90 146 ASN B C 1
ATOM 2555 O O . ASN B 1 156 ? 11.024 -26.221 12.284 1.00 37.11 146 ASN B O 1
ATOM 2560 N N . ILE B 1 157 ? 12.755 -25.070 13.133 1.00 37.66 147 ILE B N 1
ATOM 2561 C CA . ILE B 1 157 ? 12.713 -25.788 14.403 1.00 41.21 147 ILE B CA 1
ATOM 2562 C C . ILE B 1 157 ? 12.562 -24.743 15.520 1.00 39.51 147 ILE B C 1
ATOM 2563 O O . ILE B 1 157 ? 13.034 -23.608 15.378 1.00 37.20 147 ILE B O 1
ATOM 2568 N N . PRO B 1 158 ? 11.922 -25.119 16.638 1.00 40.34 148 PRO B N 1
ATOM 2569 C CA . PRO B 1 158 ? 11.723 -24.135 17.706 1.00 40.61 148 PRO B CA 1
ATOM 2570 C C . PRO B 1 158 ? 13.030 -23.454 18.169 1.00 39.30 148 PRO B C 1
ATOM 2571 O O . PRO B 1 158 ? 14.098 -24.081 18.238 1.00 36.64 148 PRO B O 1
ATOM 2575 N N . LEU B 1 159 ? 12.950 -22.167 18.461 1.00 40.74 149 LEU B N 1
ATOM 2576 C CA . LEU B 1 159 ? 14.129 -21.427 18.883 1.00 42.63 149 LEU B CA 1
ATOM 2577 C C . LEU B 1 159 ? 14.775 -22.050 20.138 1.00 42.07 149 LEU B C 1
ATOM 2578 O O . LEU B 1 159 ? 16.011 -22.177 20.235 1.00 39.80 149 LEU B O 1
ATOM 2583 N N . LEU B 1 160 ? 13.944 -22.453 21.080 1.00 41.82 150 LEU B N 1
ATOM 2584 C CA . LEU B 1 160 ? 14.441 -23.020 22.312 1.00 43.47 150 LEU B CA 1
ATOM 2585 C C . LEU B 1 160 ? 15.215 -24.303 22.050 1.00 42.31 150 LEU B C 1
ATOM 2586 O O . LEU B 1 160 ? 16.240 -24.556 22.679 1.00 42.18 150 LEU B O 1
ATOM 2591 N N . THR B 1 161 ? 14.742 -25.105 21.107 1.00 41.86 151 THR B N 1
ATOM 2592 C CA . THR B 1 161 ? 15.442 -26.326 20.714 1.00 41.02 151 THR B CA 1
ATOM 2593 C C . THR B 1 161 ? 16.793 -26.042 20.080 1.00 38.78 151 THR B C 1
ATOM 2594 O O . THR B 1 161 ? 17.780 -26.682 20.420 1.00 39.06 151 THR B O 1
ATOM 2598 N N . SER B 1 162 ? 16.825 -25.078 19.170 1.00 37.30 152 SER B N 1
ATOM 2599 C CA . SER B 1 162 ? 18.072 -24.617 18.552 1.00 37.39 152 SER B CA 1
ATOM 2600 C C . SER B 1 162 ? 19.090 -24.114 19.591 1.00 36.58 152 SER B C 1
ATOM 2601 O O . SER B 1 162 ? 20.266 -24.469 19.570 1.00 36.71 152 SER B O 1
ATOM 2604 N N . LEU B 1 163 ? 18.617 -23.286 20.504 1.00 36.98 153 LEU B N 1
ATOM 2605 C CA . LEU B 1 163 ? 19.479 -22.648 21.498 1.00 38.53 153 LEU B CA 1
ATOM 2606 C C . LEU B 1 163 ? 20.082 -23.698 22.456 1.00 39.46 153 LEU B C 1
ATOM 2607 O O . LEU B 1 163 ? 21.296 -23.687 22.755 1.00 36.66 153 LEU B O 1
ATOM 2612 N N . ILE B 1 164 ? 19.234 -24.607 22.930 1.00 37.79 154 ILE B N 1
ATOM 2613 C CA . ILE B 1 164 ? 19.683 -25.643 23.847 1.00 40.51 154 ILE B CA 1
ATOM 2614 C C . ILE B 1 164 ? 20.640 -26.622 23.155 1.00 40.01 154 ILE B C 1
ATOM 2615 O O . ILE B 1 164 ? 21.661 -27.014 23.743 1.00 39.10 154 ILE B O 1
ATOM 2620 N N . SER B 1 165 ? 20.313 -27.007 21.918 1.00 38.45 155 SER B N 1
ATOM 2621 C CA . SER B 1 165 ? 21.193 -27.882 21.107 1.00 39.95 155 SER B CA 1
ATOM 2622 C C . SER B 1 165 ? 22.574 -27.274 20.885 1.00 37.42 155 SER B C 1
ATOM 2623 O O . SER B 1 165 ? 23.580 -27.983 20.936 1.00 37.13 155 SER B O 1
ATOM 2626 N N . ASN B 1 166 ? 22.599 -25.965 20.673 1.00 37.21 156 ASN B N 1
ATOM 2627 C CA . ASN B 1 166 ? 23.841 -25.201 20.469 1.00 37.99 156 ASN B CA 1
ATOM 2628 C C . ASN B 1 166 ? 24.764 -25.144 21.687 1.00 37.26 156 ASN B C 1
ATOM 2629 O O . ASN B 1 166 ? 25.901 -24.792 21.520 1.00 34.89 156 ASN B O 1
ATOM 2634 N N . LEU B 1 167 ? 24.277 -25.537 22.878 1.00 37.62 157 LEU B N 1
ATOM 2635 C CA . LEU B 1 167 ? 25.124 -25.661 24.054 1.00 38.89 157 LEU B CA 1
ATOM 2636 C C . LEU B 1 167 ? 26.243 -26.671 23.855 1.00 38.78 157 LEU B C 1
ATOM 2637 O O . LEU B 1 167 ? 27.340 -26.493 24.378 1.00 37.64 157 LEU B O 1
ATOM 2642 N N . VAL B 1 168 ? 25.983 -27.701 23.068 1.00 39.18 158 VAL B N 1
ATOM 2643 C CA . VAL B 1 168 ? 27.006 -28.683 22.716 1.00 41.66 158 VAL B CA 1
ATOM 2644 C C . VAL B 1 168 ? 28.264 -28.081 22.078 1.00 38.97 158 VAL B C 1
ATOM 2645 O O . VAL B 1 168 ? 29.340 -28.677 22.179 1.00 39.62 158 VAL B O 1
ATOM 2649 N N . PHE B 1 169 ? 28.131 -26.929 21.413 1.00 35.67 159 PHE B N 1
ATOM 2650 C CA . PHE B 1 169 ? 29.258 -26.253 20.795 1.00 36.04 159 PHE B CA 1
ATOM 2651 C C . PHE B 1 169 ? 30.100 -25.435 21.767 1.00 36.78 159 PHE B C 1
ATOM 2652 O O . PHE B 1 169 ? 31.266 -25.125 21.480 1.00 35.65 159 PHE B O 1
ATOM 2660 N N . ILE B 1 170 ? 29.516 -25.081 22.906 1.00 38.75 160 ILE B N 1
ATOM 2661 C CA . ILE B 1 170 ? 30.154 -24.137 23.820 1.00 37.44 160 ILE B CA 1
ATOM 2662 C C . ILE B 1 170 ? 31.473 -24.664 24.412 1.00 37.15 160 ILE B C 1
ATOM 2663 O O . ILE B 1 170 ? 32.455 -23.915 24.457 1.00 38.37 160 ILE B O 1
ATOM 2668 N N . PRO B 1 171 ? 31.528 -25.941 24.847 1.00 36.88 161 PRO B N 1
ATOM 2669 C CA . PRO B 1 171 ? 32.789 -26.379 25.402 1.00 38.77 161 PRO B CA 1
ATOM 2670 C C . PRO B 1 171 ? 33.957 -26.337 24.426 1.00 39.47 161 PRO B C 1
ATOM 2671 O O . PRO B 1 171 ? 35.035 -25.821 24.772 1.00 40.44 161 PRO B O 1
ATOM 2675 N N . GLY B 1 172 ? 33.760 -26.829 23.212 1.00 37.72 162 GLY B N 1
ATOM 2676 C CA . GLY B 1 172 ? 34.845 -26.790 22.238 1.00 37.63 162 GLY B CA 1
ATOM 2677 C C . GLY B 1 172 ? 35.165 -25.353 21.845 1.00 36.55 162 GLY B C 1
ATOM 2678 O O . GLY B 1 172 ? 36.349 -25.005 21.651 1.00 36.74 162 GLY B O 1
ATOM 2679 N N . ASP B 1 173 ? 34.122 -24.511 21.753 1.00 34.07 163 ASP B N 1
ATOM 2680 C CA . ASP B 1 173 ? 34.319 -23.096 21.412 1.00 35.04 163 ASP B CA 1
ATOM 2681 C C . ASP B 1 173 ? 35.101 -22.350 22.505 1.00 35.39 163 ASP B C 1
ATOM 2682 O O . ASP B 1 173 ? 35.965 -21.530 22.186 1.00 35.54 163 ASP B O 1
ATOM 2687 N N . CYS B 1 174 ? 34.825 -22.654 23.771 1.00 36.35 164 CYS B N 1
ATOM 2688 C CA . CYS B 1 174 ? 35.608 -22.066 24.865 1.00 38.92 164 CYS B CA 1
ATOM 2689 C C . CYS B 1 174 ? 37.059 -22.540 24.849 1.00 40.25 164 CYS B C 1
ATOM 2690 O O . CYS B 1 174 ? 37.954 -21.747 25.109 1.00 39.54 164 CYS B O 1
ATOM 2693 N N . ILE B 1 175 ? 37.291 -23.821 24.545 1.00 40.42 165 ILE B N 1
ATOM 2694 C CA . ILE B 1 175 ? 38.655 -24.323 24.387 1.00 42.30 165 ILE B CA 1
ATOM 2695 C C . ILE B 1 175 ? 39.395 -23.572 23.265 1.00 42.43 165 ILE B C 1
ATOM 2696 O O . ILE B 1 175 ? 40.545 -23.143 23.450 1.00 42.00 165 ILE B O 1
ATOM 2701 N N . LYS B 1 176 ? 38.722 -23.384 22.125 1.00 39.52 166 LYS B N 1
ATOM 2702 C CA . LYS B 1 176 ? 39.270 -22.625 21.001 1.00 38.35 166 LYS B CA 1
ATOM 2703 C C . LYS B 1 176 ? 39.586 -21.179 21.391 1.00 37.16 166 LYS B C 1
ATOM 2704 O O . LYS B 1 176 ? 40.581 -20.620 20.969 1.00 37.58 166 LYS B O 1
ATOM 2710 N N . ALA B 1 177 ? 38.714 -20.580 22.181 1.00 36.17 167 ALA B N 1
ATOM 2711 C CA . ALA B 1 177 ? 38.925 -19.240 22.685 1.00 36.69 167 ALA B CA 1
ATOM 2712 C C . ALA B 1 177 ? 40.139 -19.145 23.640 1.00 38.25 167 ALA B C 1
ATOM 2713 O O . ALA B 1 177 ? 40.924 -18.200 23.532 1.00 38.54 167 ALA B O 1
ATOM 2715 N N . ILE B 1 178 ? 40.302 -20.110 24.556 1.00 38.81 168 ILE B N 1
ATOM 2716 C CA . ILE B 1 178 ? 41.508 -20.153 25.384 1.00 42.10 168 ILE B CA 1
ATOM 2717 C C . ILE B 1 178 ? 42.766 -20.252 24.514 1.00 42.57 168 ILE B C 1
ATOM 2718 O O . ILE B 1 178 ? 43.725 -19.488 24.691 1.00 42.05 168 ILE B O 1
ATOM 2723 N N . LEU B 1 179 ? 42.761 -21.197 23.583 1.00 43.26 169 LEU B N 1
ATOM 2724 C CA . LEU B 1 179 ? 43.908 -21.385 22.698 1.00 44.87 169 LEU B CA 1
ATOM 2725 C C . LEU B 1 179 ? 44.193 -20.127 21.903 1.00 43.60 169 LEU B C 1
ATOM 2726 O O . LEU B 1 179 ? 45.365 -19.804 21.655 1.00 43.97 169 LEU B O 1
ATOM 2731 N N . THR B 1 180 ? 43.118 -19.433 21.497 1.00 41.67 170 THR B N 1
ATOM 2732 C CA . THR B 1 180 ? 43.237 -18.210 20.718 1.00 38.91 170 THR B CA 1
ATOM 2733 C C . THR B 1 180 ? 44.000 -17.176 21.520 1.00 39.28 170 THR B C 1
ATOM 2734 O O . THR B 1 180 ? 44.952 -16.588 21.029 1.00 39.55 170 THR B O 1
ATOM 2738 N N . VAL B 1 181 ? 43.584 -16.966 22.757 1.00 40.44 171 VAL B N 1
ATOM 2739 C CA . VAL B 1 181 ? 44.171 -15.931 23.576 1.00 43.20 171 VAL B CA 1
ATOM 2740 C C . VAL B 1 181 ? 45.643 -16.252 23.865 1.00 47.18 171 VAL B C 1
ATOM 2741 O O . VAL B 1 181 ? 46.521 -15.376 23.713 1.00 44.88 171 VAL B O 1
ATOM 2745 N N . VAL B 1 182 ? 45.935 -17.510 24.185 1.00 46.78 172 VAL B N 1
ATOM 2746 C CA . VAL B 1 182 ? 47.326 -17.888 24.467 1.00 50.11 172 VAL B CA 1
ATOM 2747 C C . VAL B 1 182 ? 48.187 -17.742 23.222 1.00 49.47 172 VAL B C 1
ATOM 2748 O O . VAL B 1 182 ? 49.238 -17.106 23.264 1.00 49.97 172 VAL B O 1
ATOM 2752 N N . ILE B 1 183 ? 47.723 -18.283 22.098 1.00 48.35 173 ILE B N 1
ATOM 2753 C CA . ILE B 1 183 ? 48.517 -18.227 20.889 1.00 48.96 173 ILE B CA 1
ATOM 2754 C C . ILE B 1 183 ? 48.741 -16.778 20.417 1.00 48.69 173 ILE B C 1
ATOM 2755 O O . ILE B 1 183 ? 49.884 -16.385 20.133 1.00 47.97 173 ILE B O 1
ATOM 2760 N N . VAL B 1 184 ? 47.670 -15.986 20.372 1.00 44.67 174 VAL B N 1
ATOM 2761 C CA . VAL B 1 184 ? 47.730 -14.637 19.822 1.00 44.54 174 VAL B CA 1
ATOM 2762 C C . VAL B 1 184 ? 48.609 -13.761 20.709 1.00 45.28 174 VAL B C 1
ATOM 2763 O O . VAL B 1 184 ? 49.395 -12.977 20.195 1.00 43.67 174 VAL B O 1
ATOM 2767 N N . ARG B 1 185 ? 48.471 -13.882 22.025 1.00 48.65 175 ARG B N 1
ATOM 2768 C CA . ARG B 1 185 ? 49.298 -13.099 22.964 1.00 53.96 175 ARG B CA 1
ATOM 2769 C C . ARG B 1 185 ? 50.782 -13.416 22.856 1.00 56.33 175 ARG B C 1
ATOM 2770 O O . ARG B 1 185 ? 51.618 -12.515 22.983 1.00 57.93 175 ARG B O 1
ATOM 2778 N N . ARG B 1 186 ? 51.095 -14.688 22.619 1.00 58.68 176 ARG B N 1
ATOM 2779 C CA . ARG B 1 186 ? 52.472 -15.110 22.416 1.00 63.31 176 ARG B CA 1
ATOM 2780 C C . ARG B 1 186 ? 53.007 -14.528 21.129 1.00 60.19 176 ARG B C 1
ATOM 2781 O O . ARG B 1 186 ? 54.127 -14.009 21.104 1.00 57.27 176 ARG B O 1
ATOM 2789 N N . LEU B 1 187 ? 52.213 -14.602 20.064 1.00 54.44 177 LEU B N 1
ATOM 2790 C CA . LEU B 1 187 ? 52.648 -14.075 18.787 1.00 52.92 177 LEU B CA 1
ATOM 2791 C C . LEU B 1 187 ? 52.868 -12.574 18.867 1.00 52.20 177 LEU B C 1
ATOM 2792 O O . LEU B 1 187 ? 53.849 -12.092 18.328 1.00 48.30 177 LEU B O 1
ATOM 2797 N N . ARG B 1 188 ? 51.984 -11.860 19.573 1.00 51.41 178 ARG B N 1
ATOM 2798 C CA . ARG B 1 188 ? 52.122 -10.412 19.737 1.00 53.51 178 ARG B CA 1
ATOM 2799 C C . ARG B 1 188 ? 53.275 -9.990 20.674 1.00 58.94 178 ARG B C 1
ATOM 2800 O O . ARG B 1 188 ? 53.716 -8.854 20.588 1.00 58.61 178 ARG B O 1
ATOM 2808 N N . LYS B 1 189 ? 53.736 -10.881 21.557 1.00 64.76 179 LYS B N 1
ATOM 2809 C CA . LYS B 1 189 ? 54.565 -10.487 22.705 1.00 73.97 179 LYS B CA 1
ATOM 2810 C C . LYS B 1 189 ? 55.873 -9.865 22.224 1.00 82.19 179 LYS B C 1
ATOM 2811 O O . LYS B 1 189 ? 56.265 -8.781 22.667 1.00 84.77 179 LYS B O 1
ATOM 2817 N N . GLN B 1 190 ? 56.539 -10.576 21.323 1.00 86.98 180 GLN B N 1
ATOM 2818 C CA . GLN B 1 190 ? 57.559 -10.004 20.465 1.00 93.90 180 GLN B CA 1
ATOM 2819 C C . GLN B 1 190 ? 56.862 -9.980 19.126 1.00 95.53 180 GLN B C 1
ATOM 2820 O O . GLN B 1 190 ? 56.380 -11.019 18.662 1.00 94.74 180 GLN B O 1
ATOM 2826 N N . GLY B 1 191 ? 56.754 -8.808 18.511 1.00 88.51 181 GLY B N 1
ATOM 2827 C CA . GLY B 1 191 ? 56.037 -8.758 17.261 1.00 78.75 181 GLY B CA 1
ATOM 2828 C C . GLY B 1 191 ? 55.774 -7.427 16.616 1.00 71.10 181 GLY B C 1
ATOM 2829 O O . GLY B 1 191 ? 55.701 -6.368 17.268 1.00 66.76 181 GLY B O 1
ATOM 2830 N N . GLY B 1 192 ? 55.602 -7.526 15.303 1.00 67.99 182 GLY B N 1
ATOM 2831 C CA . GLY B 1 192 ? 55.257 -6.406 14.445 1.00 68.06 182 GLY B CA 1
ATOM 2832 C C . GLY B 1 192 ? 53.777 -6.075 14.473 1.00 59.38 182 GLY B C 1
ATOM 2833 O O . GLY B 1 192 ? 53.354 -5.071 13.852 1.00 57.42 182 GLY B O 1
ATOM 2834 N N . PHE B 1 193 ? 53.014 -6.811 15.291 1.00 51.24 183 PHE B N 1
ATOM 2835 C CA . PHE B 1 193 ? 51.541 -6.671 15.275 1.00 48.23 183 PHE B CA 1
ATOM 2836 C C . PHE B 1 193 ? 51.023 -5.411 15.949 1.00 46.12 183 PHE B C 1
ATOM 2837 O O . PHE B 1 193 ? 49.853 -5.055 15.803 1.00 41.46 183 PHE B O 1
ATOM 2845 N N . GLU B 1 194 ? 51.912 -4.727 16.646 1.00 44.56 184 GLU B N 1
ATOM 2846 C CA . GLU B 1 194 ? 51.600 -3.471 17.330 1.00 46.48 184 GLU B CA 1
ATOM 2847 C C . GLU B 1 194 ? 50.989 -2.434 16.378 1.00 42.95 184 GLU B C 1
ATOM 2848 O O . GLU B 1 194 ? 50.104 -1.664 16.761 1.00 41.11 184 GLU B O 1
ATOM 2854 N N . LEU B 1 195 ? 51.471 -2.426 15.137 1.00 38.85 185 LEU B N 1
ATOM 2855 C CA . LEU B 1 195 ? 50.970 -1.559 14.079 1.00 40.90 185 LEU B CA 1
ATOM 2856 C C . LEU B 1 195 ? 49.432 -1.621 13.905 1.00 40.27 185 LEU B C 1
ATOM 2857 O O . LEU B 1 195 ? 48.794 -0.603 13.646 1.00 40.79 185 LEU B O 1
ATOM 2862 N N . TYR B 1 196 ? 48.841 -2.804 14.065 1.00 37.89 186 TYR B N 1
ATOM 2863 C CA . TYR B 1 196 ? 47.401 -2.980 13.797 1.00 38.11 186 TYR B CA 1
ATOM 2864 C C . TYR B 1 196 ? 46.471 -2.482 14.904 1.00 39.19 186 TYR B C 1
ATOM 2865 O O . TYR B 1 196 ? 45.244 -2.488 14.750 1.00 40.67 186 TYR B O 1
ATOM 2874 N N . PHE B 1 197 ? 47.045 -2.079 16.013 1.00 40.22 187 PHE B N 1
ATOM 2875 C CA . PHE B 1 197 ? 46.257 -1.684 17.183 1.00 43.25 187 PHE B CA 1
ATOM 2876 C C . PHE B 1 197 ? 46.492 -0.258 17.613 1.00 46.62 187 PHE B C 1
ATOM 2877 O O . PHE B 1 197 ? 46.106 0.108 18.702 1.00 43.66 187 PHE B O 1
ATOM 2885 N N . ARG B 1 198 ? 47.109 0.550 16.747 1.00 51.52 188 ARG B N 1
ATOM 2886 C CA . ARG B 1 198 ? 47.293 1.984 17.036 1.00 54.37 188 ARG B CA 1
ATOM 2887 C C . ARG B 1 198 ? 45.974 2.710 16.821 1.00 56.05 188 ARG B C 1
ATOM 2888 O O . ARG B 1 198 ? 45.754 3.753 17.456 1.00 65.77 188 ARG B O 1
ATOM 2904 N N . THR C 1 12 ? 18.428 -52.725 50.425 1.00 76.25 2 THR C N 1
ATOM 2905 C CA . THR C 1 12 ? 19.238 -53.759 51.066 1.00 75.63 2 THR C CA 1
ATOM 2906 C C . THR C 1 12 ? 20.269 -53.160 52.058 1.00 74.47 2 THR C C 1
ATOM 2907 O O . THR C 1 12 ? 20.679 -52.005 51.927 1.00 69.64 2 THR C O 1
ATOM 2911 N N . ASN C 1 13 ? 20.677 -53.943 53.053 1.00 74.56 3 ASN C N 1
ATOM 2912 C CA . ASN C 1 13 ? 21.740 -53.521 53.978 1.00 72.42 3 ASN C CA 1
ATOM 2913 C C . ASN C 1 13 ? 23.060 -53.177 53.272 1.00 69.12 3 ASN C C 1
ATOM 2914 O O . ASN C 1 13 ? 23.688 -52.148 53.580 1.00 66.60 3 ASN C O 1
ATOM 2919 N N . ASN C 1 14 ? 23.480 -54.039 52.345 1.00 68.16 4 ASN C N 1
ATOM 2920 C CA . ASN C 1 14 ? 24.666 -53.783 51.537 1.00 67.46 4 ASN C CA 1
ATOM 2921 C C . ASN C 1 14 ? 24.520 -52.476 50.750 1.00 64.76 4 ASN C C 1
ATOM 2922 O O . ASN C 1 14 ? 25.482 -51.712 50.622 1.00 59.31 4 ASN C O 1
ATOM 2927 N N . GLN C 1 15 ? 23.314 -52.231 50.234 1.00 62.86 5 GLN C N 1
ATOM 2928 C CA . GLN C 1 15 ? 23.024 -51.007 49.491 1.00 61.23 5 GLN C CA 1
ATOM 2929 C C . GLN C 1 15 ? 23.069 -49.772 50.385 1.00 56.61 5 GLN C C 1
ATOM 2930 O O . GLN C 1 15 ? 23.553 -48.711 49.960 1.00 52.06 5 GLN C O 1
ATOM 2936 N N . LYS C 1 16 ? 22.538 -49.898 51.602 1.00 55.64 6 LYS C N 1
ATOM 2937 C CA . LYS C 1 16 ? 22.591 -48.786 52.557 1.00 56.95 6 LYS C CA 1
ATOM 2938 C C . LYS C 1 16 ? 24.038 -48.415 52.899 1.00 51.14 6 LYS C C 1
ATOM 2939 O O . LYS C 1 16 ? 24.377 -47.248 52.932 1.00 46.44 6 LYS C O 1
ATOM 2945 N N . VAL C 1 17 ? 24.869 -49.422 53.152 1.00 52.38 7 VAL C N 1
ATOM 2946 C CA . VAL C 1 17 ? 26.280 -49.209 53.496 1.00 51.56 7 VAL C CA 1
ATOM 2947 C C . VAL C 1 17 ? 27.027 -48.566 52.338 1.00 48.58 7 VAL C C 1
ATOM 2948 O O . VAL C 1 17 ? 27.754 -47.569 52.507 1.00 45.55 7 VAL C O 1
ATOM 2952 N N . LYS C 1 18 ? 26.815 -49.118 51.150 1.00 48.79 8 LYS C N 1
ATOM 2953 C CA . LYS C 1 18 ? 27.364 -48.532 49.924 1.00 49.73 8 LYS C CA 1
ATOM 2954 C C . LYS C 1 18 ? 26.918 -47.075 49.701 1.00 44.91 8 LYS C C 1
ATOM 2955 O O . LYS C 1 18 ? 27.714 -46.229 49.301 1.00 42.24 8 LYS C O 1
ATOM 2961 N N . THR C 1 19 ? 25.651 -46.784 49.953 1.00 43.17 9 THR C N 1
ATOM 2962 C CA . THR C 1 19 ? 25.150 -45.439 49.753 1.00 41.97 9 THR C CA 1
ATOM 2963 C C . THR C 1 19 ? 25.775 -44.497 50.769 1.00 40.99 9 THR C C 1
ATOM 2964 O O . THR C 1 19 ? 26.177 -43.398 50.415 1.00 37.39 9 THR C O 1
ATOM 2968 N N . LEU C 1 20 ? 25.902 -44.956 52.018 1.00 42.97 10 LEU C N 1
ATOM 2969 C CA . LEU C 1 20 ? 26.616 -44.174 53.030 1.00 42.66 10 LEU C CA 1
ATOM 2970 C C . LEU C 1 20 ? 28.068 -43.901 52.602 1.00 41.00 10 LEU C C 1
ATOM 2971 O O . LEU C 1 20 ? 28.521 -42.757 52.626 1.00 39.03 10 LEU C O 1
ATOM 2976 N N . THR C 1 21 ? 28.776 -44.937 52.146 1.00 40.82 11 THR C N 1
ATOM 2977 C CA . THR C 1 21 ? 30.167 -44.785 51.713 1.00 39.90 11 THR C CA 1
ATOM 2978 C C . THR C 1 21 ? 30.300 -43.798 50.566 1.00 39.41 11 THR C C 1
ATOM 2979 O O . THR C 1 21 ? 31.113 -42.868 50.620 1.00 35.84 11 THR C O 1
ATOM 2983 N N . TYR C 1 22 ? 29.481 -43.988 49.532 1.00 40.41 12 TYR C N 1
ATOM 2984 C CA . TYR C 1 22 ? 29.516 -43.113 48.348 1.00 41.52 12 TYR C CA 1
ATOM 2985 C C . TYR C 1 22 ? 29.155 -41.680 48.642 1.00 39.04 12 TYR C C 1
ATOM 2986 O O . TYR C 1 22 ? 29.750 -40.753 48.083 1.00 35.82 12 TYR C O 1
ATOM 2995 N N . SER C 1 23 ? 28.136 -41.485 49.463 1.00 37.87 13 SER C N 1
ATOM 2996 C CA . SER C 1 23 ? 27.732 -40.101 49.792 1.00 38.56 13 SER C CA 1
ATOM 2997 C C . SER C 1 23 ? 28.819 -39.415 50.638 1.00 35.28 13 SER C C 1
ATOM 2998 O O . SER C 1 23 ? 29.171 -38.260 50.393 1.00 37.25 13 SER C O 1
ATOM 3001 N N . ALA C 1 24 ? 29.388 -40.152 51.597 1.00 34.34 14 ALA C N 1
ATOM 3002 C CA . ALA C 1 24 ? 30.482 -39.632 52.411 1.00 35.29 14 ALA C CA 1
ATOM 3003 C C . ALA C 1 24 ? 31.659 -39.284 51.486 1.00 34.49 14 ALA C C 1
ATOM 3004 O O . ALA C 1 24 ? 32.240 -38.201 51.584 1.00 33.18 14 ALA C O 1
ATOM 3006 N N . PHE C 1 25 ? 31.979 -40.189 50.562 1.00 36.24 15 PHE C N 1
ATOM 3007 C CA . PHE C 1 25 ? 33.056 -39.937 49.602 1.00 36.52 15 PHE C CA 1
ATOM 3008 C C . PHE C 1 25 ? 32.816 -38.699 48.755 1.00 34.44 15 PHE C C 1
ATOM 3009 O O . PHE C 1 25 ? 33.738 -37.887 48.553 1.00 33.69 15 PHE C O 1
ATOM 3025 N N . THR C 1 27 ? 31.008 -36.072 49.438 1.00 33.96 17 THR C N 1
ATOM 3026 C CA . THR C 1 27 ? 31.164 -34.900 50.305 1.00 33.09 17 THR C CA 1
ATOM 3027 C C . THR C 1 27 ? 32.652 -34.602 50.490 1.00 32.59 17 THR C C 1
ATOM 3028 O O . THR C 1 27 ? 33.091 -33.464 50.339 1.00 33.87 17 THR C O 1
ATOM 3032 N N . ALA C 1 28 ? 33.421 -35.639 50.787 1.00 33.96 18 ALA C N 1
ATOM 3033 C CA . ALA C 1 28 ? 34.849 -35.497 51.036 1.00 35.15 18 ALA C CA 1
ATOM 3034 C C . ALA C 1 28 ? 35.586 -35.038 49.775 1.00 35.25 18 ALA C C 1
ATOM 3035 O O . ALA C 1 28 ? 36.498 -34.212 49.850 1.00 37.32 18 ALA C O 1
ATOM 3037 N N . PHE C 1 29 ? 35.186 -35.564 48.621 1.00 36.34 19 PHE C N 1
ATOM 3038 C CA . PHE C 1 29 ? 35.809 -35.208 47.350 1.00 38.32 19 PHE C CA 1
ATOM 3039 C C . PHE C 1 29 ? 35.619 -33.721 47.042 1.00 37.37 19 PHE C C 1
ATOM 3040 O O . PHE C 1 29 ? 36.557 -33.026 46.622 1.00 36.85 19 PHE C O 1
ATOM 3048 N N . ILE C 1 30 ? 34.405 -33.231 47.272 1.00 35.33 20 ILE C N 1
ATOM 3049 C CA . ILE C 1 30 ? 34.121 -31.819 47.092 1.00 33.90 20 ILE C CA 1
ATOM 3050 C C . ILE C 1 30 ? 35.029 -30.973 47.986 1.00 35.95 20 ILE C C 1
ATOM 3051 O O . ILE C 1 30 ? 35.602 -29.980 47.529 1.00 37.93 20 ILE C O 1
ATOM 3056 N N . ILE C 1 31 ? 35.182 -31.378 49.251 1.00 36.64 21 ILE C N 1
ATOM 3057 C CA . ILE C 1 31 ? 36.062 -30.684 50.185 1.00 36.82 21 ILE C CA 1
ATOM 3058 C C . ILE C 1 31 ? 37.509 -30.680 49.680 1.00 37.81 21 ILE C C 1
ATOM 3059 O O . ILE C 1 31 ? 38.185 -29.649 49.715 1.00 40.14 21 ILE C O 1
ATOM 3064 N N . ILE C 1 32 ? 37.977 -31.825 49.200 1.00 39.85 22 ILE C N 1
ATOM 3065 C CA . ILE C 1 32 ? 39.354 -31.963 48.746 1.00 41.24 22 ILE C CA 1
ATOM 3066 C C . ILE C 1 32 ? 39.608 -31.046 47.519 1.00 43.81 22 ILE C C 1
ATOM 3067 O O . ILE C 1 32 ? 40.684 -30.452 47.395 1.00 43.23 22 ILE C O 1
ATOM 3072 N N . LEU C 1 33 ? 38.624 -30.908 46.622 1.00 39.60 23 LEU C N 1
ATOM 3073 C CA . LEU C 1 33 ? 38.775 -29.973 45.499 1.00 40.45 23 LEU C CA 1
ATOM 3074 C C . LEU C 1 33 ? 38.985 -28.529 45.978 1.00 41.02 23 LEU C C 1
ATOM 3075 O O . LEU C 1 33 ? 39.625 -27.745 45.303 1.00 41.51 23 LEU 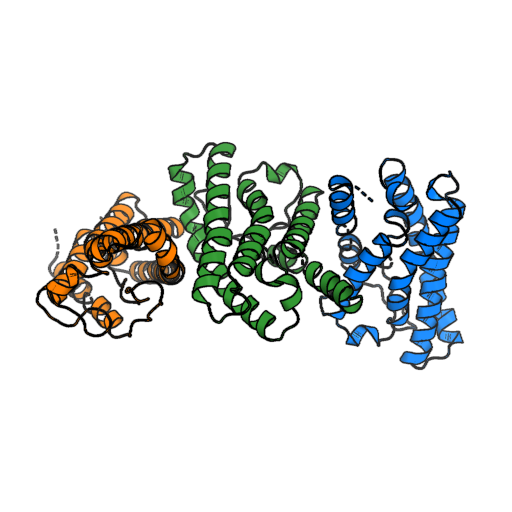C O 1
ATOM 3080 N N . GLY C 1 34 ? 38.445 -28.182 47.143 1.00 42.09 24 GLY C N 1
ATOM 3081 C CA . GLY C 1 34 ? 38.654 -26.864 47.730 1.00 42.80 24 GLY C CA 1
ATOM 3082 C C . GLY C 1 34 ? 40.056 -26.607 48.295 1.00 47.15 24 GLY C C 1
ATOM 3083 O O . GLY C 1 34 ? 40.352 -25.485 48.644 1.00 47.50 24 GLY C O 1
ATOM 3084 N N . PHE C 1 35 ? 40.887 -27.648 48.420 1.00 47.72 25 PHE C N 1
ATOM 3085 C CA . PHE C 1 35 ? 42.276 -27.494 48.839 1.00 52.63 25 PHE C CA 1
ATOM 3086 C C . PHE C 1 35 ? 43.118 -26.836 47.739 1.00 55.92 25 PHE C C 1
ATOM 3087 O O . PHE C 1 35 ? 44.170 -26.281 48.023 1.00 58.54 25 PHE C O 1
ATOM 3095 N N . LEU C 1 36 ? 42.681 -26.921 46.486 1.00 56.93 26 LEU C N 1
ATOM 3096 C CA . LEU C 1 36 ? 43.353 -26.186 45.408 1.00 59.82 26 LEU C CA 1
ATOM 3097 C C . LEU C 1 36 ? 43.028 -24.688 45.511 1.00 57.99 26 LEU C C 1
ATOM 3098 O O . LEU C 1 36 ? 41.867 -24.320 45.626 1.00 55.25 26 LEU C O 1
ATOM 3103 N N . PRO C 1 37 ? 44.053 -23.809 45.474 1.00 61.65 27 PRO C N 1
ATOM 3104 C CA . PRO C 1 37 ? 43.740 -22.379 45.657 1.00 59.84 27 PRO C CA 1
ATOM 3105 C C . PRO C 1 37 ? 42.991 -21.795 44.461 1.00 55.07 27 PRO C C 1
ATOM 3106 O O . PRO C 1 37 ? 43.126 -22.300 43.355 1.00 53.29 27 PRO C O 1
ATOM 3110 N N . GLY C 1 38 ? 42.190 -20.761 44.702 1.00 51.66 28 GLY C N 1
ATOM 3111 C CA . GLY C 1 38 ? 41.432 -20.103 43.656 1.00 52.70 28 GLY C CA 1
ATOM 3112 C C . GLY C 1 38 ? 42.296 -19.123 42.866 1.00 54.95 28 GLY C C 1
ATOM 3113 O O . GLY C 1 38 ? 43.321 -18.657 43.365 1.00 56.16 28 GLY C O 1
ATOM 3114 N N . ILE C 1 39 ? 41.882 -18.816 41.638 1.00 53.83 29 ILE C N 1
ATOM 3115 C CA . ILE C 1 39 ? 42.594 -17.854 40.791 1.00 55.36 29 ILE C CA 1
ATOM 3116 C C . ILE C 1 39 ? 41.807 -16.547 40.738 1.00 54.47 29 ILE C C 1
ATOM 3117 O O . ILE C 1 39 ? 40.676 -16.509 40.250 1.00 50.67 29 ILE C O 1
ATOM 3122 N N . PRO C 1 40 ? 42.408 -15.455 41.230 1.00 58.33 30 PRO C N 1
ATOM 3123 C CA . PRO C 1 40 ? 41.684 -14.194 41.207 1.00 60.13 30 PRO C CA 1
ATOM 3124 C C . PRO C 1 40 ? 41.512 -13.605 39.804 1.00 62.31 30 PRO C C 1
ATOM 3125 O O . PRO C 1 40 ? 42.408 -13.656 38.969 1.00 61.54 30 PRO C O 1
ATOM 3129 N N . ILE C 1 41 ? 40.318 -13.081 39.587 1.00 65.10 31 ILE C N 1
ATOM 3130 C CA . ILE C 1 41 ? 39.954 -12.309 38.422 1.00 69.49 31 ILE C CA 1
ATOM 3131 C C . ILE C 1 41 ? 40.070 -10.873 38.931 1.00 74.64 31 ILE C C 1
ATOM 3132 O O . ILE C 1 41 ? 39.929 -10.633 40.125 1.00 86.74 31 ILE C O 1
ATOM 3137 N N . GLY C 1 42 ? 40.358 -9.917 38.070 1.00 77.37 32 GLY C N 1
ATOM 3138 C CA . GLY C 1 42 ? 40.426 -8.534 38.533 1.00 79.36 32 GLY C CA 1
ATOM 3139 C C . GLY C 1 42 ? 39.042 -7.910 38.568 1.00 77.54 32 GLY C C 1
ATOM 3140 O O . GLY C 1 42 ? 38.699 -7.180 39.493 1.00 77.76 32 GLY C O 1
ATOM 3141 N N . PHE C 1 43 ? 38.249 -8.231 37.551 1.00 73.21 33 PHE C N 1
ATOM 3142 C CA . PHE C 1 43 ? 37.000 -7.528 37.258 1.00 72.38 33 PHE C CA 1
ATOM 3143 C C . PHE C 1 43 ? 36.020 -7.603 38.416 1.00 69.94 33 PHE C C 1
ATOM 3144 O O . PHE C 1 43 ? 35.349 -6.614 38.737 1.00 70.27 33 PHE C O 1
ATOM 3152 N N . ILE C 1 44 ? 35.964 -8.770 39.058 1.00 64.88 34 ILE C N 1
ATOM 3153 C CA . ILE C 1 44 ? 34.991 -9.023 40.104 1.00 61.47 34 ILE C CA 1
ATOM 3154 C C . ILE C 1 44 ? 35.661 -9.784 41.237 1.00 59.36 34 ILE C C 1
ATOM 3155 O O . ILE C 1 44 ? 36.682 -10.425 41.028 1.00 57.84 34 ILE C O 1
ATOM 3160 N N . PRO C 1 45 ? 35.109 -9.690 42.455 1.00 58.85 35 PRO C N 1
ATOM 3161 C CA . PRO C 1 45 ? 35.733 -10.349 43.584 1.00 58.51 35 PRO C CA 1
ATOM 3162 C C . PRO C 1 45 ? 35.271 -11.809 43.722 1.00 54.55 35 PRO C C 1
ATOM 3163 O O . PRO C 1 45 ? 34.897 -12.241 44.805 1.00 54.10 35 PRO C O 1
ATOM 3167 N N . VAL C 1 46 ? 35.292 -12.544 42.615 1.00 49.53 36 VAL C N 1
ATOM 3168 C CA . VAL C 1 46 ? 34.958 -13.952 42.595 1.00 49.37 36 VAL C CA 1
ATOM 3169 C C . VAL C 1 46 ? 36.061 -14.653 41.805 1.00 45.44 36 VAL C C 1
ATOM 3170 O O . VAL C 1 46 ? 36.309 -14.282 40.671 1.00 46.26 36 VAL C O 1
ATOM 3174 N N . PRO C 1 47 ? 36.713 -15.671 42.394 1.00 45.82 37 PRO C N 1
ATOM 3175 C CA . PRO C 1 47 ? 37.799 -16.344 41.684 1.00 44.89 37 PRO C CA 1
ATOM 3176 C C . PRO C 1 47 ? 37.381 -17.562 40.833 1.00 41.58 37 PRO C C 1
ATOM 3177 O O . PRO C 1 47 ? 36.275 -18.101 40.973 1.00 37.75 37 PRO C O 1
ATOM 3181 N N . ILE C 1 48 ? 38.291 -17.987 39.964 1.00 42.33 38 ILE C N 1
ATOM 3182 C CA . ILE C 1 48 ? 38.202 -19.270 39.286 1.00 41.69 38 ILE C CA 1
ATOM 3183 C C . ILE C 1 48 ? 38.577 -20.366 40.295 1.00 41.33 38 ILE C C 1
ATOM 3184 O O . ILE C 1 48 ? 39.564 -20.236 41.030 1.00 42.01 38 ILE C O 1
ATOM 3189 N N . ILE C 1 49 ? 37.780 -21.427 40.338 1.00 39.94 39 ILE C N 1
ATOM 3190 C CA . ILE C 1 49 ? 37.965 -22.511 41.306 1.00 38.61 39 ILE C CA 1
ATOM 3191 C C . ILE C 1 49 ? 37.826 -23.871 40.633 1.00 39.62 39 ILE C C 1
ATOM 3192 O O . ILE C 1 49 ? 37.500 -23.971 39.431 1.00 39.04 39 ILE C O 1
ATOM 3197 N N . LEU C 1 50 ? 38.065 -24.931 41.405 1.00 38.55 40 LEU C N 1
ATOM 3198 C CA . LEU C 1 50 ? 37.786 -26.272 40.921 1.00 39.14 40 LEU C CA 1
ATOM 3199 C C . LEU C 1 50 ? 36.600 -26.945 41.603 1.00 38.84 40 LEU C C 1
ATOM 3200 O O . LEU C 1 50 ? 36.002 -27.871 41.035 1.00 36.82 40 LEU C O 1
ATOM 3205 N N . GLN C 1 51 ? 36.274 -26.485 42.812 1.00 37.58 41 GLN C N 1
ATOM 3206 C CA . GLN C 1 51 ? 35.307 -27.138 43.685 1.00 38.51 41 GLN C CA 1
ATOM 3207 C C . GLN C 1 51 ? 33.907 -27.324 43.041 1.00 37.60 41 GLN C C 1
ATOM 3208 O O . GLN C 1 51 ? 33.226 -28.297 43.318 1.00 35.20 41 GLN C O 1
ATOM 3214 N N . ASN C 1 52 ? 33.491 -26.434 42.138 1.00 38.53 42 ASN C N 1
ATOM 3215 C CA . ASN C 1 52 ? 32.188 -26.624 41.512 1.00 35.73 42 ASN C CA 1
ATOM 3216 C C . ASN C 1 52 ? 32.079 -27.866 40.629 1.00 36.18 42 ASN C C 1
ATOM 3217 O O . ASN C 1 52 ? 30.968 -28.298 40.319 1.00 35.58 42 ASN C O 1
ATOM 3230 N N . GLY C 1 54 ? 32.956 -30.915 41.559 1.00 34.83 44 GLY C N 1
ATOM 3231 C CA . GLY C 1 54 ? 32.372 -31.966 42.405 1.00 34.67 44 GLY C CA 1
ATOM 3232 C C . GLY C 1 54 ? 30.873 -31.799 42.598 1.00 34.15 44 GLY C C 1
ATOM 3233 O O . GLY C 1 54 ? 30.139 -32.785 42.712 1.00 35.19 44 GLY C O 1
ATOM 3234 N N . ILE C 1 55 ? 30.412 -30.544 42.638 1.00 32.71 45 ILE C N 1
ATOM 3235 C CA . ILE C 1 55 ? 29.001 -30.268 42.718 1.00 33.70 45 ILE C CA 1
ATOM 3236 C C . ILE C 1 55 ? 28.251 -30.829 41.501 1.00 34.16 45 ILE C C 1
ATOM 3237 O O . ILE C 1 55 ? 27.161 -31.383 41.627 1.00 36.90 45 ILE C O 1
ATOM 3258 N N . ALA C 1 58 ? 28.026 -34.861 41.601 1.00 36.02 48 ALA C N 1
ATOM 3259 C CA . ALA C 1 58 ? 27.244 -35.527 42.649 1.00 37.19 48 ALA C CA 1
ATOM 3260 C C . ALA C 1 58 ? 25.902 -36.121 42.158 1.00 37.32 48 ALA C C 1
ATOM 3261 O O . ALA C 1 58 ? 25.582 -37.284 42.458 1.00 39.65 48 ALA C O 1
ATOM 3263 N N . GLY C 1 59 ? 25.141 -35.330 41.402 1.00 37.16 49 GLY C N 1
ATOM 3264 C CA . GLY C 1 59 ? 23.835 -35.746 40.897 1.00 38.21 49 GLY C CA 1
ATOM 3265 C C . GLY C 1 59 ? 23.925 -36.797 39.810 1.00 39.48 49 GLY C C 1
ATOM 3266 O O . GLY C 1 59 ? 23.041 -37.639 39.688 1.00 42.18 49 GLY C O 1
ATOM 3267 N N . GLY C 1 60 ? 25.008 -36.756 39.031 1.00 41.22 50 GLY C N 1
ATOM 3268 C CA . GLY C 1 60 ? 25.253 -37.738 37.985 1.00 41.57 50 GLY C CA 1
ATOM 3269 C C . GLY C 1 60 ? 25.683 -39.104 38.475 1.00 42.86 50 GLY C C 1
ATOM 3270 O O . GLY C 1 60 ? 25.530 -40.102 37.742 1.00 44.30 50 GLY C O 1
ATOM 3271 N N . LEU C 1 61 ? 26.246 -39.154 39.679 1.00 41.86 51 LEU C N 1
ATOM 3272 C CA . LEU C 1 61 ? 26.628 -40.429 40.322 1.00 43.37 51 LEU C CA 1
ATOM 3273 C C . LEU C 1 61 ? 25.582 -40.942 41.302 1.00 41.52 51 LEU C C 1
ATOM 3274 O O . LEU C 1 61 ? 25.268 -42.113 41.301 1.00 44.61 51 LEU C O 1
ATOM 3279 N N . LEU C 1 62 ? 25.036 -40.061 42.131 1.00 40.87 52 LEU C N 1
ATOM 3280 C CA . LEU C 1 62 ? 24.163 -40.491 43.228 1.00 42.10 52 LEU C CA 1
ATOM 3281 C C . LEU C 1 62 ? 22.715 -40.072 43.089 1.00 42.01 52 LEU C C 1
ATOM 3282 O O . LEU C 1 62 ? 21.927 -40.292 44.006 1.00 42.48 52 LEU C O 1
ATOM 3287 N N . GLY C 1 63 ? 22.365 -39.456 41.967 1.00 41.58 53 GLY C N 1
ATOM 3288 C CA . GLY C 1 63 ? 20.970 -39.140 41.685 1.00 40.92 53 GLY C CA 1
ATOM 3289 C C . GLY C 1 63 ? 20.498 -37.907 42.415 1.00 39.44 53 GLY C C 1
ATOM 3290 O O . GLY C 1 63 ? 21.273 -37.295 43.165 1.00 37.90 53 GLY C O 1
ATOM 3291 N N . PRO C 1 64 ? 19.217 -37.542 42.214 1.00 40.61 54 PRO C N 1
ATOM 3292 C CA . PRO C 1 64 ? 18.704 -36.275 42.743 1.00 41.96 54 PRO C CA 1
ATOM 3293 C C . PRO C 1 64 ? 18.526 -36.258 44.276 1.00 44.06 54 PRO C C 1
ATOM 3294 O O . PRO C 1 64 ? 18.504 -35.183 44.868 1.00 48.34 54 PRO C O 1
ATOM 3298 N N . LYS C 1 65 ? 18.421 -37.424 44.911 1.00 46.54 55 LYS C N 1
ATOM 3299 C CA . LYS C 1 65 ? 18.281 -37.485 46.370 1.00 47.42 55 LYS C CA 1
ATOM 3300 C C . LYS C 1 65 ? 19.654 -37.468 47.056 1.00 42.17 55 LYS C C 1
ATOM 3301 O O . LYS C 1 65 ? 20.000 -36.513 47.710 1.00 41.70 55 LYS C O 1
ATOM 3307 N N . TYR C 1 66 ? 20.438 -38.518 46.864 1.00 41.93 56 TYR C N 1
ATOM 3308 C CA . TYR C 1 66 ? 21.717 -38.673 47.542 1.00 40.86 56 TYR C CA 1
ATOM 3309 C C . TYR C 1 66 ? 22.810 -37.724 47.043 1.00 39.61 56 TYR C C 1
ATOM 3310 O O . TYR C 1 66 ? 23.704 -37.373 47.788 1.00 36.69 56 TYR C O 1
ATOM 3319 N N . GLY C 1 67 ? 22.733 -37.280 45.791 1.00 38.64 57 GLY C N 1
ATOM 3320 C CA . GLY C 1 67 ? 23.647 -36.241 45.307 1.00 35.07 57 GLY C CA 1
ATOM 3321 C C . GLY C 1 67 ? 23.367 -34.920 46.007 1.00 35.43 57 GLY C C 1
ATOM 3322 O O . GLY C 1 67 ? 24.283 -34.155 46.338 1.00 35.06 57 GLY C O 1
ATOM 3323 N N . THR C 1 68 ? 22.088 -34.624 46.214 1.00 36.57 58 THR C N 1
ATOM 3324 C CA . THR C 1 68 ? 21.728 -33.422 46.948 1.00 38.51 58 THR C CA 1
ATOM 3325 C C . THR C 1 68 ? 22.108 -33.537 48.434 1.00 38.39 58 THR C C 1
ATOM 3326 O O . THR C 1 68 ? 22.585 -32.577 49.031 1.00 38.25 58 THR C O 1
ATOM 3330 N N . ILE C 1 69 ? 21.922 -34.712 49.022 1.00 39.57 59 ILE C N 1
ATOM 3331 C CA . ILE C 1 69 ? 22.323 -34.918 50.419 1.00 40.22 59 ILE C CA 1
ATOM 3332 C C . ILE C 1 69 ? 23.833 -34.717 50.589 1.00 37.25 59 ILE C C 1
ATOM 3333 O O . ILE C 1 69 ? 24.241 -34.066 51.530 1.00 36.53 59 ILE C O 1
ATOM 3338 N N . SER C 1 70 ? 24.647 -35.228 49.662 1.00 34.60 60 SER C N 1
ATOM 3339 C CA . SER C 1 70 ? 26.111 -35.068 49.737 1.00 38.35 60 SER C CA 1
ATOM 3340 C C . SER C 1 70 ? 26.585 -33.627 49.667 1.00 38.30 60 SER C C 1
ATOM 3341 O O . SER C 1 70 ? 27.520 -33.255 50.362 1.00 38.32 60 SER C O 1
ATOM 3344 N N . VAL C 1 71 ? 25.968 -32.858 48.772 1.00 35.02 61 VAL C N 1
ATOM 3345 C CA . VAL C 1 71 ? 26.311 -31.459 48.577 1.00 34.95 61 VAL C CA 1
ATOM 3346 C C . VAL C 1 71 ? 25.793 -30.663 49.756 1.00 34.97 61 VAL C C 1
ATOM 3347 O O . VAL C 1 71 ? 26.472 -29.771 50.253 1.00 35.44 61 VAL C O 1
ATOM 3351 N N . GLY C 1 72 ? 24.590 -30.998 50.217 1.00 35.99 62 GLY C N 1
ATOM 3352 C CA . GLY C 1 72 ? 24.006 -30.344 51.384 1.00 36.55 62 GLY C CA 1
ATOM 3353 C C . GLY C 1 72 ? 24.843 -30.514 52.633 1.00 38.13 62 GLY C C 1
ATOM 3354 O O . GLY C 1 72 ? 24.971 -29.574 53.444 1.00 38.67 62 GLY C O 1
ATOM 3355 N N . ALA C 1 73 ? 25.419 -31.704 52.805 1.00 36.43 63 ALA C N 1
ATOM 3356 C CA . ALA C 1 73 ? 26.275 -31.958 53.970 1.00 39.23 63 ALA C CA 1
ATOM 3357 C C . ALA C 1 73 ? 27.525 -31.077 53.879 1.00 37.80 63 ALA C C 1
ATOM 3358 O O . ALA C 1 73 ? 27.964 -30.522 54.867 1.00 38.98 63 ALA C O 1
ATOM 3360 N N . PHE C 1 74 ? 28.074 -30.960 52.676 1.00 37.41 64 PHE C N 1
ATOM 3361 C CA . PHE C 1 74 ? 29.217 -30.084 52.421 1.00 36.48 64 PHE C CA 1
ATOM 3362 C C . PHE C 1 74 ? 28.929 -28.624 52.764 1.00 36.74 64 PHE C C 1
ATOM 3363 O O . PHE C 1 74 ? 29.694 -27.966 53.468 1.00 36.80 64 PHE C O 1
ATOM 3371 N N . LEU C 1 75 ? 27.808 -28.128 52.268 1.00 36.50 65 LEU C N 1
ATOM 3372 C CA . LEU C 1 75 ? 27.395 -26.762 52.526 1.00 36.52 65 LEU C CA 1
ATOM 3373 C C . LEU C 1 75 ? 27.086 -26.516 54.003 1.00 40.17 65 LEU C C 1
ATOM 3374 O O . LEU C 1 75 ? 27.419 -25.457 54.522 1.00 39.21 65 LEU C O 1
ATOM 3379 N N . ALA C 1 76 ? 26.486 -27.503 54.671 1.00 40.04 66 ALA C N 1
ATOM 3380 C CA . ALA C 1 76 ? 26.202 -27.435 56.094 1.00 43.57 66 ALA C CA 1
ATOM 3381 C C . ALA C 1 76 ? 27.495 -27.298 56.880 1.00 44.86 66 ALA C C 1
ATOM 3382 O O . ALA C 1 76 ? 27.561 -26.463 57.775 1.00 48.17 66 ALA C O 1
ATOM 3384 N N . LEU C 1 77 ? 28.535 -28.061 56.515 1.00 42.44 67 LEU C N 1
ATOM 3385 C CA . LEU C 1 77 ? 29.841 -27.898 57.156 1.00 42.40 67 LEU C CA 1
ATOM 3386 C C . LEU C 1 77 ? 30.409 -26.486 56.978 1.00 45.49 67 LEU C C 1
ATOM 3387 O O . LEU C 1 77 ? 30.895 -25.896 57.948 1.00 46.51 67 LEU C O 1
ATOM 3392 N N . ALA C 1 78 ? 30.305 -25.924 55.772 1.00 42.25 68 ALA C N 1
ATOM 3393 C CA . ALA C 1 78 ? 30.718 -24.529 55.537 1.00 45.23 68 ALA C CA 1
ATOM 3394 C C . ALA C 1 78 ? 29.926 -23.549 56.413 1.00 46.95 68 ALA C C 1
ATOM 3395 O O . ALA C 1 78 ? 30.493 -22.662 57.036 1.00 51.23 68 ALA C O 1
ATOM 3397 N N . LEU C 1 79 ? 28.612 -23.739 56.451 1.00 48.80 69 LEU C N 1
ATOM 3398 C CA . LEU C 1 79 ? 27.699 -22.878 57.182 1.00 52.09 69 LEU C CA 1
ATOM 3399 C C . LEU C 1 79 ? 27.945 -22.835 58.684 1.00 56.33 69 LEU C C 1
ATOM 3400 O O . LEU C 1 79 ? 27.749 -21.790 59.318 1.00 58.92 69 LEU C O 1
ATOM 3405 N N . ILE C 1 80 ? 28.352 -23.960 59.265 1.00 55.91 70 ILE C N 1
ATOM 3406 C CA . ILE C 1 80 ? 28.646 -23.991 60.689 1.00 58.77 70 ILE C CA 1
ATOM 3407 C C . ILE C 1 80 ? 30.071 -23.564 61.028 1.00 58.68 70 ILE C C 1
ATOM 3408 O O . ILE C 1 80 ? 30.422 -23.474 62.205 1.00 59.33 70 ILE C O 1
ATOM 3413 N N . GLY C 1 81 ? 30.890 -23.327 60.006 1.00 58.34 71 GLY C N 1
ATOM 3414 C CA . GLY C 1 81 ? 32.174 -22.660 60.190 1.00 60.35 71 GLY C CA 1
ATOM 3415 C C . GLY C 1 81 ? 33.421 -23.435 59.811 1.00 59.41 71 GLY C C 1
ATOM 3416 O O . GLY C 1 81 ? 34.527 -22.923 59.960 1.00 60.40 71 GLY C O 1
ATOM 3417 N N . LEU C 1 82 ? 33.286 -24.664 59.328 1.00 56.63 72 LEU C N 1
ATOM 3418 C CA . LEU C 1 82 ? 34.481 -25.385 58.889 1.00 54.70 72 LEU C CA 1
ATOM 3419 C C . LEU C 1 82 ? 34.998 -24.780 57.589 1.00 53.79 72 LEU C C 1
ATOM 3420 O O . LEU C 1 82 ? 34.206 -24.393 56.706 1.00 52.75 72 LEU C O 1
ATOM 3425 N N . PRO C 1 83 ? 36.326 -24.673 57.466 1.00 54.34 73 PRO C N 1
ATOM 3426 C CA . PRO C 1 83 ? 36.900 -23.980 56.312 1.00 52.35 73 PRO C CA 1
ATOM 3427 C C . PRO C 1 83 ? 37.026 -24.913 55.116 1.00 47.98 73 PRO C C 1
ATOM 3428 O O . PRO C 1 83 ? 38.136 -25.278 54.733 1.00 47.31 73 PRO C O 1
ATOM 3432 N N . VAL C 1 84 ? 35.887 -25.308 54.555 1.00 44.97 74 VAL C N 1
ATOM 3433 C CA . VAL C 1 84 ? 35.837 -26.344 53.516 1.00 43.73 74 VAL C CA 1
ATOM 3434 C C . VAL C 1 84 ? 35.666 -25.752 52.110 1.00 44.27 74 VAL C C 1
ATOM 3435 O O . VAL C 1 84 ? 35.799 -26.465 51.121 1.00 43.59 74 VAL C O 1
ATOM 3439 N N . LEU C 1 85 ? 35.371 -24.459 52.024 1.00 44.49 75 LEU C N 1
ATOM 3440 C CA . LEU C 1 85 ? 35.319 -23.754 50.720 1.00 46.12 75 LEU C CA 1
ATOM 3441 C C . LEU C 1 85 ? 36.731 -23.431 50.229 1.00 47.54 75 LEU C C 1
ATOM 3442 O O . LEU C 1 85 ? 37.686 -23.351 51.016 1.00 46.98 75 LEU C O 1
ATOM 3447 N N . THR C 1 86 ? 36.862 -23.256 48.924 1.00 45.08 76 THR C N 1
ATOM 3448 C CA . THR C 1 86 ? 38.151 -22.959 48.326 1.00 46.95 76 THR C CA 1
ATOM 3449 C C . THR C 1 86 ? 38.952 -21.934 49.145 1.00 50.15 76 THR C C 1
ATOM 3450 O O . THR C 1 86 ? 38.425 -20.893 49.553 1.00 50.01 76 THR C O 1
ATOM 3454 N N . GLY C 1 87 ? 40.229 -22.242 49.377 1.00 54.16 77 GLY C N 1
ATOM 3455 C CA . GLY C 1 87 ? 41.131 -21.336 50.084 1.00 56.97 77 GLY C CA 1
ATOM 3456 C C . GLY C 1 87 ? 41.019 -21.392 51.605 1.00 56.93 77 GLY C C 1
ATOM 3457 O O . GLY C 1 87 ? 41.619 -20.584 52.292 1.00 60.90 77 GLY C O 1
ATOM 3458 N N . GLY C 1 88 ? 40.256 -22.335 52.141 1.00 55.35 78 GLY C N 1
ATOM 3459 C CA . GLY C 1 88 ? 40.094 -22.453 53.593 1.00 56.01 78 GLY C CA 1
ATOM 3460 C C . GLY C 1 88 ? 39.104 -21.456 54.162 1.00 57.23 78 GLY C C 1
ATOM 3461 O O . GLY C 1 88 ? 39.313 -20.885 55.222 1.00 60.30 78 GLY C O 1
ATOM 3462 N N . ASN C 1 89 ? 38.004 -21.261 53.460 1.00 56.42 79 ASN C N 1
ATOM 3463 C CA . ASN C 1 89 ? 36.992 -20.280 53.842 1.00 53.57 79 ASN C CA 1
ATOM 3464 C C . ASN C 1 89 ? 35.757 -21.017 54.279 1.00 51.26 79 ASN C C 1
ATOM 3465 O O . ASN C 1 89 ? 35.596 -22.198 53.982 1.00 48.60 79 ASN C O 1
ATOM 3470 N N . GLY C 1 90 ? 34.885 -20.320 54.984 1.00 52.49 80 GLY C N 1
ATOM 3471 C CA . GLY C 1 90 ? 33.695 -20.927 55.560 1.00 53.11 80 GLY C CA 1
ATOM 3472 C C . GLY C 1 90 ? 32.991 -19.937 56.454 1.00 55.38 80 GLY C C 1
ATOM 3473 O O . GLY C 1 90 ? 33.405 -18.789 56.543 1.00 59.59 80 GLY C O 1
ATOM 3474 N N . GLY C 1 91 ? 31.944 -20.384 57.135 1.00 54.86 81 GLY C N 1
ATOM 3475 C CA . GLY C 1 91 ? 31.173 -19.517 58.020 1.00 55.50 81 GLY C CA 1
ATOM 3476 C C . GLY C 1 91 ? 29.937 -19.014 57.306 1.00 55.36 81 GLY C C 1
ATOM 3477 O O . GLY C 1 91 ? 29.949 -18.804 56.084 1.00 52.61 81 GLY C O 1
ATOM 3478 N N . ALA C 1 92 ? 28.873 -18.829 58.076 1.00 57.34 82 ALA C N 1
ATOM 3479 C CA . ALA C 1 92 ? 27.564 -18.442 57.562 1.00 60.72 82 ALA C CA 1
ATOM 3480 C C . ALA C 1 92 ? 27.597 -17.059 56.895 1.00 63.11 82 ALA C C 1
ATOM 3481 O O . ALA C 1 92 ? 27.035 -16.876 55.807 1.00 64.42 82 ALA C O 1
ATOM 3483 N N . ALA C 1 93 ? 28.286 -16.108 57.522 1.00 66.83 83 ALA C N 1
ATOM 3484 C CA . ALA C 1 93 ? 28.388 -14.731 57.003 1.00 71.80 83 ALA C CA 1
ATOM 3485 C C . ALA C 1 93 ? 28.884 -14.700 55.560 1.00 71.98 83 ALA C C 1
ATOM 3486 O O . ALA C 1 93 ? 28.365 -13.935 54.742 1.00 74.58 83 ALA C O 1
ATOM 3488 N N . SER C 1 94 ? 29.866 -15.545 55.243 1.00 67.92 84 SER C N 1
ATOM 3489 C CA . SER C 1 94 ? 30.448 -15.566 53.898 1.00 66.45 84 SER C CA 1
ATOM 3490 C C . SER C 1 94 ? 29.404 -15.861 52.802 1.00 62.34 84 SER C C 1
ATOM 3491 O O . SER C 1 94 ? 29.576 -15.437 51.667 1.00 67.98 84 SER C O 1
ATOM 3494 N N . PHE C 1 95 ? 28.328 -16.568 53.146 1.00 60.80 85 PHE C N 1
ATOM 3495 C CA . PHE C 1 95 ? 27.238 -16.856 52.200 1.00 59.00 85 PHE C CA 1
ATOM 3496 C C . PHE C 1 95 ? 26.434 -15.630 51.768 1.00 62.16 85 PHE C C 1
ATOM 3497 O O . PHE C 1 95 ? 25.682 -15.701 50.801 1.00 64.76 85 PHE C O 1
ATOM 3505 N N . LEU C 1 96 ? 26.559 -14.523 52.489 1.00 66.67 86 LEU C N 1
ATOM 3506 C CA . LEU C 1 96 ? 25.958 -13.267 52.052 1.00 66.97 86 LEU C CA 1
ATOM 3507 C C . LEU C 1 96 ? 26.968 -12.408 51.281 1.00 64.60 86 LEU C C 1
ATOM 3508 O O . LEU C 1 96 ? 26.660 -11.285 50.899 1.00 65.06 86 LEU C O 1
ATOM 3513 N N . GLY C 1 97 ? 28.165 -12.941 51.041 1.00 59.26 87 GLY C N 1
ATOM 3514 C CA . GLY C 1 97 ? 29.205 -12.217 50.318 1.00 58.37 87 GLY C CA 1
ATOM 3515 C C . GLY C 1 97 ? 29.066 -12.331 48.802 1.00 55.22 87 GLY C C 1
ATOM 3516 O O . GLY C 1 97 ? 28.080 -12.872 48.292 1.00 51.23 87 GLY C O 1
ATOM 3517 N N . PRO C 1 98 ? 30.069 -11.837 48.068 1.00 56.72 88 PRO C N 1
ATOM 3518 C CA . PRO C 1 98 ? 29.978 -11.777 46.607 1.00 55.84 88 PRO C CA 1
ATOM 3519 C C . PRO C 1 98 ? 29.705 -13.132 45.931 1.00 52.09 88 PRO C C 1
ATOM 3520 O O . PRO C 1 98 ? 28.988 -13.178 44.929 1.00 50.83 88 PRO C O 1
ATOM 3524 N N . SER C 1 99 ? 30.260 -14.209 46.478 1.00 49.88 89 SER C N 1
ATOM 3525 C CA . SER C 1 99 ? 30.140 -15.532 45.861 1.00 48.67 89 SER C CA 1
ATOM 3526 C C . SER C 1 99 ? 28.962 -16.350 46.407 1.00 48.83 89 SER C C 1
ATOM 3527 O O . SER C 1 99 ? 28.811 -17.527 46.072 1.00 45.71 89 SER C O 1
ATOM 3530 N N . GLY C 1 100 ? 28.118 -15.707 47.216 1.00 50.76 90 GLY C N 1
ATOM 3531 C CA . GLY C 1 100 ? 26.998 -16.370 47.872 1.00 51.38 90 GLY C CA 1
ATOM 3532 C C . GLY C 1 100 ? 25.979 -17.041 46.970 1.00 49.08 90 GLY C C 1
ATOM 3533 O O . GLY C 1 100 ? 25.479 -18.126 47.289 1.00 48.00 90 GLY C O 1
ATOM 3534 N N . GLY C 1 101 ? 25.666 -16.394 45.854 1.00 47.50 91 GLY C N 1
ATOM 3535 C CA . GLY C 1 101 ? 24.682 -16.907 44.907 1.00 47.91 91 GLY C CA 1
ATOM 3536 C C . GLY C 1 101 ? 25.096 -18.200 44.201 1.00 42.51 91 GLY C C 1
ATOM 3537 O O . GLY C 1 101 ? 24.268 -19.084 43.981 1.00 40.15 91 GLY C O 1
ATOM 3538 N N . TYR C 1 102 ? 26.363 -18.306 43.821 1.00 42.44 92 TYR C N 1
ATOM 3539 C CA . TYR C 1 102 ? 26.886 -19.578 43.244 1.00 39.48 92 TYR C CA 1
ATOM 3540 C C . TYR C 1 102 ? 26.676 -20.748 44.246 1.00 38.72 92 TYR C C 1
ATOM 3541 O O . TYR C 1 102 ? 26.251 -21.851 43.882 1.00 37.53 92 TYR C O 1
ATOM 3550 N N . ARG C 1 103 ? 26.953 -20.482 45.510 1.00 40.09 93 ARG C N 1
ATOM 3551 C CA . ARG C 1 103 ? 26.885 -21.507 46.530 1.00 42.85 93 ARG C CA 1
ATOM 3552 C C . ARG C 1 103 ? 25.468 -21.958 46.785 1.00 42.29 93 ARG C C 1
ATOM 3553 O O . ARG C 1 103 ? 25.225 -23.138 47.015 1.00 39.01 93 ARG C O 1
ATOM 3561 N N . ILE C 1 104 ? 24.533 -21.015 46.762 1.00 42.55 94 ILE C N 1
ATOM 3562 C CA . ILE C 1 104 ? 23.146 -21.361 46.954 1.00 43.83 94 ILE C CA 1
ATOM 3563 C C . ILE C 1 104 ? 22.679 -22.166 45.761 1.00 42.06 94 ILE C C 1
ATOM 3564 O O . ILE C 1 104 ? 21.971 -23.166 45.931 1.00 43.76 94 ILE C O 1
ATOM 3569 N N . ALA C 1 105 ? 23.073 -21.760 44.549 1.00 40.77 95 ALA C N 1
ATOM 3570 C CA . ALA C 1 105 ? 22.732 -22.550 43.352 1.00 38.69 95 ALA C CA 1
ATOM 3571 C C . ALA C 1 105 ? 23.301 -23.980 43.399 1.00 37.87 95 ALA C C 1
ATOM 3572 O O . ALA C 1 105 ? 22.642 -24.918 42.948 1.00 36.18 95 ALA C O 1
ATOM 3574 N N . TRP C 1 106 ? 24.499 -24.150 43.961 1.00 37.63 96 TRP C N 1
ATOM 3575 C CA . TRP C 1 106 ? 25.080 -25.492 44.170 1.00 37.08 96 TRP C CA 1
ATOM 3576 C C . TRP C 1 106 ? 24.171 -26.484 44.868 1.00 38.85 96 TRP C C 1
ATOM 3577 O O . TRP C 1 106 ? 24.165 -27.665 44.529 1.00 36.51 96 TRP C O 1
ATOM 3588 N N . LEU C 1 107 ? 23.413 -26.022 45.858 1.00 42.00 97 LEU C N 1
ATOM 3589 C CA . LEU C 1 107 ? 22.458 -26.889 46.553 1.00 42.35 97 LEU C CA 1
ATOM 3590 C C . LEU C 1 107 ? 21.407 -27.510 45.613 1.00 44.08 97 LEU C C 1
ATOM 3591 O O . LEU C 1 107 ? 20.991 -28.654 45.816 1.00 44.92 97 LEU C O 1
ATOM 3596 N N . PHE C 1 108 ? 20.998 -26.772 44.581 1.00 41.86 98 PHE C N 1
ATOM 3597 C CA . PHE C 1 108 ? 19.954 -27.238 43.657 1.00 44.04 98 PHE C CA 1
ATOM 3598 C C . PHE C 1 108 ? 20.483 -28.028 42.458 1.00 39.68 98 PHE C C 1
ATOM 3599 O O . PHE C 1 108 ? 19.750 -28.793 41.816 1.00 38.88 98 PHE C O 1
ATOM 3607 N N . THR C 1 109 ? 21.759 -27.853 42.170 1.00 37.91 99 THR C N 1
ATOM 3608 C CA . THR C 1 109 ? 22.402 -28.461 40.997 1.00 38.29 99 THR C CA 1
ATOM 3609 C C . THR C 1 109 ? 22.307 -29.977 40.908 1.00 36.96 99 THR C C 1
ATOM 3610 O O . THR C 1 109 ? 21.867 -30.506 39.876 1.00 38.20 99 THR C O 1
ATOM 3614 N N . PRO C 1 110 ? 22.704 -30.693 41.978 1.00 37.93 100 PRO C N 1
ATOM 3615 C CA . PRO C 1 110 ? 22.587 -32.153 41.894 1.00 37.72 100 PRO C CA 1
ATOM 3616 C C . PRO C 1 110 ? 21.165 -32.639 41.758 1.00 36.31 100 PRO C C 1
ATOM 3617 O O . PRO C 1 110 ? 20.927 -33.646 41.111 1.00 37.01 100 PRO C O 1
ATOM 3621 N N . PHE C 1 111 ? 20.227 -31.935 42.363 1.00 38.89 101 PHE C N 1
ATOM 3622 C CA . PHE C 1 111 ? 18.840 -32.293 42.201 1.00 42.67 101 PHE C CA 1
ATOM 3623 C C . PHE C 1 111 ? 18.408 -32.161 40.730 1.00 42.09 101 PHE C C 1
ATOM 3624 O O . PHE C 1 111 ? 17.813 -33.069 40.161 1.00 44.02 101 PHE C O 1
ATOM 3632 N N . LEU C 1 112 ? 18.691 -31.009 40.139 1.00 41.98 102 LEU C N 1
ATOM 3633 C CA . LEU C 1 112 ? 18.307 -30.734 38.743 1.00 42.25 102 LEU C CA 1
ATOM 3634 C C . LEU C 1 112 ? 18.988 -31.693 37.784 1.00 41.33 102 LEU C C 1
ATOM 3635 O O . LEU C 1 112 ? 18.329 -32.277 36.912 1.00 42.63 102 LEU C O 1
ATOM 3640 N N . ILE C 1 113 ? 20.305 -31.872 37.952 1.00 37.43 103 ILE C N 1
ATOM 3641 C CA . ILE C 1 113 ? 21.043 -32.775 37.069 1.00 37.28 103 ILE C CA 1
ATOM 3642 C C . ILE C 1 113 ? 20.527 -34.194 37.257 1.00 39.40 103 ILE C C 1
ATOM 3643 O O . ILE C 1 113 ? 20.186 -34.865 36.285 1.00 40.22 103 ILE C O 1
ATOM 3648 N N . GLY C 1 114 ? 20.435 -34.641 38.511 1.00 40.35 104 GLY C N 1
ATOM 3649 C CA . GLY C 1 114 ? 19.948 -35.996 38.813 1.00 40.49 104 GLY C CA 1
ATOM 3650 C C . GLY C 1 114 ? 18.534 -36.245 38.314 1.00 44.48 104 GLY C C 1
ATOM 3651 O O . GLY C 1 114 ? 18.223 -37.316 37.764 1.00 45.71 104 GLY C O 1
ATOM 3652 N N . PHE C 1 115 ? 17.659 -35.265 38.521 1.00 44.18 105 PHE C N 1
ATOM 3653 C CA . PHE C 1 115 ? 16.267 -35.401 38.113 1.00 47.64 105 PHE C CA 1
ATOM 3654 C C . PHE C 1 115 ? 16.137 -35.585 36.601 1.00 49.40 105 PHE C C 1
ATOM 3655 O O . PHE C 1 115 ? 15.389 -36.447 36.130 1.00 49.36 105 PHE C O 1
ATOM 3663 N N . PHE C 1 116 ? 16.851 -34.765 35.828 1.00 47.53 106 PHE C N 1
ATOM 3664 C CA . PHE C 1 116 ? 16.705 -34.839 34.392 1.00 50.03 106 PHE C CA 1
ATOM 3665 C C . PHE C 1 116 ? 17.433 -36.045 33.803 1.00 51.77 106 PHE C C 1
ATOM 3666 O O . PHE C 1 116 ? 16.945 -36.634 32.826 1.00 52.21 106 PHE C O 1
ATOM 3674 N N . LEU C 1 117 ? 18.558 -36.446 34.399 1.00 48.56 107 LEU C N 1
ATOM 3675 C CA . LEU C 1 117 ? 19.206 -37.688 33.971 1.00 50.46 107 LEU C CA 1
ATOM 3676 C C . LEU C 1 117 ? 18.261 -38.878 34.193 1.00 55.47 107 LEU C C 1
ATOM 3677 O O . LEU C 1 117 ? 18.168 -39.791 33.360 1.00 58.56 107 LEU C O 1
ATOM 3682 N N . LYS C 1 118 ? 17.567 -38.857 35.327 1.00 57.50 108 LYS C N 1
ATOM 3683 C CA . LYS C 1 118 ? 16.616 -39.915 35.687 1.00 62.28 108 LYS C CA 1
ATOM 3684 C C . LYS C 1 118 ? 15.361 -39.883 34.800 1.00 65.89 108 LYS C C 1
ATOM 3685 O O . LYS C 1 118 ? 14.973 -40.894 34.231 1.00 71.59 108 LYS C O 1
ATOM 3691 N N . LYS C 1 119 ? 14.748 -38.713 34.662 1.00 68.51 109 LYS C N 1
ATOM 3692 C CA . LYS C 1 119 ? 13.473 -38.581 33.952 1.00 71.58 109 LYS C CA 1
ATOM 3693 C C . LYS C 1 119 ? 13.616 -38.831 32.447 1.00 72.77 109 LYS C C 1
ATOM 3694 O O . LYS C 1 119 ? 12.720 -39.414 31.814 1.00 80.70 109 LYS C O 1
ATOM 3700 N N . LEU C 1 120 ? 14.731 -38.396 31.872 1.00 67.47 110 LEU C N 1
ATOM 3701 C CA . LEU C 1 120 ? 15.019 -38.638 30.464 1.00 66.73 110 LEU C CA 1
ATOM 3702 C C . LEU C 1 120 ? 15.853 -39.908 30.213 1.00 65.83 110 LEU C C 1
ATOM 3703 O O . LEU C 1 120 ? 16.349 -40.100 29.109 1.00 66.48 110 LEU C O 1
ATOM 3708 N N . LYS C 1 121 ? 16.008 -40.767 31.225 1.00 65.50 111 LYS C N 1
ATOM 3709 C CA . LYS C 1 121 ? 16.631 -42.091 31.057 1.00 67.74 111 LYS C CA 1
ATOM 3710 C C . LYS C 1 121 ? 18.012 -42.020 30.395 1.00 66.07 111 LYS C C 1
ATOM 3711 O O . LYS C 1 121 ? 18.366 -42.860 29.564 1.00 68.30 111 LYS C O 1
ATOM 3717 N N . ILE C 1 122 ? 18.790 -41.009 30.770 1.00 62.04 112 ILE C N 1
ATOM 3718 C CA . ILE C 1 122 ? 20.095 -40.756 30.158 1.00 61.06 112 ILE C CA 1
ATOM 3719 C C . ILE C 1 122 ? 21.146 -41.775 30.619 1.00 62.99 112 ILE C C 1
ATOM 3720 O O . ILE C 1 122 ? 22.027 -42.154 29.838 1.00 63.42 112 ILE C O 1
ATOM 3725 N N . THR C 1 123 ? 21.048 -42.219 31.877 1.00 62.99 113 THR C N 1
ATOM 3726 C CA . THR C 1 123 ? 22.051 -43.113 32.472 1.00 64.09 113 THR C CA 1
ATOM 3727 C C . THR C 1 123 ? 21.955 -44.523 31.918 1.00 69.31 113 THR C C 1
ATOM 3728 O O . THR C 1 123 ? 22.882 -45.313 32.045 1.00 72.90 113 THR C O 1
ATOM 3732 N N . THR C 1 124 ? 20.821 -44.837 31.314 1.00 73.36 114 THR C N 1
ATOM 3733 C CA . THR C 1 124 ? 20.591 -46.158 30.749 1.00 77.99 114 THR C CA 1
ATOM 3734 C C . THR C 1 124 ? 20.706 -46.138 29.221 1.00 79.53 114 THR C C 1
ATOM 3735 O O . THR C 1 124 ? 20.295 -47.080 28.558 1.00 81.58 114 THR C O 1
ATOM 3739 N N . SER C 1 125 ? 21.278 -45.063 28.671 1.00 78.33 115 SER C N 1
ATOM 3740 C CA . SER C 1 125 ? 21.385 -44.888 27.218 1.00 79.50 115 SER C CA 1
ATOM 3741 C C . SER C 1 125 ? 22.821 -44.558 26.841 1.00 79.13 115 SER C C 1
ATOM 3742 O O . SER C 1 125 ? 23.677 -44.388 27.715 1.00 78.04 115 SER C O 1
ATOM 3745 N N . GLN C 1 126 ? 23.078 -44.468 25.540 1.00 79.47 116 GLN C N 1
ATOM 3746 C CA . GLN C 1 126 ? 24.351 -43.950 25.038 1.00 81.43 116 GLN C CA 1
ATOM 3747 C C . GLN C 1 126 ? 24.203 -42.483 24.609 1.00 78.36 116 GLN C C 1
ATOM 3748 O O . GLN C 1 126 ? 24.823 -42.055 23.633 1.00 81.82 116 GLN C O 1
ATOM 3754 N N . ASN C 1 127 ? 23.390 -41.716 25.338 1.00 74.21 117 ASN C N 1
ATOM 3755 C CA . ASN C 1 127 ? 23.110 -40.317 24.981 1.00 71.41 117 ASN C CA 1
ATOM 3756 C C . ASN C 1 127 ? 24.068 -39.346 25.708 1.00 68.89 117 ASN C C 1
ATOM 3757 O O . ASN C 1 127 ? 23.702 -38.630 26.651 1.00 66.30 117 ASN C O 1
ATOM 3762 N N . TRP C 1 128 ? 25.304 -39.352 25.222 1.00 67.58 118 TRP C N 1
ATOM 3763 C CA . TRP C 1 128 ? 26.424 -38.638 25.801 1.00 64.10 118 TRP C CA 1
ATOM 3764 C C . TRP C 1 128 ? 26.262 -37.144 25.644 1.00 59.40 118 TRP C C 1
ATOM 3765 O O . TRP C 1 128 ? 26.504 -36.382 26.583 1.00 53.80 118 TRP C O 1
ATOM 3776 N N . PHE C 1 129 ? 25.870 -36.697 24.456 1.00 58.27 119 PHE C N 1
ATOM 3777 C CA . PHE C 1 129 ? 25.596 -35.274 24.255 1.00 57.14 119 PHE C CA 1
ATOM 3778 C C . PHE C 1 129 ? 24.424 -34.775 25.119 1.00 54.09 119 PHE C C 1
ATOM 3779 O O . PHE C 1 129 ? 24.478 -33.664 25.627 1.00 49.22 119 PHE C O 1
ATOM 3787 N N . GLY C 1 130 ? 23.397 -35.603 25.308 1.00 53.62 120 GLY C N 1
ATOM 3788 C CA . GLY C 1 130 ? 22.295 -35.280 26.217 1.00 52.10 120 GLY C CA 1
ATOM 3789 C C . GLY C 1 130 ? 22.759 -35.052 27.655 1.00 49.66 120 GLY C C 1
ATOM 3790 O O . GLY C 1 130 ? 22.358 -34.074 28.310 1.00 46.39 120 GLY C O 1
ATOM 3791 N N . GLU C 1 131 ? 23.611 -35.951 28.142 1.00 49.01 121 GLU C N 1
ATOM 3792 C CA . GLU C 1 131 ? 24.181 -35.813 29.468 1.00 48.24 121 GLU C CA 1
ATOM 3793 C C . GLU C 1 131 ? 25.015 -34.528 29.571 1.00 45.74 121 GLU C C 1
ATOM 3794 O O . GLU C 1 131 ? 24.898 -33.789 30.542 1.00 42.20 121 GLU C O 1
ATOM 3800 N N . LEU C 1 132 ? 25.807 -34.234 28.539 1.00 46.45 122 LEU C N 1
ATOM 3801 C CA . LEU C 1 132 ? 26.560 -32.976 28.501 1.00 43.08 122 LEU C CA 1
ATOM 3802 C C . LEU C 1 132 ? 25.633 -31.749 28.538 1.00 42.00 122 LEU C C 1
ATOM 3803 O O . LEU C 1 132 ? 25.893 -30.827 29.312 1.00 41.01 122 LEU C O 1
ATOM 3808 N N . ILE C 1 133 ? 24.566 -31.733 27.729 1.00 41.64 123 ILE C N 1
ATOM 3809 C CA . ILE C 1 133 ? 23.623 -30.591 27.747 1.00 41.46 123 ILE C CA 1
ATOM 3810 C C . ILE C 1 133 ? 23.047 -30.365 29.160 1.00 40.75 123 ILE C C 1
ATOM 3811 O O . ILE C 1 133 ? 23.035 -29.238 29.669 1.00 39.02 123 ILE C O 1
ATOM 3816 N N . ILE C 1 134 ? 22.623 -31.446 29.811 1.00 40.00 124 ILE C N 1
ATOM 3817 C CA . ILE C 1 134 ? 22.082 -31.361 31.172 1.00 40.43 124 ILE C CA 1
ATOM 3818 C C . ILE C 1 134 ? 23.110 -30.784 32.172 1.00 36.89 124 ILE C C 1
ATOM 3819 O O . ILE C 1 134 ? 22.795 -29.897 32.960 1.00 36.98 124 ILE C O 1
ATOM 3824 N N . VAL C 1 135 ? 24.333 -31.273 32.134 1.00 36.97 125 VAL C N 1
ATOM 3825 C CA . VAL C 1 135 ? 25.356 -30.787 33.056 1.00 35.35 125 VAL C CA 1
ATOM 3826 C C . VAL C 1 135 ? 25.655 -29.314 32.758 1.00 35.95 125 VAL C C 1
ATOM 3827 O O . VAL C 1 135 ? 25.792 -28.515 33.676 1.00 34.59 125 VAL C O 1
ATOM 3831 N N . LEU C 1 136 ? 25.692 -28.948 31.478 1.00 38.08 126 LEU C N 1
ATOM 3832 C CA . LEU C 1 136 ? 25.945 -27.556 31.087 1.00 38.19 126 LEU C CA 1
ATOM 3833 C C . LEU C 1 136 ? 24.804 -26.623 31.505 1.00 39.03 126 LEU C C 1
ATOM 3834 O O . LEU C 1 136 ? 25.036 -25.531 32.026 1.00 40.63 126 LEU C O 1
ATOM 3839 N N . LEU C 1 137 ? 23.565 -27.041 31.266 1.00 39.24 127 LEU C N 1
ATOM 3840 C CA . LEU C 1 137 ? 22.408 -26.241 31.636 1.00 40.91 127 LEU C CA 1
ATOM 3841 C C . LEU C 1 137 ? 22.366 -25.970 33.152 1.00 41.68 127 LEU C C 1
ATOM 3842 O O . LEU C 1 137 ? 22.214 -24.830 33.602 1.00 40.73 127 LEU C O 1
ATOM 3847 N N . PHE C 1 138 ? 22.537 -27.009 33.961 1.00 40.99 128 PHE C N 1
ATOM 3848 C CA . PHE C 1 138 ? 22.303 -26.842 35.384 1.00 40.66 128 PHE C CA 1
ATOM 3849 C C . PHE C 1 138 ? 23.585 -26.670 36.190 1.00 39.20 128 PHE C C 1
ATOM 3850 O O . PHE C 1 138 ? 23.592 -25.999 37.205 1.00 44.66 128 PHE C O 1
ATOM 3858 N N . GLY C 1 139 ? 24.669 -27.260 35.734 1.00 39.36 129 GLY C N 1
ATOM 3859 C CA . GLY C 1 139 ? 25.934 -27.182 36.449 1.00 39.25 129 GLY C CA 1
ATOM 3860 C C . GLY C 1 139 ? 26.755 -25.958 36.052 1.00 37.96 129 GLY C C 1
ATOM 3861 O O . GLY C 1 139 ? 27.654 -25.546 36.785 1.00 33.84 129 GLY C O 1
ATOM 3862 N N . VAL C 1 140 ? 26.466 -25.388 34.886 1.00 38.91 130 VAL C N 1
ATOM 3863 C CA . VAL C 1 140 ? 27.227 -24.230 34.417 1.00 39.26 130 VAL C CA 1
ATOM 3864 C C . VAL C 1 140 ? 26.332 -22.996 34.295 1.00 39.78 130 VAL C C 1
ATOM 3865 O O . VAL C 1 140 ? 26.554 -21.992 34.981 1.00 40.04 130 VAL C O 1
ATOM 3869 N N . ILE C 1 141 ? 25.332 -23.059 33.422 1.00 40.02 131 ILE C N 1
ATOM 3870 C CA . ILE C 1 141 ? 24.532 -21.878 33.092 1.00 41.50 131 ILE C CA 1
ATOM 3871 C C . ILE C 1 141 ? 23.722 -21.421 34.298 1.00 41.80 131 ILE C C 1
ATOM 3872 O O . ILE C 1 141 ? 23.779 -20.254 34.666 1.00 43.72 131 ILE C O 1
ATOM 3877 N N . PHE C 1 142 ? 22.983 -22.346 34.914 1.00 39.29 132 PHE C N 1
ATOM 3878 C CA . PHE C 1 142 ? 22.174 -22.046 36.105 1.00 41.15 132 PHE C CA 1
ATOM 3879 C C . PHE C 1 142 ? 23.030 -21.482 37.236 1.00 38.32 132 PHE C C 1
ATOM 3880 O O . PHE C 1 142 ? 22.708 -20.446 37.805 1.00 41.42 132 PHE C O 1
ATOM 3888 N N . VAL C 1 143 ? 24.116 -22.169 37.572 1.00 37.21 133 VAL C N 1
ATOM 3889 C CA . VAL C 1 143 ? 24.986 -21.742 38.672 1.00 35.69 133 VAL C CA 1
ATOM 3890 C C . VAL C 1 143 ? 25.582 -20.353 38.408 1.00 38.43 133 VAL C C 1
ATOM 3891 O O . VAL C 1 143 ? 25.531 -19.476 39.270 1.00 38.61 133 VAL C O 1
ATOM 3895 N N . ASP C 1 144 ? 26.139 -20.163 37.216 1.00 37.84 134 ASP C N 1
ATOM 3896 C CA . ASP C 1 144 ? 26.839 -18.924 36.884 1.00 40.60 134 ASP C CA 1
ATOM 3897 C C . ASP C 1 144 ? 25.883 -17.730 36.748 1.00 42.94 134 ASP C C 1
ATOM 3898 O O . ASP C 1 144 ? 26.214 -16.626 37.171 1.00 44.41 134 ASP C O 1
ATOM 3903 N N . PHE C 1 145 ? 24.700 -17.971 36.191 1.00 42.63 135 PHE C N 1
ATOM 3904 C CA . PHE C 1 145 ? 23.653 -16.963 36.094 1.00 45.09 135 PHE C CA 1
ATOM 3905 C C . PHE C 1 145 ? 23.178 -16.515 37.472 1.00 45.57 135 PHE C C 1
ATOM 3906 O O . PHE C 1 145 ? 23.144 -15.307 37.745 1.00 44.21 135 PHE C O 1
ATOM 3914 N N . VAL C 1 146 ? 22.815 -17.473 38.340 1.00 42.41 136 VAL C N 1
ATOM 3915 C CA . VAL C 1 146 ? 22.377 -17.159 39.711 1.00 44.25 136 VAL C CA 1
ATOM 3916 C C . VAL C 1 146 ? 23.487 -16.394 40.460 1.00 44.10 136 VAL C C 1
ATOM 3917 O O . VAL C 1 146 ? 23.234 -15.375 41.124 1.00 43.90 136 VAL C O 1
ATOM 3921 N N . GLY C 1 147 ? 24.718 -16.885 40.337 1.00 41.41 137 GLY C N 1
ATOM 3922 C CA . GLY C 1 147 ? 25.874 -16.233 40.950 1.00 42.95 137 GLY C CA 1
ATOM 3923 C C . GLY C 1 147 ? 26.092 -14.803 40.474 1.00 44.38 137 GLY C C 1
ATOM 3924 O O . GLY C 1 147 ? 26.413 -13.918 41.270 1.00 44.60 137 GLY C O 1
ATOM 3925 N N . ALA C 1 148 ? 25.943 -14.599 39.165 1.00 43.93 138 ALA C N 1
ATOM 3926 C CA . ALA C 1 148 ? 26.143 -13.302 38.541 1.00 46.22 138 ALA C CA 1
ATOM 3927 C C . ALA C 1 148 ? 25.091 -12.294 39.016 1.00 48.12 138 ALA C C 1
ATOM 3928 O O . ALA C 1 148 ? 25.415 -11.129 39.255 1.00 48.73 138 ALA C O 1
ATOM 3930 N N . ILE C 1 149 ? 23.837 -12.740 39.120 1.00 47.81 139 ILE C N 1
ATOM 3931 C CA . ILE C 1 149 ? 22.726 -11.893 39.575 1.00 50.36 139 ILE C CA 1
ATOM 3932 C C . ILE C 1 149 ? 22.901 -11.480 41.042 1.00 50.86 139 ILE C C 1
ATOM 3933 O O . ILE C 1 149 ? 22.789 -10.311 41.387 1.00 52.00 139 ILE C O 1
ATOM 3938 N N . TRP C 1 150 ? 23.200 -12.448 41.893 1.00 50.99 140 TRP C N 1
ATOM 3939 C CA . TRP C 1 150 ? 23.519 -12.197 43.297 1.00 53.06 140 TRP C CA 1
ATOM 3940 C C . TRP C 1 150 ? 24.673 -11.249 43.482 1.00 53.90 140 TRP C C 1
ATOM 3941 O O . TRP C 1 150 ? 24.586 -10.290 44.253 1.00 57.13 140 TRP C O 1
ATOM 3952 N N . LEU C 1 151 ? 25.773 -11.523 42.800 1.00 50.83 141 LEU C N 1
ATOM 3953 C CA . LEU C 1 151 ? 26.932 -10.643 42.814 1.00 52.59 141 LEU C CA 1
ATOM 3954 C C . LEU C 1 151 ? 26.544 -9.210 42.457 1.00 56.81 141 LEU C C 1
ATOM 3955 O O . LEU C 1 151 ? 26.950 -8.275 43.141 1.00 59.17 141 LEU C O 1
ATOM 3960 N N . SER C 1 152 ? 25.771 -9.049 41.386 1.00 56.50 142 SER C N 1
ATOM 3961 C CA . SER C 1 152 ? 25.304 -7.724 40.966 1.00 61.95 142 SER C CA 1
ATOM 3962 C C . SER C 1 152 ? 24.639 -6.981 42.127 1.00 65.59 142 SER C C 1
ATOM 3963 O O . SER C 1 152 ? 24.985 -5.832 42.410 1.00 69.99 142 SER C O 1
ATOM 3966 N N . PHE C 1 153 ? 23.704 -7.641 42.801 1.00 66.56 143 PHE C N 1
ATOM 3967 C CA . PHE C 1 153 ? 23.014 -7.027 43.933 1.00 72.58 143 PHE C CA 1
ATOM 3968 C C . PHE C 1 153 ? 23.912 -6.773 45.138 1.00 72.70 143 PHE C C 1
ATOM 3969 O O . PHE C 1 153 ? 23.915 -5.677 45.679 1.00 73.06 143 PHE C O 1
ATOM 3977 N N . GLN C 1 154 ? 24.679 -7.761 45.574 1.00 70.41 144 GLN C N 1
ATOM 3978 C CA . GLN C 1 154 ? 25.377 -7.588 46.845 1.00 72.54 144 GLN C CA 1
ATOM 3979 C C . GLN C 1 154 ? 26.601 -6.686 46.724 1.00 73.92 144 GLN C C 1
ATOM 3980 O O . GLN C 1 154 ? 26.979 -6.063 47.701 1.00 74.91 144 GLN C O 1
ATOM 3986 N N . SER C 1 155 ? 27.220 -6.614 45.549 1.00 73.75 145 SER C N 1
ATOM 3987 C CA . SER C 1 155 ? 28.402 -5.770 45.384 1.00 77.82 145 SER C CA 1
ATOM 3988 C C . SER C 1 155 ? 28.104 -4.514 44.550 1.00 79.57 145 SER C C 1
ATOM 3989 O O . SER C 1 155 ? 29.017 -3.768 44.203 1.00 78.11 145 SER C O 1
ATOM 3992 N N . ASN C 1 156 ? 26.823 -4.292 44.252 1.00 82.26 146 ASN C N 1
ATOM 3993 C CA . ASN C 1 156 ? 26.354 -3.111 43.518 1.00 84.36 146 ASN C CA 1
ATOM 3994 C C . ASN C 1 156 ? 27.079 -2.899 42.180 1.00 83.50 146 ASN C C 1
ATOM 3995 O O . ASN C 1 156 ? 27.483 -1.784 41.842 1.00 84.49 146 ASN C O 1
ATOM 4000 N N . ILE C 1 157 ? 27.223 -3.991 41.431 1.00 79.09 147 ILE C N 1
ATOM 4001 C CA . ILE C 1 157 ? 27.799 -3.990 40.086 1.00 76.98 147 ILE C CA 1
ATOM 4002 C C . ILE C 1 157 ? 26.647 -4.044 39.096 1.00 72.42 147 ILE C C 1
ATOM 4003 O O . ILE C 1 157 ? 25.690 -4.777 39.322 1.00 71.72 147 ILE C O 1
ATOM 4008 N N . PRO C 1 158 ? 26.723 -3.276 37.996 1.00 72.06 148 PRO C N 1
ATOM 4009 C CA . PRO C 1 158 ? 25.637 -3.357 37.018 1.00 71.19 148 PRO C CA 1
ATOM 4010 C C . PRO C 1 158 ? 25.475 -4.775 36.455 1.00 66.46 148 PRO C C 1
ATOM 4011 O O . PRO C 1 158 ? 26.462 -5.470 36.218 1.00 65.50 148 PRO C O 1
ATOM 4015 N N . LEU C 1 159 ? 24.231 -5.198 36.285 1.00 66.17 149 LEU C N 1
ATOM 4016 C CA . LEU C 1 159 ? 23.918 -6.533 35.792 1.00 64.94 149 LEU C CA 1
ATOM 4017 C C . LEU C 1 159 ? 24.771 -6.952 34.607 1.00 62.21 149 LEU C C 1
ATOM 4018 O O . LEU C 1 159 ? 25.412 -8.001 34.629 1.00 60.41 149 LEU C O 1
ATOM 4023 N N . LEU C 1 160 ? 24.756 -6.123 33.573 1.00 64.12 150 LEU C N 1
ATOM 4024 C CA . LEU C 1 160 ? 25.490 -6.388 32.342 1.00 63.56 150 LEU C CA 1
ATOM 4025 C C . LEU C 1 160 ? 26.977 -6.631 32.621 1.00 61.21 150 LEU C C 1
ATOM 4026 O O . LEU C 1 160 ? 27.566 -7.540 32.048 1.00 59.09 150 LEU C O 1
ATOM 4031 N N . THR C 1 161 ? 27.558 -5.837 33.521 1.00 59.31 151 THR C N 1
ATOM 4032 C CA . THR C 1 161 ? 28.964 -5.975 33.894 1.00 59.61 151 THR C CA 1
ATOM 4033 C C . THR C 1 161 ? 29.215 -7.323 34.588 1.00 56.30 151 THR C C 1
ATOM 4034 O O . THR C 1 161 ? 30.150 -8.041 34.224 1.00 53.81 151 THR C O 1
ATOM 4038 N N . SER C 1 162 ? 28.368 -7.659 35.565 1.00 54.73 152 SER C N 1
ATOM 4039 C CA . SER C 1 162 ? 28.439 -8.949 36.245 1.00 52.73 152 SER C CA 1
ATOM 4040 C C . SER C 1 162 ? 28.358 -10.078 35.224 1.00 50.53 152 SER C C 1
ATOM 4041 O O . SER C 1 162 ? 29.215 -10.950 35.218 1.00 47.80 152 SER C O 1
ATOM 4044 N N . LEU C 1 163 ? 27.365 -10.037 34.334 1.00 49.85 153 LEU C N 1
ATOM 4045 C CA . LEU C 1 163 ? 27.189 -11.132 33.374 1.00 50.13 153 LEU C CA 1
ATOM 4046 C C . LEU C 1 163 ? 28.395 -11.242 32.419 1.00 49.05 153 LEU C C 1
ATOM 4047 O O . LEU C 1 163 ? 28.893 -12.337 32.162 1.00 45.18 153 LEU C O 1
ATOM 4052 N N . ILE C 1 164 ? 28.862 -10.116 31.892 1.00 49.81 154 ILE C N 1
ATOM 4053 C CA . ILE C 1 164 ? 29.973 -10.174 30.942 1.00 50.57 154 ILE C CA 1
ATOM 4054 C C . ILE C 1 164 ? 31.242 -10.702 31.634 1.00 47.61 154 ILE C C 1
ATOM 4055 O O . ILE C 1 164 ? 31.921 -11.570 31.100 1.00 44.66 154 ILE C O 1
ATOM 4060 N N . SER C 1 165 ? 31.500 -10.230 32.846 1.00 47.49 155 SER C N 1
ATOM 4061 C CA . SER C 1 165 ? 32.646 -10.673 33.626 1.00 47.39 155 SER C CA 1
ATOM 4062 C C . SER C 1 165 ? 32.637 -12.168 33.887 1.00 46.68 155 SER C C 1
ATOM 4063 O O . SER C 1 165 ? 33.701 -12.820 33.865 1.00 44.33 155 SER C O 1
ATOM 4066 N N . ASN C 1 166 ? 31.441 -12.691 34.161 1.00 43.58 156 ASN C N 1
ATOM 4067 C CA . ASN C 1 166 ? 31.241 -14.112 34.412 1.00 41.85 156 ASN C CA 1
ATOM 4068 C C . ASN C 1 166 ? 31.565 -15.009 33.225 1.00 41.36 156 ASN C C 1
ATOM 4069 O O . ASN C 1 166 ? 31.725 -16.219 33.400 1.00 39.37 156 ASN C O 1
ATOM 4074 N N . LEU C 1 167 ? 31.672 -14.441 32.025 1.00 39.59 157 LEU C N 1
ATOM 4075 C CA . LEU C 1 167 ? 32.122 -15.235 30.882 1.00 40.44 157 LEU C CA 1
ATOM 4076 C C . LEU C 1 167 ? 33.486 -15.857 31.171 1.00 39.33 157 LEU C C 1
ATOM 4077 O O . LEU C 1 167 ? 33.782 -16.938 30.660 1.00 41.41 157 LEU C O 1
ATOM 4082 N N . VAL C 1 168 ? 34.317 -15.178 31.969 1.00 40.36 158 VAL C N 1
ATOM 4083 C CA . VAL C 1 168 ? 35.635 -15.696 32.345 1.00 42.25 158 VAL C CA 1
ATOM 4084 C C . VAL C 1 168 ? 35.554 -17.093 32.967 1.00 40.73 158 VAL C C 1
ATOM 4085 O O . VAL C 1 168 ? 36.503 -17.872 32.853 1.00 41.26 158 VAL C O 1
ATOM 4089 N N . PHE C 1 169 ? 34.435 -17.410 33.626 1.00 38.08 159 PHE C N 1
ATOM 4090 C CA . PHE C 1 169 ? 34.276 -18.705 34.289 1.00 38.16 159 PHE C CA 1
ATOM 4091 C C . PHE C 1 169 ? 33.847 -19.812 33.337 1.00 39.02 159 PHE C C 1
ATOM 4092 O O . PHE C 1 169 ? 34.032 -20.999 33.640 1.00 37.19 159 PHE C O 1
ATOM 4100 N N . ILE C 1 170 ? 33.276 -19.438 32.191 1.00 40.67 160 ILE C N 1
ATOM 4101 C CA . ILE C 1 170 ? 32.626 -20.420 31.322 1.00 40.38 160 ILE C CA 1
ATOM 4102 C C . ILE C 1 170 ? 33.636 -21.416 30.743 1.00 40.15 160 ILE C C 1
ATOM 4103 O O . ILE C 1 170 ? 33.359 -22.609 30.683 1.00 40.15 160 ILE C O 1
ATOM 4108 N N . PRO C 1 171 ? 34.815 -20.950 30.317 1.00 41.11 161 PRO C N 1
ATOM 4109 C CA . PRO C 1 171 ? 35.686 -21.978 29.748 1.00 43.54 161 PRO C CA 1
ATOM 4110 C C . PRO C 1 171 ? 36.091 -23.060 30.756 1.00 41.62 161 PRO C C 1
ATOM 4111 O O . PRO C 1 171 ? 36.029 -24.249 30.426 1.00 41.41 161 PRO C O 1
ATOM 4115 N N . GLY C 1 172 ? 36.499 -22.660 31.957 1.00 39.12 162 GLY C N 1
ATOM 4116 C CA . GLY C 1 172 ? 36.835 -23.649 32.997 1.00 40.31 162 GLY C CA 1
ATOM 4117 C C . GLY C 1 172 ? 35.618 -24.506 33.358 1.00 38.16 162 GLY C C 1
ATOM 4118 O O . GLY C 1 172 ? 35.733 -25.708 33.550 1.00 38.51 162 GLY C O 1
ATOM 4119 N N . ASP C 1 173 ? 34.442 -23.886 33.421 1.00 36.53 163 ASP C N 1
ATOM 4120 C CA . ASP C 1 173 ? 33.240 -24.599 33.795 1.00 37.58 163 ASP C CA 1
ATOM 4121 C C . ASP C 1 173 ? 32.827 -25.631 32.729 1.00 37.13 163 ASP C C 1
ATOM 4122 O O . ASP C 1 173 ? 32.373 -26.718 33.074 1.00 38.41 163 ASP C O 1
ATOM 4127 N N . CYS C 1 174 ? 33.025 -25.317 31.453 1.00 39.63 164 CYS C N 1
ATOM 4128 C CA . CYS C 1 174 ? 32.754 -26.280 30.376 1.00 40.93 164 CYS C CA 1
ATOM 4129 C C . CYS C 1 174 ? 33.731 -27.440 30.395 1.00 43.71 164 CYS C C 1
ATOM 4130 O O . CYS C 1 174 ? 33.336 -28.564 30.141 1.00 43.34 164 CYS C O 1
ATOM 4133 N N . ILE C 1 175 ? 35.002 -27.155 30.674 1.00 42.43 165 ILE C N 1
ATOM 4134 C CA . ILE C 1 175 ? 36.000 -28.199 30.861 1.00 44.03 165 ILE C CA 1
ATOM 4135 C C . ILE C 1 175 ? 35.607 -29.109 32.025 1.00 40.79 165 ILE C C 1
ATOM 4136 O O . ILE C 1 175 ? 35.642 -30.327 31.886 1.00 43.39 165 ILE C O 1
ATOM 4141 N N . LYS C 1 176 ? 35.232 -28.525 33.157 1.00 37.59 166 LYS C N 1
ATOM 4142 C CA . LYS C 1 176 ? 34.739 -29.299 34.313 1.00 37.59 166 LYS C CA 1
ATOM 4143 C C . LYS C 1 176 ? 33.535 -30.188 33.951 1.00 36.14 166 LYS C C 1
ATOM 4144 O O . LYS C 1 176 ? 33.451 -31.312 34.373 1.00 39.96 166 LYS C O 1
ATOM 4150 N N . ALA C 1 177 ? 32.629 -29.650 33.156 1.00 36.86 167 ALA C N 1
ATOM 4151 C CA . ALA C 1 177 ? 31.446 -30.349 32.644 1.00 37.45 167 ALA C CA 1
ATOM 4152 C C . ALA C 1 177 ? 31.801 -31.548 31.744 1.00 40.78 167 ALA C C 1
ATOM 4153 O O . ALA C 1 177 ? 31.224 -32.637 31.893 1.00 38.16 167 ALA C O 1
ATOM 4155 N N . ILE C 1 178 ? 32.761 -31.356 30.833 1.00 41.93 168 ILE C N 1
ATOM 4156 C CA . ILE C 1 178 ? 33.272 -32.463 30.028 1.00 45.41 168 ILE C CA 1
ATOM 4157 C C . ILE C 1 178 ? 33.891 -33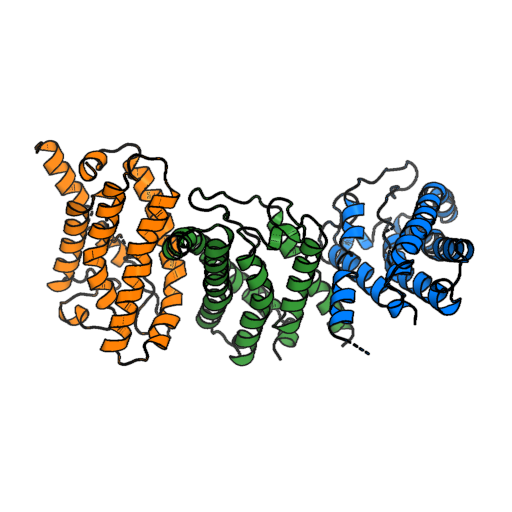.535 30.920 1.00 45.32 168 ILE C C 1
ATOM 4158 O O . ILE C 1 178 ? 33.583 -34.730 30.778 1.00 46.25 168 ILE C O 1
ATOM 4163 N N . LEU C 1 179 ? 34.754 -33.124 31.849 1.00 44.52 169 LEU C N 1
ATOM 4164 C CA . LEU C 1 179 ? 35.397 -34.090 32.748 1.00 45.59 169 LEU C CA 1
ATOM 4165 C C . LEU C 1 179 ? 34.330 -34.816 33.566 1.00 44.55 169 LEU C C 1
ATOM 4166 O O . LEU C 1 179 ? 34.453 -36.021 33.829 1.00 44.02 169 LEU C O 1
ATOM 4171 N N . THR C 1 180 ? 33.297 -34.075 33.975 1.00 40.85 170 THR C N 1
ATOM 4172 C CA . THR C 1 180 ? 32.187 -34.641 34.756 1.00 40.37 170 THR C CA 1
ATOM 4173 C C . THR C 1 180 ? 31.498 -35.741 33.948 1.00 41.52 170 THR C C 1
ATOM 4174 O O . THR C 1 180 ? 31.287 -36.844 34.441 1.00 44.39 170 THR C O 1
ATOM 4178 N N . VAL C 1 181 ? 31.161 -35.452 32.696 1.00 41.26 171 VAL C N 1
ATOM 4179 C CA . VAL C 1 181 ? 30.488 -36.460 31.867 1.00 43.60 171 VAL C CA 1
ATOM 4180 C C . VAL C 1 181 ? 31.389 -37.696 31.654 1.00 46.87 171 VAL C C 1
ATOM 4181 O O . VAL C 1 181 ? 30.946 -38.827 31.824 1.00 49.77 171 VAL C O 1
ATOM 4185 N N . VAL C 1 182 ? 32.654 -37.491 31.317 1.00 47.56 172 VAL C N 1
ATOM 4186 C CA . VAL C 1 182 ? 33.561 -38.620 31.074 1.00 50.19 172 VAL C CA 1
ATOM 4187 C C . VAL C 1 182 ? 33.755 -39.460 32.336 1.00 51.73 172 VAL C C 1
ATOM 4188 O O . VAL C 1 182 ? 33.602 -40.681 32.311 1.00 54.54 172 VAL C O 1
ATOM 4192 N N . ILE C 1 183 ? 34.056 -38.802 33.450 1.00 50.73 173 ILE C N 1
ATOM 4193 C CA . ILE C 1 183 ? 34.326 -39.509 34.700 1.00 51.72 173 ILE C CA 1
ATOM 4194 C C . ILE C 1 183 ? 33.081 -40.250 35.218 1.00 51.53 173 ILE C C 1
ATOM 4195 O O . ILE C 1 183 ? 33.164 -41.429 35.603 1.00 52.39 173 ILE C O 1
ATOM 4200 N N . VAL C 1 184 ? 31.934 -39.577 35.213 1.00 48.84 174 VAL C N 1
ATOM 4201 C CA . VAL C 1 184 ? 30.721 -40.159 35.773 1.00 48.60 174 VAL C CA 1
ATOM 4202 C C . VAL C 1 184 ? 30.216 -41.351 34.930 1.00 52.66 174 VAL C C 1
ATOM 4203 O O . VAL C 1 184 ? 29.781 -42.359 35.488 1.00 50.76 174 VAL C O 1
ATOM 4207 N N . ARG C 1 185 ? 30.293 -41.254 33.601 1.00 55.30 175 ARG C N 1
ATOM 4208 C CA . ARG C 1 185 ? 29.850 -42.364 32.727 1.00 61.05 175 ARG C CA 1
ATOM 4209 C C . ARG C 1 185 ? 30.755 -43.561 32.912 1.00 63.13 175 ARG C C 1
ATOM 4210 O O . ARG C 1 185 ? 30.291 -44.700 32.973 1.00 64.57 175 ARG C O 1
ATOM 4218 N N . ARG C 1 186 ? 32.053 -43.302 33.006 1.00 65.13 176 ARG C N 1
ATOM 4219 C CA . ARG C 1 186 ? 33.027 -44.378 33.194 1.00 70.66 176 ARG C CA 1
ATOM 4220 C C . ARG C 1 186 ? 32.748 -45.104 34.511 1.00 67.69 176 ARG C C 1
ATOM 4221 O O . ARG C 1 186 ? 32.716 -46.329 34.540 1.00 68.81 176 ARG C O 1
ATOM 4229 N N . LEU C 1 187 ? 32.515 -44.345 35.585 1.00 63.42 177 LEU C N 1
ATOM 4230 C CA . LEU C 1 187 ? 32.193 -44.927 36.898 1.00 62.09 177 LEU C CA 1
ATOM 4231 C C . LEU C 1 187 ? 30.857 -45.692 36.890 1.00 62.37 177 LEU C C 1
ATOM 4232 O O . LEU C 1 187 ? 30.775 -46.782 37.432 1.00 62.81 177 LEU C O 1
ATOM 4237 N N . ARG C 1 188 ? 29.823 -45.118 36.283 1.00 62.45 178 ARG C N 1
ATOM 4238 C CA . ARG C 1 188 ? 28.536 -45.811 36.127 1.00 65.86 178 ARG C CA 1
ATOM 4239 C C . ARG C 1 188 ? 28.598 -47.100 35.310 1.00 70.89 178 ARG C C 1
ATOM 4240 O O . ARG C 1 188 ? 27.819 -48.026 35.548 1.00 68.55 178 ARG C O 1
ATOM 4248 N N . LYS C 1 189 ? 29.490 -47.134 34.323 1.00 75.24 179 LYS C N 1
ATOM 4249 C CA . LYS C 1 189 ? 29.572 -48.244 33.375 1.00 80.14 179 LYS C CA 1
ATOM 4250 C C . LYS C 1 189 ? 29.869 -49.561 34.097 1.00 85.80 179 LYS C C 1
ATOM 4251 O O . LYS C 1 189 ? 29.421 -50.620 33.678 1.00 88.40 179 LYS C O 1
ATOM 4257 N N . GLN C 1 190 ? 30.600 -49.475 35.201 1.00 89.88 180 GLN C N 1
ATOM 4258 C CA . GLN C 1 190 ? 30.911 -50.640 36.024 1.00 96.70 180 GLN C CA 1
ATOM 4259 C C . GLN C 1 190 ? 29.747 -51.147 36.879 1.00 94.35 180 GLN C C 1
ATOM 4260 O O . GLN C 1 190 ? 29.930 -52.067 37.668 1.00 92.18 180 GLN C O 1
ATOM 4266 N N . GLY C 1 191 ? 28.570 -50.538 36.749 1.00 93.28 181 GLY C N 1
ATOM 4267 C CA . GLY C 1 191 ? 27.398 -50.943 37.521 1.00 89.43 181 GLY C CA 1
ATOM 4268 C C . GLY C 1 191 ? 27.429 -50.458 38.961 1.00 82.03 181 GLY C C 1
ATOM 4269 O O . GLY C 1 191 ? 28.457 -49.995 39.460 1.00 75.88 181 GLY C O 1
ATOM 4270 N N . GLY C 1 192 ? 26.290 -50.567 39.633 1.00 79.07 182 GLY C N 1
ATOM 4271 C CA . GLY C 1 192 ? 26.223 -50.282 41.064 1.00 76.71 182 GLY C CA 1
ATOM 4272 C C . GLY C 1 192 ? 25.814 -48.863 41.421 1.00 69.65 182 GLY C C 1
ATOM 4273 O O . GLY C 1 192 ? 25.711 -48.531 42.599 1.00 69.81 182 GLY C O 1
ATOM 4274 N N . PHE C 1 193 ? 25.605 -48.022 40.411 1.00 64.76 183 PHE C N 1
ATOM 4275 C CA . PHE C 1 193 ? 24.981 -46.714 40.610 1.00 62.06 183 PHE C CA 1
ATOM 4276 C C . PHE C 1 193 ? 23.561 -46.699 40.041 1.00 61.75 183 PHE C C 1
ATOM 4277 O O . PHE C 1 193 ? 22.847 -45.704 40.152 1.00 58.10 183 PHE C O 1
ATOM 4285 N N . GLU C 1 194 ? 23.162 -47.815 39.440 1.00 66.37 184 GLU C N 1
ATOM 4286 C CA . GLU C 1 194 ? 21.827 -47.982 38.851 1.00 70.64 184 GLU C CA 1
ATOM 4287 C C . GLU C 1 194 ? 20.682 -47.732 39.848 1.00 67.38 184 GLU C C 1
ATOM 4288 O O . GLU C 1 194 ? 19.633 -47.211 39.480 1.00 63.09 184 GLU C O 1
ATOM 4294 N N . LEU C 1 195 ? 20.881 -48.096 41.111 1.00 66.71 185 LEU C N 1
ATOM 4295 C CA . LEU C 1 195 ? 19.831 -47.905 42.113 1.00 66.87 185 LEU C CA 1
ATOM 4296 C C . LEU C 1 195 ? 19.435 -46.436 42.327 1.00 61.98 185 LEU C C 1
ATOM 4297 O O . LEU C 1 195 ? 18.294 -46.143 42.694 1.00 62.90 185 LEU C O 1
ATOM 4302 N N . TYR C 1 196 ? 20.355 -45.512 42.065 1.00 57.77 186 TYR C N 1
ATOM 4303 C CA . TYR C 1 196 ? 20.087 -44.100 42.303 1.00 54.14 186 TYR C CA 1
ATOM 4304 C C . TYR C 1 196 ? 19.286 -43.447 41.167 1.00 56.82 186 TYR C C 1
ATOM 4305 O O . TYR C 1 196 ? 18.845 -42.314 41.304 1.00 58.82 186 TYR C O 1
ATOM 4314 N N . PHE C 1 197 ? 19.079 -44.162 40.065 1.00 60.02 187 PHE C N 1
ATOM 4315 C CA . PHE C 1 197 ? 18.320 -43.631 38.934 1.00 62.55 187 PHE C CA 1
ATOM 4316 C C . PHE C 1 197 ? 17.075 -44.448 38.585 1.00 68.76 187 PHE C C 1
ATOM 4317 O O . PHE C 1 197 ? 16.530 -44.297 37.504 1.00 69.89 187 PHE C O 1
ATOM 4325 N N . ARG C 1 198 ? 16.609 -45.289 39.507 1.00 76.29 188 ARG C N 1
ATOM 4326 C CA . ARG C 1 198 ? 15.384 -46.070 39.272 1.00 82.19 188 ARG C CA 1
ATOM 4327 C C . ARG C 1 198 ? 14.147 -45.182 39.339 1.00 83.97 188 ARG C C 1
ATOM 4328 O O . ARG C 1 198 ? 13.073 -45.566 38.862 1.00 94.64 188 ARG C O 1
#

Sequence (551 aa):
ATNNQKVKTLTYSSAFTAFIIILGFLPGIPIGFIPVPIILQNGIAGGLLGPKYGTISVGAFLALALIGLPVLTGGNGGAASFLGPSGGYRIAWLFTPFLIGFFLKKLKITTSQNWFGELIIVLLFGVIFVDFVGAIWLSFQSNIPLLTSLISNLVFIPGDCIKAILTVVIVRRLRKQGGFELYFRATNNQKVKTLTYSAFTAFIIILGFLPGIPIGFIPVPIILQNGIAGGLLGPKYGTISVGAFLALALIGLPVLTGGNGGAASFLGPSGGYRIAWLFTPFLIGFFLKKLKITTSQNWFGELIIVLLFGVIFVDFVGAIWLSFQSNIPLLTSLISNLVFIPGDCIKAILTVVIVRRLRKQGGFELYFRTNNQKVKTLTYSAFTAFIIILGFLPGIPIGFIPVPIILQNGIAGGLLGPKYGTISVGAFLALALIGLPVLTGGNGGAASFLGPSGGYRIAWLFTPFLIGFFLKKLKITTSQNWFGELIIVLLFGVIFVDFVGAIWLSFQSNIPLLTSLISNLVFIPGDCIKAILTVVIVRRLRKQGGFELYFR

B-factor: mean 47.03, std 14.3, range [25.76, 119.41]

Foldseek 3Di:
DDPVVVVQLVVVLQVLVVLLVQLADAFAADPQARDTAGQSLLLALLQQAQPSSLVSLVVNLVCQQVPAQRHHPRHGHNVCLLDLQVQLSVLSSRLSNQLRVVCLVVVVLVDPPLVVSLVSCCVRSPVSSQLSSLVSNCVSVVNDSVSSSVVSVVRVVVSSVSSNVVSVVSSVVSVDDGRVVNRD/DDPVVVVVLVVVLLCLVVLLVQLADAFADPPLAPDTQGQSLLLALLQQAQPSSLVSLVVNLVCQCVFAQRHRPRHGHVVCCLPLQVQLSVLSSCLSNQLRVCCLVVVVLVDPPLVVSLVSCCVRSPVSSLLSSLVSNCVSVVNDSVSSNVSSVVNNVVSSVSSVVCSVVSSVDSVPDPSVVRRD/DVVLVVVLVVVLQCLVVLLVQLADAFADDPLARDTAGQSLLLQLLQQALPSSLVSLVVNLVCQQVPAQSHRPRHGHNVCLLDLQNQLSVLSSCQSNQLRVCCLVVVVLVDPPLVVSLVSCCVRSPVVSQLRSLVSNCVSVVNDSVSSNVSSVVRRVVSSVSSVCCSVVSSVVCVVPDSVVSRD